Protein AF-A0A8D1FD70-F1 (afdb_monomer)

Secondary structure (DSSP, 8-state):
--HHHH-HHHHHHHHHHHHHGGG--HHHHHHS-TTHHHHSEE--TT-SEEEE-SS-PPPPSSSS-TTS--GGG-TTHHHHHHHHHHTTT-SSSS----HHHHT--SS---EETTEE-HHHHHHHHHHHHHHHHHHHTT-S-----B--HHHHHHHHHTGGG-TTSPP------SSHHHHHHHHHHS-TTS--EEEE-SSS--HHHHHHHHHH-SSHHHHHHHEEEEES-HHHHHHTT--GGGEEE--TTS-TTTTTS-S------SSS-PPPP----TTGGGGTTHHHHHHSSS---EEEEEEEE-S---S-THHHHHHHHHHHHHHHHHHH-B-HHHHHHHHHHHT--HHHHHHHHHHH-B-----EEEEEEEE--THHHHHHHHH-

InterPro domains:
  IPR001672 Phosphoglucose isomerase (PGI) [PF00342] (79-252)
  IPR001672 Phosphoglucose isomerase (PGI) [PF00342] (273-388)
  IPR001672 Phosphoglucose isomerase (PGI) [PS51463] (85-251)
  IPR001672 Phosphoglucose isomerase (PGI) [PS51463] (274-388)
  IPR001672 Phosphoglucose isomerase (PGI) [PTHR11469] (81-251)
  IPR035482 Phosphoglucose isomerase, SIS domain 2 [cd05016] (262-388)
  IPR046348 SIS domain superfamily [SSF53697] (4-388)

Solvent-accessible surface area (backbone atoms only — not comparable to full-atom values): 23304 Å² total; per-residue (Å²): 138,51,75,65,77,65,34,66,60,52,48,51,52,53,54,46,44,74,74,46,50,90,75,67,44,54,59,63,56,55,73,77,32,98,57,43,68,71,75,45,45,50,67,54,89,96,47,71,39,38,40,35,60,42,90,71,84,77,71,63,98,78,88,64,67,90,80,65,62,56,84,86,66,46,87,59,48,68,58,52,52,54,23,47,72,54,11,74,66,50,86,87,55,96,46,45,46,42,54,64,64,81,69,55,82,68,89,73,81,44,49,55,98,87,38,64,49,53,67,60,52,52,50,47,53,49,51,50,51,53,51,52,50,40,49,71,68,59,78,42,74,36,50,31,45,31,48,52,73,19,52,47,50,51,48,66,75,43,50,91,74,39,82,89,49,82,69,78,54,70,68,61,69,68,57,62,65,56,53,52,58,52,54,73,75,55,60,98,83,52,44,26,43,31,46,58,34,60,75,73,66,54,62,41,59,49,54,57,46,58,72,68,51,78,47,75,78,50,34,52,71,32,38,35,37,38,33,55,50,69,68,62,46,51,76,71,52,44,49,77,89,50,53,43,72,55,57,82,35,38,44,80,36,44,57,74,75,42,38,76,78,86,81,78,91,70,89,90,75,77,81,88,86,83,88,65,65,81,70,61,33,64,80,72,49,42,64,54,65,51,70,45,96,63,92,67,79,40,80,48,77,48,61,75,41,73,95,69,89,57,103,54,85,54,58,66,52,51,52,51,50,54,51,53,50,49,57,49,39,34,32,60,33,33,51,65,69,58,33,47,54,54,49,59,73,71,66,64,54,72,72,56,44,68,68,43,44,72,78,54,39,27,68,54,54,43,42,46,30,43,37,43,30,47,55,87,48,91,62,47,65,58,52,52,63,71,73,104

Nearest PDB structures (foldseek):
  1hox-assembly1_B  TM=8.851E-01  e=1.733E-35  Oryctolagus cuniculus
  2cxo-assembly1_A  TM=8.966E-01  e=1.963E-34  Mus musculus
  1u0f-assembly1_B  TM=8.851E-01  e=2.366E-34  Mus musculus
  1iri-assembly2_D  TM=8.971E-01  e=2.366E-33  Homo sapiens
  1jlh-assembly2_D  TM=8.810E-01  e=1.351E-33  Homo sapiens

pLDDT: mean 72.45, std 15.31, range [29.02, 92.81]

Foldseek 3Di:
DDPQVPDPLSVVVVVCCVVCVVVFALVVCCVPDPCSQVVQKDDDVPAQKIKGFWRDDDPPPDDDDPPSPPPCVPPCPVVCVVCLQLQNNDDPPNAGAHLVLLVDPDPDFRDDPRDGCNVVSVVLVVLVVVVQVCVLVVVAAAAEEEDPDFCVVLCVLCVLVCPSPDDYDYFQALPCVRLVVVVVPDDPGGHAYEQEDAALVPPSSVSSVVVVCPDLVVQQRRYAYEYADPVVVVVSNHDPSRYRHDDVSHPPQPVDGGDDDDDDPDPDDDDDDDDDDPPVCVVPCVCVQFAPPDADEEEAEEEQDDSDDDPDPVPSVVRVVSSVVSQVCQAAPADLVRLLVVVVVVPDDPVVSVVCSVVRTTDHRRIYMYMYGHDSDSCVSVVVSVVD

Organism: Sus scrofa (NCBI:txid9823)

Sequence (388 aa):
MTTLTQNLQVKKLWAGYHRHGSDLSLHHLFEGTEECSSHFYLEPQHQPWAYSGGLLHKPCDGGCDADAGGPGQVQGMEVAWECSFSGDISFTEDWTVLHVALSHWSNTPVLVDGKDVMPEVRRVQGKLKSFFQHIQSAEWKGYSGNCDLGPLMVNEALKPYSAEGPQLWFVSNVDGTLIAKTLATLSPKSFLFIIASKTFTTQETIMNFLLLAKDPSAVEKDFTSLFTNTVKVKEFGIDPQKLFEFWDQVGALHAPLCCLLPQPCGPTNKPHCWGEPGTSGQHAFYQLIHQVTKMMPCNFLILVQTQHLVRMDSHPKILLANFLSQVEASMRGKSTEKASKELQAVGISLEDFEKLLHHKVFEENLPANSTVFTKFMPFIPRALIAMY

Structure (mmCIF, N/CA/C/O backbone):
data_AF-A0A8D1FD70-F1
#
_entry.id   AF-A0A8D1FD70-F1
#
loop_
_atom_site.group_PDB
_atom_site.id
_atom_site.type_symbol
_atom_site.label_atom_id
_atom_site.label_alt_id
_atom_site.label_comp_id
_atom_site.label_asym_id
_atom_site.label_entity_id
_atom_site.label_seq_id
_atom_site.pdbx_PDB_ins_code
_atom_site.Cartn_x
_atom_site.Cartn_y
_atom_site.Cartn_z
_atom_site.occupancy
_atom_site.B_iso_or_equiv
_atom_site.auth_seq_id
_atom_site.auth_comp_id
_atom_site.auth_asym_id
_atom_site.auth_atom_id
_atom_site.pdbx_PDB_model_num
ATOM 1 N N . MET A 1 1 ? 15.513 -30.482 0.642 1.00 58.44 1 MET A N 1
ATOM 2 C CA . MET A 1 1 ? 14.617 -30.035 -0.450 1.00 58.44 1 MET A CA 1
ATOM 3 C C . MET A 1 1 ? 13.255 -29.721 0.152 1.00 58.44 1 MET A C 1
ATOM 5 O O . MET A 1 1 ? 12.868 -30.404 1.088 1.00 58.44 1 MET A O 1
ATOM 9 N N . THR A 1 2 ? 12.578 -28.682 -0.329 1.00 75.31 2 THR A N 1
ATOM 10 C CA . THR A 1 2 ? 11.221 -28.269 0.090 1.00 75.31 2 THR A CA 1
ATOM 11 C C . THR A 1 2 ? 10.154 -28.829 -0.858 1.00 75.31 2 THR A C 1
ATOM 13 O O . THR A 1 2 ? 10.480 -29.157 -2.000 1.00 75.31 2 THR A O 1
ATOM 16 N N . THR A 1 3 ? 8.881 -28.853 -0.443 1.00 76.81 3 THR A N 1
ATOM 17 C CA . THR A 1 3 ? 7.738 -29.250 -1.293 1.00 76.81 3 THR A CA 1
ATOM 18 C C . THR A 1 3 ? 7.718 -28.493 -2.627 1.00 76.81 3 THR A C 1
ATOM 20 O O . THR A 1 3 ? 7.507 -29.089 -3.681 1.00 76.81 3 THR A O 1
ATOM 23 N N . LEU A 1 4 ? 8.053 -27.196 -2.606 1.00 73.94 4 LEU A N 1
ATOM 24 C CA . LEU A 1 4 ? 8.153 -26.358 -3.804 1.00 73.94 4 LEU A CA 1
ATOM 25 C C . LEU A 1 4 ? 9.262 -26.831 -4.759 1.00 73.94 4 LEU A 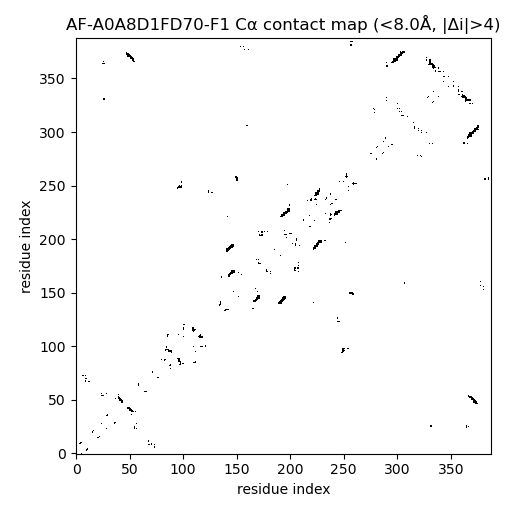C 1
ATOM 27 O O . LEU A 1 4 ? 9.020 -27.011 -5.946 1.00 73.94 4 LEU A O 1
ATOM 31 N N . THR A 1 5 ? 10.471 -27.083 -4.246 1.00 78.50 5 THR A N 1
ATOM 32 C CA . THR A 1 5 ? 11.615 -27.534 -5.074 1.00 78.50 5 THR A CA 1
ATOM 33 C C . THR A 1 5 ? 11.470 -28.972 -5.579 1.00 78.50 5 THR A C 1
ATOM 35 O O . THR A 1 5 ? 12.179 -29.383 -6.498 1.00 78.50 5 THR A O 1
ATOM 38 N N . GLN A 1 6 ? 10.556 -29.753 -5.000 1.00 81.06 6 GLN A N 1
ATOM 39 C CA . GLN A 1 6 ? 10.239 -31.108 -5.447 1.00 81.06 6 GLN A CA 1
ATOM 40 C C . GLN A 1 6 ? 9.113 -31.152 -6.486 1.00 81.06 6 GLN A C 1
ATOM 42 O O . GLN A 1 6 ? 9.078 -32.113 -7.261 1.00 81.06 6 GLN A O 1
ATOM 47 N N . ASN A 1 7 ? 8.264 -30.119 -6.544 1.00 80.50 7 ASN A N 1
ATOM 48 C CA . ASN A 1 7 ? 7.136 -30.018 -7.465 1.00 80.50 7 ASN A CA 1
ATOM 49 C C . ASN A 1 7 ? 7.590 -30.099 -8.937 1.00 80.50 7 ASN A C 1
ATOM 51 O O . ASN A 1 7 ? 8.512 -29.403 -9.366 1.00 80.50 7 ASN A O 1
ATOM 55 N N . LEU A 1 8 ? 6.933 -30.963 -9.719 1.00 79.44 8 LEU A N 1
ATOM 56 C CA . LEU A 1 8 ? 7.306 -31.230 -11.110 1.00 79.44 8 LEU A CA 1
ATOM 57 C C . LEU A 1 8 ? 7.132 -30.002 -12.014 1.00 79.44 8 LEU A C 1
ATOM 59 O O . LEU A 1 8 ? 7.994 -29.758 -12.853 1.00 79.44 8 LEU A O 1
ATOM 63 N N . GLN A 1 9 ? 6.070 -29.215 -11.826 1.00 76.50 9 GLN A N 1
ATOM 64 C CA . GLN A 1 9 ? 5.827 -28.006 -12.621 1.00 76.50 9 GLN A CA 1
ATOM 65 C C . GLN A 1 9 ? 6.868 -26.928 -12.321 1.00 76.50 9 GLN A C 1
ATOM 67 O O . GLN A 1 9 ? 7.416 -26.328 -13.241 1.00 76.50 9 GLN A O 1
ATOM 72 N N . VAL A 1 10 ? 7.243 -26.759 -11.049 1.00 77.06 10 VAL A N 1
ATOM 73 C CA . VAL A 1 10 ? 8.333 -25.847 -10.659 1.00 77.06 10 VAL A CA 1
ATOM 74 C C . VAL A 1 10 ? 9.661 -26.284 -11.277 1.00 77.06 10 VAL A C 1
ATOM 76 O O . VAL A 1 10 ? 10.400 -25.449 -11.792 1.00 77.06 10 VAL A O 1
ATOM 79 N N . LYS A 1 11 ? 9.960 -27.589 -11.296 1.00 80.56 11 LYS A N 1
ATOM 80 C CA . LYS A 1 11 ? 11.161 -28.117 -11.964 1.00 80.56 11 LYS A CA 1
ATOM 81 C C . LYS A 1 11 ? 11.137 -27.884 -13.475 1.00 80.56 11 LYS A C 1
ATOM 83 O O . LYS A 1 11 ? 12.165 -27.495 -14.025 1.00 80.56 11 LYS A O 1
ATOM 88 N N . LYS A 1 12 ? 9.993 -28.095 -14.139 1.00 79.88 12 LYS A N 1
ATOM 89 C CA . LYS A 1 12 ? 9.817 -27.806 -15.573 1.00 79.88 12 LYS A CA 1
ATOM 90 C C . LYS A 1 12 ? 10.026 -26.319 -15.866 1.00 79.88 12 LYS A C 1
ATOM 92 O O . LYS A 1 12 ? 10.799 -25.994 -16.762 1.00 79.88 12 LYS A O 1
ATOM 97 N N . LEU A 1 13 ? 9.415 -25.434 -15.075 1.00 77.25 13 LEU A N 1
ATOM 98 C CA . LEU A 1 13 ? 9.578 -23.983 -15.188 1.00 77.25 13 LEU A CA 1
ATOM 99 C C . LEU A 1 13 ? 11.043 -23.570 -15.003 1.00 77.25 13 LEU A C 1
ATOM 101 O O . LEU A 1 13 ? 11.584 -22.828 -15.818 1.00 77.25 13 LEU A O 1
ATOM 105 N N . TRP A 1 14 ? 11.707 -24.097 -13.972 1.00 80.69 14 TRP A N 1
ATOM 106 C CA . TRP A 1 14 ? 13.112 -23.806 -13.684 1.00 80.69 14 TRP A CA 1
ATOM 107 C C . TRP A 1 14 ? 14.050 -24.301 -14.795 1.00 80.69 14 TRP A C 1
ATOM 109 O O . TRP A 1 14 ? 14.972 -23.595 -15.199 1.00 80.69 14 TRP A O 1
ATOM 119 N N . ALA A 1 15 ? 13.789 -25.490 -15.347 1.00 82.50 15 ALA A N 1
ATOM 120 C CA . ALA A 1 15 ? 14.517 -26.012 -16.501 1.00 82.50 15 ALA A CA 1
ATOM 121 C C . ALA A 1 15 ? 14.248 -25.196 -17.779 1.00 82.50 15 ALA A C 1
ATOM 123 O O . ALA A 1 15 ? 15.162 -24.986 -18.573 1.00 82.50 15 ALA A O 1
ATOM 124 N N . GLY A 1 16 ? 13.017 -24.718 -17.982 1.00 78.38 16 GLY A N 1
ATOM 125 C CA . GLY A 1 16 ? 12.664 -23.797 -19.064 1.00 78.38 16 GLY A CA 1
ATOM 126 C C . GLY A 1 16 ? 13.423 -22.474 -18.958 1.00 78.38 16 GLY A C 1
ATOM 127 O O . GLY A 1 16 ? 14.080 -22.076 -19.916 1.00 78.38 16 GLY A O 1
ATOM 128 N N . TYR A 1 17 ? 13.426 -21.856 -17.774 1.00 80.38 17 TYR A N 1
ATOM 129 C CA . TYR A 1 17 ? 14.181 -20.633 -17.496 1.00 80.38 17 TYR A CA 1
ATOM 130 C C . TYR A 1 17 ? 15.685 -20.809 -17.741 1.00 80.38 17 TYR A C 1
ATOM 132 O O . TYR A 1 17 ? 16.299 -19.978 -18.396 1.00 80.38 17 TYR A O 1
ATOM 140 N N . HIS A 1 18 ? 16.290 -21.910 -17.291 1.00 83.62 18 HIS A N 1
ATOM 141 C CA . HIS A 1 18 ? 17.713 -22.153 -17.553 1.00 83.62 18 HIS A CA 1
ATOM 142 C C . HIS A 1 18 ? 18.047 -22.384 -19.030 1.00 83.62 18 HIS A C 1
ATOM 144 O O . HIS A 1 18 ? 19.178 -22.120 -19.428 1.00 83.62 18 HIS A O 1
ATOM 150 N N . ARG A 1 19 ? 17.099 -22.893 -19.826 1.00 84.81 19 ARG A N 1
ATOM 151 C CA . ARG A 1 19 ? 17.302 -23.141 -21.260 1.00 84.81 19 ARG A CA 1
ATOM 152 C C . ARG A 1 19 ? 17.058 -21.912 -22.130 1.00 84.81 19 ARG A C 1
ATOM 154 O O . ARG A 1 19 ? 17.752 -21.769 -23.124 1.00 84.81 19 ARG A O 1
ATOM 161 N N . HIS A 1 20 ? 16.082 -21.078 -21.774 1.00 81.81 20 HIS A N 1
ATOM 162 C CA . HIS A 1 20 ? 15.566 -20.016 -22.650 1.00 81.81 20 HIS A CA 1
ATOM 163 C C . HIS A 1 20 ? 15.521 -18.633 -21.991 1.00 81.81 20 HIS A C 1
ATOM 165 O O . HIS A 1 20 ? 15.171 -17.654 -22.639 1.00 81.81 20 HIS A O 1
ATOM 171 N N . GLY A 1 21 ? 15.839 -18.517 -20.700 1.00 77.88 21 GLY A N 1
ATOM 172 C CA . GLY A 1 21 ? 15.694 -17.268 -19.947 1.00 77.88 21 GLY A CA 1
ATOM 173 C C . GLY A 1 21 ? 16.577 -16.132 -20.463 1.00 77.88 21 GLY A C 1
ATOM 174 O O . GLY A 1 21 ? 16.165 -14.980 -20.393 1.00 77.88 21 GLY A O 1
ATOM 175 N N . SER A 1 22 ? 17.747 -16.450 -21.026 1.00 81.25 22 SER A N 1
ATOM 176 C CA . SER A 1 22 ? 18.625 -15.480 -21.698 1.00 81.25 22 SER A CA 1
ATOM 177 C C . SER A 1 22 ? 18.050 -14.935 -23.003 1.00 81.25 22 SER A C 1
ATOM 179 O O . SER A 1 22 ? 18.451 -13.860 -23.435 1.00 81.25 22 SER A O 1
ATOM 181 N N . ASP A 1 23 ? 17.126 -15.669 -23.623 1.00 81.12 23 ASP A N 1
ATOM 182 C CA . ASP A 1 23 ? 16.579 -15.349 -24.943 1.00 81.12 23 ASP A CA 1
ATOM 183 C C . ASP A 1 23 ? 15.329 -14.455 -24.831 1.00 81.12 23 ASP A C 1
ATOM 185 O O . ASP A 1 23 ? 14.826 -13.935 -25.829 1.00 81.12 23 ASP A O 1
ATOM 189 N N . LEU A 1 24 ? 14.815 -14.263 -23.609 1.00 78.38 24 LEU A N 1
ATOM 190 C CA . LEU A 1 24 ? 13.638 -13.446 -23.335 1.00 78.38 24 LEU A CA 1
ATOM 191 C C . LEU A 1 24 ? 13.982 -11.955 -23.402 1.00 78.38 24 LEU A C 1
ATOM 193 O O . LEU A 1 24 ? 14.660 -11.420 -22.527 1.00 78.38 24 LEU A O 1
ATOM 197 N N . SER A 1 25 ? 13.433 -11.274 -24.407 1.00 80.06 25 SER A N 1
ATOM 198 C CA . SER A 1 25 ? 13.500 -9.820 -24.570 1.00 80.06 25 SER A CA 1
ATOM 199 C C . SER A 1 25 ? 12.096 -9.241 -24.695 1.00 80.06 25 SER A C 1
ATOM 201 O O . SER A 1 25 ? 11.347 -9.626 -25.595 1.00 80.06 25 SER A O 1
ATOM 203 N N . LEU A 1 26 ? 11.745 -8.287 -23.826 1.00 77.31 26 LEU A N 1
ATOM 204 C CA . LEU A 1 26 ? 10.491 -7.539 -23.919 1.00 77.31 26 LEU A CA 1
ATOM 205 C C . LEU A 1 26 ? 10.332 -6.896 -25.301 1.00 77.31 26 LEU A C 1
ATOM 207 O O . LEU A 1 26 ? 9.246 -6.943 -25.864 1.00 77.31 26 LEU A O 1
ATOM 211 N N . HIS A 1 27 ? 11.409 -6.358 -25.877 1.00 76.75 27 HIS A N 1
ATOM 212 C CA . HIS A 1 27 ? 11.369 -5.737 -27.199 1.00 76.75 27 HIS A CA 1
ATOM 213 C C . HIS A 1 27 ? 10.856 -6.715 -28.264 1.00 76.75 27 HIS A C 1
ATOM 215 O O . HIS A 1 27 ? 9.857 -6.449 -28.930 1.00 76.75 27 HIS A O 1
ATOM 221 N N . HIS A 1 28 ? 11.467 -7.901 -28.346 1.00 75.75 28 HIS A N 1
ATOM 222 C CA . HIS A 1 28 ? 11.075 -8.927 -29.316 1.00 75.75 28 HIS A CA 1
ATOM 223 C C . HIS A 1 28 ? 9.665 -9.479 -29.059 1.00 75.75 28 HIS A C 1
ATOM 225 O O . HIS A 1 28 ? 8.954 -9.805 -30.010 1.00 75.75 28 HIS A O 1
ATOM 231 N N . LEU A 1 29 ? 9.238 -9.563 -27.792 1.00 73.06 29 LEU A N 1
ATOM 232 C CA . LEU A 1 29 ? 7.885 -10.007 -27.440 1.00 73.06 29 LEU A CA 1
ATOM 233 C C . LEU A 1 29 ? 6.804 -9.047 -27.961 1.00 73.06 29 LEU A C 1
ATOM 235 O O . LEU A 1 29 ? 5.736 -9.509 -28.359 1.00 73.06 29 LEU A O 1
ATOM 239 N N . PHE A 1 30 ? 7.071 -7.738 -27.987 1.00 71.69 30 PHE A N 1
ATOM 240 C CA . PHE A 1 30 ? 6.113 -6.731 -28.458 1.00 71.69 30 PHE A CA 1
ATOM 241 C C . PHE A 1 30 ? 6.225 -6.409 -29.959 1.00 71.69 30 PHE A C 1
ATOM 243 O O . PHE A 1 30 ? 5.233 -5.990 -30.549 1.00 71.69 30 PHE A O 1
ATOM 250 N N . GLU A 1 31 ? 7.375 -6.623 -30.605 1.00 69.62 31 GLU A N 1
ATOM 251 C CA . GLU A 1 31 ? 7.529 -6.405 -32.057 1.00 69.62 31 GLU A CA 1
ATOM 252 C C . GLU A 1 31 ? 6.864 -7.486 -32.919 1.00 69.62 31 GLU A C 1
ATOM 254 O O . GLU A 1 31 ? 6.418 -7.204 -34.030 1.00 69.62 31 GLU A O 1
ATOM 259 N N . GLY A 1 32 ? 6.802 -8.727 -32.428 1.00 58.34 32 GLY A N 1
ATOM 260 C CA . GLY A 1 32 ? 6.325 -9.874 -33.208 1.00 58.34 32 GLY A CA 1
ATOM 261 C C . GLY A 1 32 ? 4.815 -10.120 -33.172 1.00 58.34 32 GLY A C 1
ATOM 262 O O . GLY A 1 32 ? 4.339 -11.003 -33.882 1.00 58.34 32 GLY A O 1
ATOM 263 N N . THR A 1 33 ? 4.055 -9.399 -32.340 1.00 56.59 33 THR A N 1
ATOM 264 C CA . THR A 1 33 ? 2.621 -9.665 -32.134 1.00 56.59 33 THR A CA 1
ATOM 265 C C . THR A 1 33 ? 1.836 -8.378 -31.866 1.00 56.59 33 THR A C 1
ATOM 267 O O . THR A 1 33 ? 1.917 -7.807 -30.780 1.00 56.59 33 THR A O 1
ATOM 270 N N . GLU A 1 34 ? 1.008 -7.947 -32.827 1.00 58.06 34 GLU A N 1
ATOM 271 C CA . GLU A 1 34 ? 0.058 -6.830 -32.634 1.00 58.06 34 GLU A CA 1
ATOM 272 C C . GLU A 1 34 ? -0.918 -7.094 -31.464 1.00 58.06 34 GLU A C 1
ATOM 274 O O . GLU A 1 34 ? -1.439 -6.160 -30.858 1.00 58.06 34 GLU A O 1
ATOM 279 N N . GLU A 1 35 ? -1.107 -8.365 -31.089 1.00 59.00 35 GLU A N 1
ATOM 280 C CA . GLU A 1 35 ? -2.018 -8.825 -30.035 1.00 59.00 35 GLU A CA 1
ATOM 281 C C . GLU A 1 35 ? -1.347 -9.070 -28.667 1.00 59.00 35 GLU A C 1
ATOM 283 O O . GLU A 1 35 ? -2.045 -9.429 -27.715 1.00 59.00 35 GLU A O 1
ATOM 288 N N . CYS A 1 36 ? -0.029 -8.858 -28.508 1.00 57.59 36 CYS A N 1
ATOM 289 C CA . CYS A 1 36 ? 0.686 -9.135 -27.245 1.00 57.59 36 CYS A CA 1
ATOM 290 C C . CYS A 1 36 ? 0.030 -8.439 -26.045 1.00 57.59 36 CYS A C 1
ATOM 292 O O . CYS A 1 36 ? -0.228 -9.044 -25.003 1.00 57.59 36 CYS A O 1
ATOM 294 N N . SER A 1 37 ? -0.323 -7.165 -26.228 1.00 60.59 37 SER A N 1
ATOM 295 C CA . SER A 1 37 ? -0.996 -6.362 -25.210 1.00 60.59 37 SER A CA 1
ATOM 296 C C . SER A 1 37 ? -2.350 -6.946 -24.810 1.00 60.59 37 SER A C 1
ATOM 298 O O . SER A 1 37 ? -2.689 -6.890 -23.639 1.00 60.59 37 SER A O 1
ATOM 300 N N . SER A 1 38 ? -3.096 -7.561 -25.730 1.00 62.28 38 SER A N 1
ATOM 301 C CA . SER A 1 38 ? -4.420 -8.135 -25.453 1.00 62.28 38 SER A CA 1
ATOM 302 C C . SER A 1 38 ? -4.369 -9.446 -24.657 1.00 62.28 38 SER A C 1
ATOM 304 O O . SER A 1 38 ? -5.336 -9.803 -23.987 1.00 62.28 38 SER A O 1
ATOM 306 N N . HIS A 1 39 ? -3.235 -10.154 -24.694 1.00 64.69 39 HIS A N 1
ATOM 307 C CA . HIS A 1 39 ? -3.048 -11.431 -24.001 1.00 64.69 39 HIS A CA 1
ATOM 308 C C . HIS A 1 39 ? -2.456 -11.298 -22.593 1.00 64.69 39 HIS A C 1
ATOM 310 O O . HIS A 1 39 ? -2.659 -12.189 -21.769 1.00 64.69 39 HIS A O 1
ATOM 316 N N . PHE A 1 40 ? -1.752 -10.199 -22.305 1.00 68.25 40 PHE A N 1
ATOM 317 C CA . PHE A 1 40 ? -1.103 -9.937 -21.009 1.00 68.25 40 PHE A CA 1
ATOM 318 C C . PHE A 1 40 ? -1.728 -8.759 -20.255 1.00 68.25 40 PHE A C 1
ATOM 320 O O . PHE A 1 40 ? -1.090 -8.111 -19.420 1.00 68.25 40 PHE A O 1
ATOM 327 N N . TYR A 1 41 ? -3.001 -8.509 -20.549 1.00 69.69 41 TYR A N 1
ATOM 328 C CA . TYR A 1 41 ? -3.809 -7.438 -19.997 1.00 69.69 41 TYR A CA 1
ATOM 329 C C . TY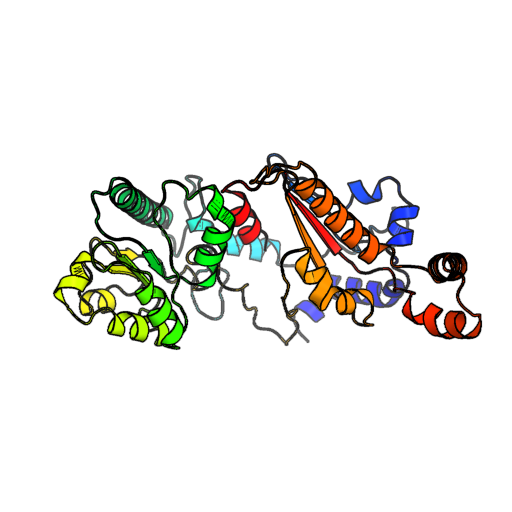R A 1 41 ? -5.079 -8.001 -19.366 1.00 69.69 41 TYR A C 1
ATOM 331 O O . TYR A 1 41 ? -5.759 -8.851 -19.940 1.00 69.69 41 TYR A O 1
ATOM 339 N N . LEU A 1 42 ? -5.396 -7.511 -18.172 1.00 72.19 42 LEU A N 1
ATOM 340 C CA . LEU A 1 42 ? -6.612 -7.821 -17.441 1.00 72.19 42 LEU A CA 1
ATOM 341 C C . LEU A 1 42 ? -7.382 -6.528 -17.186 1.00 72.19 42 LEU A C 1
ATOM 343 O O . LEU A 1 42 ? -6.908 -5.632 -16.487 1.00 72.19 42 LEU A O 1
ATOM 347 N N . GLU A 1 43 ? -8.599 -6.474 -17.712 1.00 71.31 43 GLU A N 1
ATOM 348 C CA . GLU A 1 43 ? -9.591 -5.451 -17.399 1.00 71.31 43 GLU A CA 1
ATOM 349 C C . GLU A 1 43 ? -10.761 -6.132 -16.689 1.00 71.31 43 GLU A C 1
ATOM 351 O O . GLU A 1 43 ? -11.527 -6.871 -17.319 1.00 71.31 43 GLU A O 1
ATOM 356 N N . PRO A 1 44 ? -10.885 -5.979 -15.361 1.00 66.88 44 PRO A N 1
ATOM 357 C CA . PRO A 1 44 ? -11.934 -6.649 -14.623 1.00 66.88 44 PRO A CA 1
ATOM 358 C C . PRO A 1 44 ? -13.297 -6.078 -15.020 1.00 66.88 44 PRO A C 1
ATOM 360 O O . PRO A 1 44 ? -13.529 -4.867 -14.981 1.00 66.88 44 PRO A O 1
ATOM 363 N N . GLN A 1 45 ? -14.231 -6.967 -15.354 1.00 55.44 45 GLN A N 1
ATOM 364 C CA . GLN A 1 45 ? -15.608 -6.586 -15.652 1.00 55.44 45 GLN A CA 1
ATOM 365 C C . GLN A 1 45 ? -16.189 -5.824 -14.450 1.00 55.44 45 GLN A C 1
ATOM 367 O O . GLN A 1 45 ? -16.153 -6.305 -13.318 1.00 55.44 45 GLN A O 1
ATOM 372 N N . HIS A 1 46 ? -16.716 -4.622 -14.702 1.00 57.91 46 HIS A N 1
ATOM 373 C CA . HIS A 1 46 ? -17.298 -3.716 -13.698 1.00 57.91 46 HIS A CA 1
ATOM 374 C C . HIS A 1 46 ? -16.311 -2.998 -12.766 1.00 57.91 46 HIS A C 1
ATOM 376 O O . HIS A 1 46 ? -16.740 -2.425 -11.761 1.00 57.91 46 HIS A O 1
ATOM 382 N N . GLN A 1 47 ? -15.018 -2.968 -13.093 1.00 57.50 47 GLN A N 1
ATOM 383 C CA . GLN A 1 47 ? -14.039 -2.169 -12.364 1.00 57.50 47 GLN A CA 1
ATOM 384 C C . GLN A 1 47 ? -13.356 -1.163 -13.288 1.00 57.50 47 GLN A C 1
ATOM 386 O O . GLN A 1 47 ? -12.992 -1.512 -14.403 1.00 57.50 47 GLN A O 1
ATOM 391 N N . PRO A 1 48 ? -13.157 0.095 -12.861 1.00 55.84 48 PRO A N 1
ATOM 392 C CA . PRO A 1 48 ? -12.646 1.133 -13.744 1.00 55.84 48 PRO A CA 1
ATOM 393 C C . PRO A 1 48 ? -11.113 1.122 -13.778 1.00 55.84 48 PRO A C 1
ATOM 395 O O . PRO A 1 48 ? -10.493 2.187 -13.696 1.00 55.84 48 PRO A O 1
ATOM 398 N N . TRP A 1 49 ? -10.493 -0.058 -13.792 1.00 56.97 49 TRP A N 1
ATOM 399 C CA . TRP A 1 49 ? -9.044 -0.193 -13.787 1.00 56.97 49 TRP A CA 1
ATOM 400 C C . TRP A 1 49 ? -8.559 -1.348 -14.641 1.00 56.97 49 TRP A C 1
ATOM 402 O O . TRP A 1 49 ? -9.295 -2.286 -14.916 1.00 56.97 49 TRP A O 1
ATOM 412 N N . ALA A 1 50 ? -7.30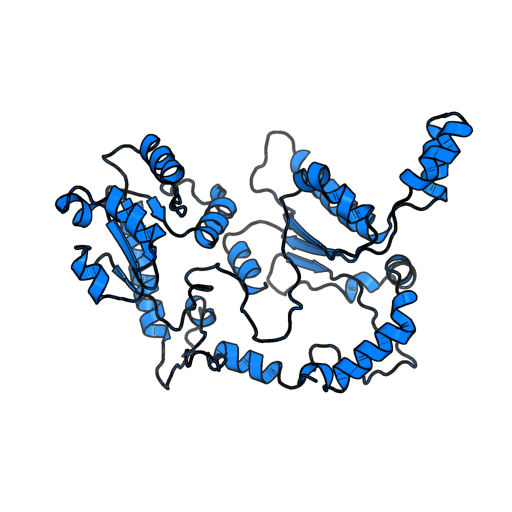7 -1.244 -15.052 1.00 55.25 50 ALA A N 1
ATOM 413 C CA . ALA A 1 50 ? -6.660 -2.170 -15.950 1.00 55.25 50 ALA A CA 1
ATOM 414 C C . ALA A 1 50 ? -5.272 -2.536 -15.427 1.00 55.25 50 ALA A C 1
ATOM 416 O O . ALA A 1 50 ? -4.569 -1.680 -14.881 1.00 55.25 50 ALA A O 1
ATOM 417 N N . TYR A 1 51 ? -4.885 -3.795 -15.605 1.00 53.78 51 TYR A N 1
ATOM 418 C CA . TYR A 1 51 ? -3.579 -4.328 -15.238 1.00 53.78 51 TYR A CA 1
ATOM 419 C C . TYR A 1 51 ? -2.898 -4.911 -16.470 1.00 53.78 51 TYR A C 1
ATOM 421 O O . TYR A 1 51 ? -3.463 -5.780 -17.127 1.00 53.78 51 TYR A O 1
ATOM 429 N N . SER A 1 52 ? -1.674 -4.481 -16.760 1.00 55.66 52 SER A N 1
ATOM 430 C CA . SER A 1 52 ? -0.809 -5.131 -17.748 1.00 55.66 52 SER A CA 1
ATOM 431 C C . SER A 1 52 ? 0.452 -5.651 -17.068 1.00 55.66 52 SER A C 1
ATOM 433 O O . SER A 1 52 ? 1.144 -4.888 -16.383 1.00 55.66 52 SER A O 1
ATOM 435 N N . GLY A 1 53 ? 0.728 -6.943 -17.248 1.00 50.22 53 GLY A N 1
ATOM 436 C CA . GLY A 1 53 ? 1.855 -7.637 -16.627 1.00 50.22 53 GLY A CA 1
ATOM 437 C C . GLY A 1 53 ? 3.142 -7.608 -17.463 1.00 50.22 53 GLY A C 1
ATOM 438 O O . GLY A 1 53 ? 3.085 -7.521 -18.686 1.00 50.22 53 GLY A O 1
ATOM 439 N N . GLY A 1 54 ? 4.297 -7.698 -16.793 1.00 53.19 54 GLY A N 1
ATOM 440 C CA . GLY A 1 54 ? 5.633 -7.808 -17.399 1.00 53.19 54 GLY A CA 1
ATOM 441 C C . GLY A 1 54 ? 5.950 -9.181 -18.024 1.00 53.19 54 GLY A C 1
ATOM 442 O O . GLY A 1 54 ? 5.049 -9.976 -18.258 1.00 53.19 54 GLY A O 1
ATOM 443 N N . LEU A 1 55 ? 7.245 -9.442 -18.283 1.00 45.34 55 LEU A N 1
ATOM 444 C CA . LEU A 1 55 ? 7.838 -10.604 -18.989 1.00 45.34 55 LEU A CA 1
ATOM 445 C C . LEU A 1 55 ? 7.087 -11.941 -18.806 1.00 45.34 55 LEU A C 1
ATOM 447 O O . LEU A 1 55 ? 7.433 -12.765 -17.959 1.00 45.34 55 LEU A O 1
ATOM 451 N N . LEU A 1 56 ? 6.095 -12.187 -19.656 1.00 46.41 56 LEU A N 1
ATOM 452 C CA . LEU A 1 56 ? 5.411 -13.464 -19.787 1.00 46.41 56 LEU A CA 1
ATOM 453 C C . LEU A 1 56 ? 5.432 -13.830 -21.272 1.00 46.41 56 LEU A C 1
ATOM 455 O O . LEU A 1 56 ? 4.941 -13.087 -22.113 1.00 46.41 56 LEU A O 1
ATOM 459 N N . HIS A 1 57 ? 6.046 -14.964 -21.606 1.00 40.88 57 HIS A N 1
ATOM 460 C CA . HIS A 1 57 ? 5.983 -15.534 -22.948 1.00 40.88 57 HIS A CA 1
ATOM 461 C C . HIS A 1 57 ? 4.895 -16.606 -22.951 1.00 40.88 57 HIS A C 1
ATOM 463 O O . HIS A 1 57 ? 4.957 -17.556 -22.168 1.00 40.88 57 HIS A O 1
ATOM 469 N N . LYS A 1 58 ? 3.894 -16.464 -23.822 1.00 40.34 58 LYS A N 1
ATOM 470 C CA . LYS A 1 58 ? 2.992 -17.567 -24.151 1.00 40.34 58 LYS A CA 1
ATOM 471 C C . LYS A 1 58 ? 3.765 -18.429 -25.152 1.00 40.34 58 LYS A C 1
ATOM 473 O O . LYS A 1 58 ? 4.166 -17.870 -26.171 1.00 40.34 58 LYS A O 1
ATOM 478 N N . PRO A 1 59 ? 4.037 -19.721 -24.890 1.00 36.47 59 PRO A N 1
ATOM 479 C CA . PRO A 1 59 ? 4.634 -20.562 -25.916 1.00 36.47 59 PRO A CA 1
ATOM 480 C C . PRO A 1 59 ? 3.721 -20.498 -27.143 1.00 36.47 59 PRO A C 1
ATOM 482 O O . PRO A 1 59 ? 2.519 -20.744 -27.027 1.00 36.47 59 PRO A O 1
ATOM 485 N N . CYS A 1 60 ? 4.275 -20.071 -28.280 1.00 31.66 60 CYS A N 1
ATOM 486 C CA . CYS A 1 60 ? 3.557 -20.047 -29.547 1.00 31.66 60 CYS A CA 1
ATOM 487 C C . CYS A 1 60 ? 2.911 -21.416 -29.784 1.00 31.66 60 CYS A C 1
ATOM 489 O O . CYS A 1 60 ? 3.530 -22.448 -29.504 1.00 31.66 60 CYS A O 1
ATOM 491 N N . ASP A 1 61 ? 1.681 -21.421 -30.297 1.00 35.66 61 ASP A N 1
ATOM 492 C CA . ASP A 1 61 ? 0.975 -22.634 -30.698 1.00 35.66 61 ASP A CA 1
ATOM 493 C C . ASP A 1 61 ? 1.827 -23.402 -31.722 1.00 35.66 61 ASP A C 1
ATOM 495 O O . ASP A 1 61 ? 1.863 -23.079 -32.908 1.00 35.66 61 ASP A O 1
ATOM 499 N N . GLY A 1 62 ? 2.577 -24.394 -31.235 1.00 34.25 62 GLY A N 1
ATOM 500 C CA . GLY A 1 62 ? 3.499 -25.190 -32.041 1.00 34.25 62 GLY A CA 1
ATOM 501 C C . GLY A 1 62 ? 4.846 -25.455 -31.368 1.00 34.25 62 GLY A C 1
ATOM 502 O O . GLY A 1 62 ? 5.852 -24.859 -31.732 1.00 34.25 62 GLY A O 1
ATOM 503 N N . GLY A 1 63 ? 4.891 -26.434 -30.457 1.00 30.55 63 GLY A N 1
ATOM 504 C CA . GLY A 1 63 ? 6.090 -27.272 -30.292 1.00 30.55 63 GLY A CA 1
ATOM 505 C C . GLY A 1 63 ? 6.879 -27.192 -28.982 1.00 30.55 63 GLY A C 1
ATOM 506 O O . GLY A 1 63 ? 7.761 -28.026 -28.795 1.00 30.55 63 GLY A O 1
ATOM 507 N N . CYS A 1 64 ? 6.557 -26.294 -28.049 1.00 32.19 64 CYS A N 1
ATOM 508 C CA . CYS A 1 64 ? 7.209 -26.248 -26.733 1.00 32.19 64 CYS A CA 1
ATOM 509 C C . CYS A 1 64 ? 6.181 -26.498 -25.620 1.00 32.19 64 CYS A C 1
ATOM 511 O O . CYS A 1 64 ? 5.470 -25.579 -25.232 1.00 32.19 64 CYS A O 1
ATOM 513 N N . ASP A 1 65 ? 6.088 -27.754 -25.161 1.00 37.28 65 ASP A N 1
ATOM 514 C CA . ASP A 1 65 ? 5.352 -28.249 -23.983 1.00 37.28 65 ASP A CA 1
ATOM 515 C C . ASP A 1 65 ? 4.155 -27.391 -23.519 1.00 37.28 65 ASP A C 1
ATOM 517 O O . ASP A 1 65 ? 4.214 -26.696 -22.503 1.00 37.28 65 ASP A O 1
ATOM 521 N N . ALA A 1 66 ? 3.012 -27.557 -24.191 1.00 38.88 66 ALA A N 1
ATOM 522 C CA . ALA A 1 66 ? 1.695 -27.123 -23.706 1.00 38.88 66 ALA A CA 1
ATOM 523 C C . ALA A 1 66 ? 1.305 -27.731 -22.328 1.00 38.88 66 ALA A C 1
ATOM 525 O O . ALA A 1 66 ? 0.302 -27.342 -21.739 1.00 38.88 66 ALA A O 1
ATOM 526 N N . ASP A 1 67 ? 2.123 -28.645 -21.791 1.00 40.38 67 ASP A N 1
ATOM 527 C CA . ASP A 1 67 ? 1.962 -29.327 -20.500 1.00 40.38 67 ASP A CA 1
ATOM 528 C C . ASP A 1 67 ? 2.725 -28.670 -19.332 1.00 40.38 67 ASP A C 1
ATOM 530 O O . ASP A 1 67 ? 2.756 -29.209 -18.213 1.00 40.38 67 ASP A O 1
ATOM 534 N N . ALA A 1 68 ? 3.384 -27.531 -19.561 1.00 41.91 68 ALA A N 1
ATOM 535 C CA . ALA A 1 68 ? 3.857 -26.668 -18.485 1.00 41.91 68 ALA A CA 1
ATOM 536 C C . ALA A 1 68 ? 2.696 -25.768 -18.043 1.00 41.91 68 ALA A C 1
ATOM 538 O O . ALA A 1 68 ? 2.688 -24.568 -18.312 1.00 41.91 68 ALA A O 1
ATOM 539 N N . GLY A 1 69 ? 1.681 -26.367 -17.412 1.00 41.69 69 GLY A N 1
ATOM 540 C CA . GLY A 1 69 ? 0.608 -25.626 -16.758 1.00 41.69 69 GLY A CA 1
ATOM 541 C C . GLY A 1 69 ? 1.192 -24.438 -15.997 1.00 41.69 69 GLY A C 1
ATOM 542 O O . GLY A 1 69 ? 2.166 -24.595 -15.255 1.00 41.69 69 GLY A O 1
ATOM 543 N N . GLY A 1 70 ? 0.663 -23.238 -16.243 1.00 41.41 70 GLY A N 1
ATOM 544 C CA . GLY A 1 70 ? 1.161 -22.024 -15.601 1.00 41.41 70 GLY A CA 1
ATOM 545 C C . GLY A 1 70 ? 1.174 -22.156 -14.068 1.00 41.41 70 GLY A C 1
ATOM 546 O O . GLY A 1 70 ? 0.541 -23.056 -13.513 1.00 41.41 70 GLY A O 1
ATOM 547 N N . PRO A 1 71 ? 1.840 -21.245 -13.339 1.00 45.44 71 PRO A N 1
ATOM 548 C CA . PRO A 1 71 ? 1.950 -21.310 -11.876 1.00 45.44 71 PRO A CA 1
ATOM 549 C C . PRO A 1 71 ? 0.598 -21.378 -11.134 1.00 45.44 71 PRO A C 1
ATOM 551 O O . PRO A 1 71 ? 0.562 -21.786 -9.977 1.00 45.44 71 PRO A O 1
ATOM 554 N N . GLY A 1 72 ? -0.522 -21.055 -11.792 1.00 45.97 72 GLY A N 1
ATOM 555 C CA . GLY A 1 72 ? -1.875 -21.284 -11.272 1.00 45.97 72 GLY A CA 1
ATOM 556 C C . GLY A 1 72 ? -2.255 -22.759 -11.061 1.00 45.97 72 GLY A C 1
ATOM 557 O O . GLY A 1 72 ? -3.203 -23.029 -10.339 1.00 45.97 72 GLY A O 1
ATOM 558 N N . GLN A 1 73 ? -1.510 -23.716 -11.624 1.00 51.81 73 GLN A N 1
ATOM 559 C CA . GLN A 1 73 ? -1.715 -25.159 -11.424 1.00 51.81 73 GLN A CA 1
ATOM 560 C C . GLN A 1 73 ? -0.744 -25.769 -10.400 1.00 51.81 73 GLN A C 1
ATOM 562 O O . GLN A 1 73 ? -0.521 -26.984 -10.378 1.00 51.81 73 GLN A O 1
ATOM 567 N N . VAL A 1 74 ? -0.123 -24.949 -9.544 1.00 60.06 74 VAL A N 1
ATOM 568 C CA . VAL A 1 74 ? 0.635 -25.484 -8.408 1.00 60.06 74 VAL A CA 1
ATOM 569 C C . VAL A 1 74 ? -0.334 -26.249 -7.506 1.00 60.06 74 VAL A C 1
ATOM 571 O O . VAL A 1 74 ? -1.295 -25.695 -6.976 1.00 60.06 74 VAL A O 1
ATOM 574 N N . GLN A 1 75 ? -0.072 -27.548 -7.357 1.00 63.28 75 GLN A N 1
ATOM 575 C CA . GLN A 1 75 ? -0.887 -28.468 -6.572 1.00 63.28 75 GLN A CA 1
ATOM 576 C C . GLN A 1 75 ? -1.170 -27.893 -5.176 1.00 63.28 75 GLN A C 1
ATOM 578 O O . GLN A 1 75 ? -0.240 -27.585 -4.430 1.00 63.28 75 GLN A O 1
ATOM 583 N N . GLY A 1 76 ? -2.455 -27.766 -4.837 1.00 66.88 76 GLY A N 1
ATOM 584 C CA . GLY A 1 76 ? -2.915 -27.249 -3.548 1.00 66.88 76 GLY A CA 1
ATOM 585 C C . GLY A 1 76 ? -3.217 -25.749 -3.504 1.00 66.88 76 GLY A C 1
ATOM 586 O O . GLY A 1 76 ? -3.703 -25.302 -2.472 1.00 66.88 76 GLY A O 1
ATOM 587 N N . MET A 1 77 ? -2.998 -24.978 -4.580 1.00 72.31 77 MET A N 1
ATOM 588 C CA . MET A 1 77 ? -3.376 -23.554 -4.613 1.00 72.31 77 MET A CA 1
ATOM 589 C C . MET A 1 77 ? -4.893 -23.358 -4.493 1.00 72.31 77 MET A C 1
ATOM 591 O O . MET A 1 77 ? -5.326 -22.528 -3.707 1.00 72.31 77 MET A O 1
ATOM 595 N N . GLU A 1 78 ? -5.700 -24.141 -5.216 1.00 75.81 78 GLU A N 1
ATOM 596 C CA . GLU A 1 78 ? -7.170 -24.074 -5.135 1.00 75.81 78 GLU A CA 1
ATOM 597 C C . GLU A 1 78 ? -7.675 -24.416 -3.730 1.00 75.81 78 GLU A C 1
ATOM 599 O O . GLU A 1 78 ? -8.490 -23.695 -3.170 1.00 75.81 78 GLU A O 1
ATOM 604 N N . VAL A 1 79 ? -7.109 -25.459 -3.115 1.00 76.25 79 VAL A N 1
ATOM 605 C CA . VAL A 1 79 ? -7.445 -25.852 -1.739 1.00 76.25 79 VAL A CA 1
ATOM 606 C C . VAL A 1 79 ? -7.030 -24.763 -0.748 1.00 76.25 79 VAL A C 1
ATOM 608 O O . VAL A 1 79 ? -7.818 -24.386 0.106 1.00 76.25 79 VAL A O 1
ATOM 611 N N . ALA A 1 80 ? -5.820 -24.208 -0.870 1.00 75.06 80 ALA A N 1
ATOM 612 C CA . ALA A 1 80 ? -5.362 -23.113 -0.013 1.00 75.06 80 ALA A CA 1
ATOM 613 C C . ALA A 1 80 ? -6.207 -21.842 -0.199 1.00 75.06 80 ALA A C 1
ATOM 615 O O . ALA A 1 80 ? -6.491 -21.142 0.772 1.00 75.06 80 ALA A O 1
ATOM 616 N N . TRP A 1 81 ? -6.630 -21.563 -1.434 1.00 77.38 81 TRP A N 1
ATOM 617 C CA . TRP A 1 81 ? -7.564 -20.494 -1.756 1.00 77.38 81 TRP A CA 1
ATOM 618 C C . TRP A 1 81 ? -8.898 -20.722 -1.046 1.00 77.38 81 TRP A C 1
ATOM 620 O O . TRP A 1 81 ? -9.300 -19.867 -0.266 1.00 77.38 81 TRP A O 1
ATOM 630 N N . GLU A 1 82 ? -9.541 -21.877 -1.210 1.00 78.81 82 GLU A N 1
ATOM 631 C CA . GLU A 1 82 ? -10.791 -22.219 -0.514 1.00 78.81 82 GLU A CA 1
ATOM 632 C C . GLU A 1 82 ? -10.650 -22.135 1.016 1.00 78.81 82 GLU A C 1
ATOM 634 O O . GLU A 1 82 ? -11.457 -21.473 1.675 1.00 78.81 82 GLU A O 1
ATOM 639 N N . CYS A 1 83 ? -9.572 -22.699 1.569 1.00 75.12 83 CYS A N 1
ATOM 640 C CA . CYS A 1 83 ? -9.225 -22.613 2.988 1.00 75.12 83 CYS A CA 1
ATOM 641 C C . CYS A 1 83 ? -9.042 -21.165 3.469 1.00 75.12 83 CYS A C 1
ATOM 643 O O . CYS A 1 83 ? -9.347 -20.861 4.616 1.00 75.12 83 CYS A O 1
ATOM 645 N N . SER A 1 84 ? -8.584 -20.237 2.622 1.00 73.94 84 SER A N 1
ATOM 646 C CA . SER A 1 84 ? -8.478 -18.817 2.996 1.00 73.94 84 SER A CA 1
ATOM 647 C C . SER A 1 84 ? -9.845 -18.136 3.164 1.00 73.94 84 SER A C 1
ATOM 649 O O . SER A 1 84 ? -9.963 -17.177 3.930 1.00 73.94 84 SER A O 1
ATOM 651 N N . PHE A 1 85 ? -10.888 -18.650 2.497 1.00 76.06 85 PHE A N 1
ATOM 652 C CA . PHE A 1 85 ? -12.262 -18.160 2.630 1.00 76.06 85 PHE A CA 1
ATOM 653 C C . PHE A 1 85 ? -13.031 -18.838 3.767 1.00 76.06 85 PHE A C 1
ATOM 655 O O . PHE A 1 85 ? -13.916 -18.200 4.341 1.00 76.06 85 PHE A O 1
ATOM 662 N N . SER A 1 86 ? -12.693 -20.084 4.121 1.00 71.31 86 SER A N 1
ATOM 663 C CA . SER A 1 86 ? -13.201 -20.729 5.345 1.00 71.31 86 SER A CA 1
ATOM 664 C C . SER A 1 86 ? -12.423 -20.318 6.600 1.00 71.31 86 SER A C 1
ATOM 666 O O . SER A 1 86 ? -12.953 -20.382 7.703 1.00 71.31 86 SER A O 1
ATOM 668 N N . GLY A 1 87 ? -11.190 -19.834 6.428 1.00 66.38 87 GLY A N 1
ATOM 669 C CA . GLY A 1 87 ? -10.284 -19.431 7.498 1.00 66.38 87 GLY A CA 1
ATOM 670 C C . GLY A 1 87 ? -9.351 -20.537 8.009 1.00 66.38 87 GLY A C 1
ATOM 671 O O . GLY A 1 87 ? -8.511 -20.262 8.871 1.00 66.38 87 GLY A O 1
ATOM 672 N N . ASP A 1 88 ? -9.433 -21.741 7.442 1.00 70.56 88 ASP A N 1
ATOM 673 C CA . ASP A 1 88 ? -8.681 -22.946 7.823 1.00 70.56 88 ASP A CA 1
ATOM 674 C C . ASP A 1 88 ? -7.284 -23.003 7.176 1.00 70.56 88 ASP A C 1
ATOM 676 O O . ASP A 1 88 ? -6.939 -23.956 6.476 1.00 70.56 88 ASP A O 1
ATOM 680 N N . ILE A 1 89 ? -6.475 -21.953 7.352 1.00 68.69 89 ILE A N 1
ATOM 681 C CA . ILE A 1 89 ? -5.174 -21.820 6.662 1.00 68.69 89 ILE A CA 1
ATOM 682 C C . ILE A 1 89 ? -3.953 -21.747 7.593 1.00 68.69 89 ILE A C 1
ATOM 684 O O . ILE A 1 89 ? -2.835 -22.025 7.154 1.00 68.69 89 ILE A O 1
ATOM 688 N N . SER A 1 90 ? -4.122 -21.388 8.869 1.00 65.81 90 SER A N 1
ATOM 689 C CA . SER A 1 90 ? -3.000 -21.331 9.815 1.00 65.81 90 SER A CA 1
ATOM 690 C C . SER A 1 90 ? -2.742 -22.697 10.439 1.00 65.81 90 SER A C 1
ATOM 692 O O . SER A 1 90 ? -3.650 -23.332 10.960 1.00 65.81 90 SER A O 1
ATOM 694 N N . PHE A 1 91 ? -1.486 -23.135 10.416 1.00 67.12 91 PHE A N 1
ATOM 695 C CA . PHE A 1 91 ? -1.051 -24.422 10.973 1.00 67.12 91 PHE A CA 1
ATOM 696 C C . PHE A 1 91 ? 0.002 -24.276 12.084 1.00 67.12 91 PHE A C 1
ATOM 698 O O . PHE A 1 91 ? 0.375 -25.266 12.707 1.00 67.12 91 PHE A O 1
ATOM 705 N N . THR A 1 92 ? 0.529 -23.065 12.312 1.00 60.78 92 THR A N 1
ATOM 706 C CA . THR A 1 92 ? 1.579 -22.792 13.317 1.00 60.78 92 THR A CA 1
ATOM 707 C C . THR A 1 92 ? 1.023 -22.220 14.609 1.00 60.78 92 THR A C 1
ATOM 709 O O . THR A 1 92 ? 1.462 -22.573 15.699 1.00 60.78 92 THR A O 1
ATOM 712 N N . GLU A 1 93 ? 0.064 -21.318 14.470 1.00 53.09 93 GLU A N 1
ATOM 713 C CA . GLU A 1 93 ? -0.742 -20.767 15.545 1.00 53.09 93 GLU A CA 1
ATOM 714 C C . GLU A 1 93 ? -2.140 -21.278 15.217 1.00 53.09 93 GLU A C 1
ATOM 716 O O . GLU A 1 93 ? -2.599 -21.023 14.106 1.00 53.09 93 GLU A O 1
ATOM 721 N N . ASP A 1 94 ? -2.744 -22.084 16.089 1.00 59.31 94 ASP A N 1
ATOM 722 C CA . ASP A 1 94 ? -4.033 -22.782 15.907 1.00 59.31 94 ASP A CA 1
ATOM 723 C C . ASP A 1 94 ? -5.217 -21.789 15.833 1.00 59.31 94 ASP A C 1
ATOM 725 O O . ASP A 1 94 ? -6.133 -21.794 16.650 1.00 59.31 94 ASP A O 1
ATOM 729 N N . TRP A 1 95 ? -5.120 -20.822 14.921 1.00 63.09 95 TRP A N 1
ATOM 730 C CA . TRP A 1 95 ? -5.934 -19.622 14.801 1.00 63.09 95 TRP A CA 1
ATOM 731 C C . TRP A 1 95 ? -6.427 -19.475 13.368 1.00 63.09 95 TRP A C 1
ATOM 733 O O . TRP A 1 95 ? -5.663 -19.497 12.409 1.00 63.09 95 TRP A O 1
ATOM 743 N N . THR A 1 96 ? -7.716 -19.221 13.215 1.00 63.91 96 THR A N 1
ATOM 744 C CA . THR A 1 96 ? -8.332 -18.919 11.923 1.00 63.91 96 THR A CA 1
ATOM 745 C C . THR A 1 96 ? -7.805 -17.593 11.355 1.00 63.91 96 THR A C 1
ATOM 747 O O . THR A 1 96 ? -7.666 -16.624 12.097 1.00 63.91 96 THR A O 1
ATOM 750 N N . VAL A 1 97 ? -7.568 -17.492 10.042 1.00 64.38 97 VAL A N 1
ATOM 751 C CA . VAL A 1 97 ? -7.254 -16.208 9.374 1.00 64.38 97 VAL A CA 1
ATOM 752 C C . VAL A 1 97 ? -8.437 -15.799 8.509 1.00 64.38 97 VAL A C 1
ATOM 754 O O . VAL A 1 97 ? -8.641 -16.372 7.446 1.00 64.38 97 VAL A O 1
ATOM 757 N N . LEU A 1 98 ? -9.214 -14.799 8.940 1.00 75.25 98 LEU A N 1
ATOM 758 C CA . LEU A 1 98 ? -10.517 -14.525 8.315 1.00 75.25 98 LEU A CA 1
ATOM 759 C C . LEU A 1 98 ? -10.797 -13.036 8.058 1.00 75.25 98 LEU A C 1
ATOM 761 O O . LEU A 1 98 ? -11.849 -12.491 8.394 1.00 75.25 98 LEU A O 1
ATOM 765 N N . HIS A 1 99 ? -9.850 -12.349 7.425 1.00 74.69 99 HIS A N 1
ATOM 766 C CA . HIS A 1 99 ? -10.017 -10.940 7.058 1.00 74.69 99 HIS A CA 1
ATOM 767 C C . HIS A 1 99 ? -11.108 -10.721 5.996 1.00 74.69 99 HIS A C 1
ATOM 769 O O . HIS A 1 99 ? -11.781 -9.689 6.001 1.00 74.69 99 HIS A O 1
ATOM 775 N N . VAL A 1 100 ? -11.334 -11.710 5.123 1.00 78.12 100 VAL A N 1
ATOM 776 C CA . VAL A 1 100 ? -12.371 -11.664 4.083 1.00 78.12 100 VAL A CA 1
ATOM 777 C C . VAL A 1 100 ? -13.774 -11.478 4.670 1.00 78.12 100 VAL A C 1
ATOM 779 O O . VAL A 1 100 ? -14.551 -10.695 4.119 1.00 78.12 100 VAL A O 1
ATOM 782 N N . ALA A 1 101 ? -14.063 -12.076 5.836 1.00 80.12 101 ALA A N 1
ATOM 783 C CA . ALA A 1 101 ? -15.355 -11.966 6.520 1.00 80.12 101 ALA A CA 1
ATOM 784 C C . ALA A 1 101 ? -15.687 -10.525 6.935 1.00 80.12 101 ALA A C 1
ATOM 786 O O . ALA A 1 101 ? -16.831 -10.089 6.806 1.00 80.12 101 ALA A O 1
ATOM 787 N N . LEU A 1 102 ? -14.684 -9.732 7.337 1.00 76.81 102 LEU A N 1
ATOM 788 C CA . LEU A 1 102 ? -14.867 -8.314 7.697 1.00 76.81 102 LEU A CA 1
ATOM 789 C C . LEU A 1 102 ? -15.367 -7.468 6.526 1.00 76.81 102 LEU A C 1
ATOM 791 O O . LEU A 1 102 ? -15.938 -6.393 6.706 1.00 76.81 102 LEU A O 1
ATOM 795 N N . SER A 1 103 ? -15.118 -7.949 5.316 1.00 75.06 103 SER A N 1
ATOM 796 C CA . SER A 1 103 ? -15.383 -7.262 4.068 1.00 75.06 103 SER A CA 1
ATOM 797 C C . SER A 1 103 ? -16.526 -7.943 3.282 1.00 75.06 103 SER A C 1
ATOM 799 O O . SER A 1 103 ? -16.932 -7.469 2.220 1.00 75.06 103 SER A O 1
ATOM 801 N N . HIS A 1 104 ? -17.095 -9.021 3.826 1.00 81.31 104 HIS A N 1
ATOM 802 C CA . HIS A 1 104 ? -18.097 -9.853 3.172 1.00 81.31 104 HIS A CA 1
ATOM 803 C C . HIS A 1 104 ? -19.478 -9.193 3.173 1.00 81.31 104 HIS A C 1
ATOM 805 O O . HIS A 1 104 ? -20.151 -9.093 4.201 1.00 81.31 104 HIS A O 1
ATOM 811 N N . TRP A 1 105 ? -19.910 -8.714 2.007 1.00 75.56 105 TRP A N 1
ATOM 812 C CA 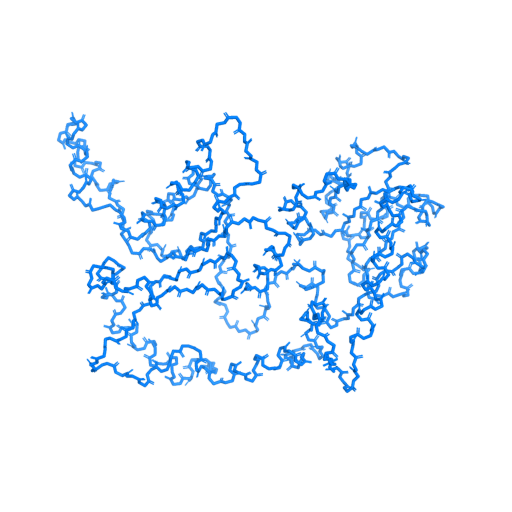. TRP A 1 105 ? -21.174 -7.980 1.854 1.00 75.56 105 TRP A CA 1
ATOM 813 C C . TRP A 1 105 ? -22.386 -8.868 1.609 1.00 75.56 105 TRP A C 1
ATOM 815 O O . TRP A 1 105 ? -23.514 -8.423 1.809 1.00 75.56 105 TRP A O 1
ATOM 825 N N . SER A 1 106 ? -22.171 -10.110 1.180 1.00 81.56 106 SER A N 1
ATOM 826 C CA . SER A 1 106 ? -23.278 -11.037 0.977 1.00 81.56 106 SER A CA 1
ATOM 827 C C . SER A 1 106 ? -23.864 -11.495 2.322 1.00 81.56 106 SER A C 1
ATOM 829 O O . SER A 1 106 ? -23.299 -11.234 3.389 1.00 81.56 106 SER A O 1
ATOM 831 N N . ASN A 1 107 ? -25.013 -12.168 2.262 1.00 77.19 107 ASN A N 1
ATOM 832 C CA . ASN A 1 107 ? -25.656 -12.784 3.424 1.00 77.19 107 ASN A CA 1
ATOM 833 C C . ASN A 1 107 ? -25.276 -14.264 3.589 1.00 77.19 107 ASN A C 1
ATOM 835 O O . ASN A 1 107 ? -25.934 -14.968 4.352 1.00 77.19 107 ASN A O 1
ATOM 839 N N . THR A 1 108 ? -24.274 -14.766 2.856 1.00 86.50 108 THR A N 1
ATOM 840 C CA . THR A 1 108 ? -23.834 -16.150 3.048 1.00 86.50 108 THR A CA 1
ATOM 841 C C . THR A 1 108 ? -23.097 -16.280 4.386 1.00 86.50 108 THR A C 1
ATOM 843 O O . THR A 1 108 ? -22.235 -15.441 4.671 1.00 86.50 108 THR A O 1
ATOM 846 N N . PRO A 1 109 ? -23.425 -17.300 5.202 1.00 86.19 109 PRO A N 1
ATOM 847 C CA . PRO A 1 109 ? -22.719 -17.564 6.451 1.00 86.19 109 PRO A CA 1
ATOM 848 C C . PRO A 1 109 ? -21.228 -17.800 6.217 1.00 86.19 109 PRO A C 1
ATOM 850 O O . PRO A 1 109 ? -20.849 -18.413 5.215 1.00 86.19 109 PRO A O 1
ATOM 853 N N . VAL A 1 110 ? -20.400 -17.360 7.163 1.00 84.31 110 VAL A N 1
ATOM 854 C CA . VAL A 1 110 ? -18.970 -17.696 7.198 1.00 84.31 110 VAL A CA 1
ATOM 855 C C . VAL A 1 110 ? -18.710 -18.402 8.518 1.00 84.31 110 VAL A C 1
ATOM 857 O 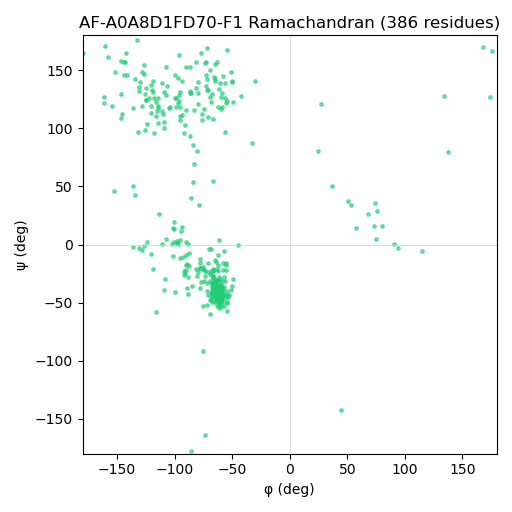O . VAL A 1 110 ? -18.886 -17.814 9.584 1.00 84.31 110 VAL A O 1
ATOM 860 N N . LEU A 1 111 ? -18.372 -19.687 8.447 1.00 82.50 111 LEU A N 1
ATOM 861 C CA . LEU A 1 111 ? -18.306 -20.553 9.618 1.00 82.50 111 LEU A CA 1
ATOM 862 C C . LEU A 1 111 ? -16.879 -20.636 10.153 1.00 82.50 111 LEU A C 1
ATOM 864 O O . LEU A 1 111 ? -15.962 -20.932 9.399 1.00 82.50 111 LEU A O 1
ATOM 868 N N . VAL A 1 112 ? -16.728 -20.448 11.461 1.00 77.38 112 VAL A N 1
ATOM 869 C CA . VAL A 1 112 ? -15.512 -20.759 12.223 1.00 77.38 112 VAL A CA 1
ATOM 870 C C . VAL A 1 112 ? -15.923 -21.681 13.360 1.00 77.38 112 VAL A C 1
ATOM 872 O O . VAL A 1 112 ? -16.863 -21.361 14.090 1.00 77.38 112 VAL A O 1
ATOM 875 N N . ASP A 1 113 ? -15.297 -22.855 13.467 1.00 76.12 113 ASP A N 1
ATOM 876 C CA . ASP A 1 113 ? -15.670 -23.903 14.433 1.00 76.12 113 ASP A CA 1
ATOM 877 C C . ASP A 1 113 ? -17.173 -24.250 14.403 1.00 76.12 113 ASP A C 1
ATOM 879 O O . ASP A 1 113 ? -17.828 -24.457 15.426 1.00 76.12 113 ASP A O 1
ATOM 883 N N . GLY A 1 114 ? -17.759 -24.254 13.199 1.00 81.19 114 GLY A N 1
ATOM 884 C CA . GLY A 1 114 ? -19.184 -24.525 12.983 1.00 81.19 114 GLY A CA 1
ATOM 885 C C . GLY A 1 114 ? -20.134 -23.384 13.373 1.00 81.19 114 GLY A C 1
ATOM 886 O O . GLY A 1 114 ? -21.351 -23.556 13.277 1.00 81.19 114 GLY A O 1
ATOM 887 N N . LYS A 1 115 ? -19.622 -22.216 13.778 1.00 84.50 115 LYS A N 1
ATOM 888 C CA . LYS A 1 115 ? -20.419 -21.038 14.145 1.00 84.50 115 LYS A CA 1
ATOM 889 C C . LYS A 1 115 ? -20.286 -19.929 13.102 1.00 84.50 115 LYS A C 1
ATOM 891 O O . LYS A 1 115 ? -19.181 -19.546 12.738 1.00 84.50 115 LYS A O 1
ATOM 896 N N . ASP A 1 116 ? -21.415 -19.372 12.669 1.00 88.38 116 ASP A N 1
ATOM 897 C CA . ASP A 1 116 ? -21.422 -18.206 11.781 1.00 88.38 116 ASP A CA 1
ATOM 898 C C . ASP A 1 116 ? -20.914 -16.953 12.508 1.00 88.38 116 ASP A C 1
ATOM 900 O O . ASP A 1 116 ? -21.463 -16.552 13.542 1.00 88.38 116 ASP A O 1
ATOM 904 N N . VAL A 1 117 ? -19.866 -16.333 11.964 1.00 84.56 117 VAL A N 1
ATOM 905 C CA . VAL A 1 117 ? -19.244 -15.124 12.529 1.00 84.56 117 VAL A CA 1
ATOM 906 C C . VAL A 1 117 ? -19.875 -13.832 12.010 1.00 84.56 117 VAL A C 1
ATOM 908 O O . VAL A 1 117 ? -19.708 -12.771 12.621 1.00 84.56 117 VAL A O 1
ATOM 911 N N . MET A 1 118 ? -20.632 -13.890 10.909 1.00 87.19 118 MET A N 1
ATOM 912 C CA . MET A 1 118 ? -21.188 -12.702 10.256 1.00 87.19 118 MET A CA 1
ATOM 913 C C . MET A 1 118 ? -22.122 -11.858 11.144 1.00 87.19 118 MET A C 1
ATOM 915 O O . MET A 1 118 ? -22.043 -10.628 11.048 1.00 87.19 118 MET A O 1
ATOM 919 N N . PRO A 1 119 ? -22.962 -12.429 12.034 1.00 89.75 119 PRO A N 1
ATOM 920 C CA . PRO A 1 119 ? -23.788 -11.634 12.945 1.00 89.75 119 PRO A CA 1
ATOM 921 C C . PRO A 1 119 ? -22.967 -10.713 13.855 1.00 89.75 119 PRO A C 1
ATOM 923 O O . PRO A 1 119 ? -23.304 -9.540 14.020 1.00 89.75 119 PRO A O 1
ATOM 926 N N . GLU A 1 120 ? -21.853 -11.211 14.391 1.00 81.75 120 GLU A N 1
ATOM 927 C CA . GLU A 1 120 ? -20.967 -10.439 15.263 1.00 81.75 120 GLU A CA 1
ATOM 928 C C . GLU A 1 120 ? -20.180 -9.380 14.477 1.00 81.75 120 GLU A C 1
ATOM 930 O O . GLU A 1 120 ? -20.107 -8.223 14.904 1.00 81.75 120 GLU A O 1
ATOM 935 N N . VAL A 1 121 ? -19.699 -9.717 13.272 1.00 81.62 121 VAL A N 1
ATOM 936 C CA . VAL A 1 121 ? -19.096 -8.746 12.336 1.00 81.62 121 VAL A CA 1
ATOM 937 C C . VAL A 1 121 ? -20.059 -7.588 12.063 1.00 81.62 121 VAL A C 1
ATOM 939 O O . VAL A 1 121 ? -19.693 -6.418 12.211 1.00 81.62 121 VAL A O 1
ATOM 942 N N . ARG A 1 122 ? -21.315 -7.893 11.721 1.00 84.12 122 ARG A N 1
ATOM 943 C CA . ARG A 1 122 ? -22.355 -6.888 11.447 1.00 84.12 122 ARG A CA 1
ATOM 944 C C . ARG A 1 122 ? -22.703 -6.066 12.688 1.00 84.12 122 ARG A C 1
ATOM 946 O O . ARG A 1 122 ? -22.918 -4.860 12.562 1.00 84.12 122 ARG A O 1
ATOM 953 N N . ARG A 1 123 ? -22.725 -6.677 13.878 1.00 86.12 123 ARG A N 1
ATOM 954 C CA . ARG A 1 123 ? -22.954 -5.972 15.150 1.00 86.12 123 ARG A CA 1
ATOM 955 C C . ARG A 1 123 ? -21.883 -4.908 15.394 1.00 86.12 123 ARG A C 1
ATOM 957 O O . ARG A 1 123 ? -22.229 -3.760 15.677 1.00 86.12 123 ARG A O 1
ATOM 964 N N . VAL A 1 124 ? -20.602 -5.255 15.242 1.00 78.56 124 VAL A N 1
ATOM 965 C CA . VAL A 1 124 ? -19.486 -4.307 15.424 1.00 78.56 124 VAL A CA 1
ATOM 966 C C . VAL A 1 124 ? -19.489 -3.228 14.337 1.00 78.56 124 VAL A C 1
ATOM 968 O O . VAL A 1 124 ? -19.348 -2.048 14.657 1.00 78.56 124 VAL A O 1
ATOM 971 N N . GLN A 1 125 ? -19.732 -3.586 13.071 1.00 78.50 125 GLN A N 1
ATOM 972 C CA . GLN A 1 125 ? -19.888 -2.614 11.977 1.00 78.50 125 GLN A CA 1
ATOM 973 C C . GLN A 1 125 ? -21.037 -1.628 12.239 1.00 78.50 125 GLN A C 1
ATOM 975 O O . GLN A 1 125 ? -20.886 -0.426 12.015 1.00 78.50 125 GLN A O 1
ATOM 980 N N . GLY A 1 126 ? -22.169 -2.117 12.755 1.00 77.31 126 GLY A N 1
ATOM 981 C CA . GLY A 1 126 ? -23.295 -1.286 13.178 1.00 77.31 126 GLY A CA 1
ATOM 982 C C . GLY A 1 126 ? -22.919 -0.347 14.323 1.00 77.31 126 GLY A C 1
ATOM 983 O O . GLY A 1 126 ? -23.206 0.846 14.250 1.00 77.31 126 GLY A O 1
ATOM 984 N N . LYS A 1 127 ? -22.204 -0.852 15.336 1.00 76.31 127 LYS A N 1
ATOM 985 C CA . LYS A 1 127 ? -21.702 -0.046 16.459 1.00 76.31 127 LYS A CA 1
ATOM 986 C C . LYS A 1 127 ? -20.756 1.065 15.988 1.00 76.31 127 LYS A C 1
ATOM 988 O O . LYS A 1 127 ? -20.921 2.209 16.404 1.00 76.31 127 LYS A O 1
ATOM 993 N N . LEU A 1 128 ? -19.812 0.749 15.096 1.00 73.62 128 LEU A N 1
ATOM 994 C CA . LEU A 1 128 ? -18.900 1.722 14.484 1.00 73.62 128 LEU A CA 1
ATOM 995 C C . LEU A 1 128 ? -19.667 2.782 13.694 1.00 73.62 128 LEU A C 1
ATOM 997 O O . LEU A 1 128 ? -19.423 3.972 13.872 1.00 73.62 128 LEU A O 1
ATOM 1001 N N . LYS A 1 129 ? -20.628 2.368 12.860 1.00 75.12 129 LYS A N 1
ATOM 1002 C CA . LYS A 1 129 ? -21.463 3.295 12.087 1.00 75.12 129 LYS A CA 1
ATOM 1003 C C . LYS A 1 129 ? -22.211 4.265 12.999 1.00 75.12 129 LYS A C 1
ATOM 1005 O O . LYS A 1 129 ? -22.143 5.469 12.770 1.00 75.12 129 LYS A O 1
ATOM 1010 N N . SER A 1 130 ? -22.876 3.755 14.035 1.00 76.06 130 SER A N 1
ATOM 1011 C CA . SER A 1 130 ? -23.570 4.596 15.011 1.00 76.06 130 SER A CA 1
ATOM 1012 C C . SER A 1 130 ? -22.599 5.553 15.695 1.00 76.06 130 SER A C 1
ATOM 1014 O O . SER A 1 130 ? -22.873 6.743 15.767 1.00 76.06 130 SER A O 1
ATOM 1016 N N . PHE A 1 131 ? -21.437 5.077 16.142 1.00 73.88 131 PHE A N 1
ATOM 1017 C CA . PHE A 1 131 ? -20.425 5.925 16.773 1.00 73.88 131 PHE A CA 1
ATOM 1018 C C . PHE A 1 131 ? -19.947 7.066 15.865 1.00 73.88 131 PHE A C 1
ATOM 1020 O O . PHE A 1 131 ? -19.934 8.220 16.288 1.00 73.88 131 PHE A O 1
ATOM 1027 N N . PHE A 1 132 ? -19.633 6.777 14.599 1.00 70.81 132 PHE A N 1
ATOM 1028 C CA . PHE A 1 132 ? -19.248 7.810 13.634 1.00 70.81 132 PHE A CA 1
ATOM 1029 C C . PHE A 1 132 ? -20.367 8.821 13.377 1.00 70.81 132 PHE A C 1
ATOM 1031 O O . PHE A 1 132 ? -20.082 10.010 13.265 1.00 70.81 132 PHE A O 1
ATOM 1038 N N . GLN A 1 133 ? -21.629 8.382 13.342 1.00 72.00 133 GLN A N 1
ATOM 1039 C CA . GLN A 1 133 ? -22.771 9.291 13.213 1.00 72.00 133 GLN A CA 1
ATOM 1040 C C . GLN A 1 133 ? -22.871 10.265 14.398 1.00 72.00 133 GLN A C 1
ATOM 1042 O O . GLN A 1 133 ? -23.119 11.444 14.168 1.00 72.00 133 GLN A O 1
ATOM 1047 N N . HIS A 1 134 ? -22.600 9.813 15.629 1.00 71.56 134 HIS A N 1
ATOM 1048 C CA . HIS A 1 134 ? -22.582 10.680 16.822 1.00 71.56 134 HIS A CA 1
ATOM 1049 C C . HIS A 1 134 ? -21.397 11.664 16.832 1.00 71.56 134 HIS A C 1
ATOM 1051 O O . HIS A 1 134 ? -21.497 12.772 17.359 1.00 71.56 134 HIS A O 1
ATOM 1057 N N . ILE A 1 135 ? -20.256 11.273 16.254 1.00 68.19 135 ILE A N 1
ATOM 1058 C CA . ILE A 1 135 ? -19.111 12.177 16.072 1.00 68.19 135 ILE A CA 1
ATOM 1059 C C . ILE A 1 135 ? -19.446 13.252 15.032 1.00 68.19 135 ILE A C 1
ATOM 1061 O O . ILE A 1 135 ? -19.207 14.435 15.266 1.00 68.19 135 ILE A O 1
ATOM 1065 N N . GLN A 1 136 ? -20.005 12.854 13.886 1.00 65.94 136 GLN A N 1
ATOM 1066 C CA . GLN A 1 136 ? -20.344 13.771 12.794 1.00 65.94 136 GLN A CA 1
ATOM 1067 C C . GLN A 1 136 ? -21.482 14.733 13.155 1.00 65.94 136 GLN A C 1
ATOM 1069 O O . GLN A 1 136 ? -21.461 15.880 12.716 1.00 65.94 136 GLN A O 1
ATOM 1074 N N . SER A 1 137 ? -22.444 14.307 13.981 1.00 66.88 137 SER A N 1
ATOM 1075 C CA . SER A 1 137 ? -23.530 15.168 14.473 1.00 66.88 137 SER A CA 1
ATOM 1076 C C . SER A 1 137 ? -23.063 16.234 15.478 1.00 66.88 137 SER A C 1
ATOM 1078 O O . SER A 1 137 ? -23.872 17.056 15.905 1.00 66.88 137 SER A O 1
ATOM 1080 N N . ALA A 1 138 ? -21.776 16.239 15.862 1.00 60.19 138 ALA A N 1
ATOM 1081 C CA . ALA A 1 138 ? -21.202 17.066 16.927 1.00 60.19 138 ALA A CA 1
ATOM 1082 C C . ALA A 1 138 ? -21.868 16.873 18.308 1.00 60.19 138 ALA A C 1
ATOM 1084 O O . ALA A 1 138 ? -21.634 17.661 19.230 1.00 60.19 138 ALA A O 1
ATOM 1085 N N . GLU A 1 139 ? -22.660 15.808 18.478 1.00 55.81 139 GLU A N 1
ATOM 1086 C CA . GLU A 1 139 ? -23.172 15.370 19.782 1.00 55.81 139 GLU A CA 1
ATOM 1087 C C . GLU A 1 139 ? -22.024 14.879 20.672 1.00 55.81 139 GLU A C 1
ATOM 1089 O O . GLU A 1 139 ? -22.070 15.022 21.896 1.00 55.81 139 GLU A O 1
ATOM 1094 N N . TRP A 1 140 ? -20.949 14.383 20.051 1.00 51.12 140 TRP A N 1
ATOM 1095 C CA . TRP A 1 140 ? -19.693 14.072 20.715 1.00 51.12 140 TRP A CA 1
ATOM 1096 C C . TRP A 1 140 ? -18.686 15.218 20.579 1.00 51.12 140 TRP A C 1
ATOM 1098 O O . TRP A 1 140 ? -18.310 15.618 19.477 1.00 51.12 140 TRP A O 1
ATOM 1108 N N . LYS A 1 141 ? -18.189 15.728 21.709 1.00 46.31 141 LYS A N 1
ATOM 1109 C CA . LYS A 1 141 ? -17.081 16.693 21.729 1.00 46.31 141 LYS A CA 1
ATOM 1110 C C . LYS A 1 141 ? -15.765 15.943 21.890 1.00 46.31 141 LYS A C 1
ATOM 1112 O O . LYS A 1 141 ? -15.528 15.369 22.942 1.00 46.31 141 LYS A O 1
ATOM 1117 N N . GLY A 1 142 ? -14.946 15.953 20.842 1.00 42.81 142 GLY A N 1
ATOM 1118 C CA . GLY A 1 142 ? -13.604 15.377 20.838 1.00 42.81 142 GLY A CA 1
ATOM 1119 C C . GLY A 1 142 ? -13.333 14.534 19.596 1.00 42.81 142 GLY A C 1
ATOM 1120 O O . GLY A 1 142 ? -14.127 13.650 19.292 1.00 42.81 142 GLY A O 1
ATOM 1121 N N . TYR A 1 143 ? -12.239 14.783 18.861 1.00 38.00 143 TYR A N 1
ATOM 1122 C CA . TYR A 1 143 ? -11.851 13.892 17.763 1.00 38.00 143 TYR A CA 1
ATOM 1123 C C . TYR A 1 143 ? -10.337 13.726 17.513 1.00 38.00 143 TYR A C 1
ATOM 1125 O O . TYR A 1 143 ? -9.642 14.726 17.374 1.00 38.00 143 TYR A O 1
ATOM 1133 N N . SER A 1 144 ? -9.868 12.468 17.431 1.00 34.06 144 SER A N 1
ATOM 1134 C CA . SER A 1 144 ? -8.787 11.917 16.577 1.00 34.06 144 SER A CA 1
ATOM 1135 C C . SER A 1 144 ? -8.537 10.426 16.911 1.00 34.06 144 SER A C 1
ATOM 1137 O O . SER A 1 144 ? -9.040 9.931 17.919 1.00 34.06 144 SER A O 1
ATOM 1139 N N . GLY A 1 145 ? -7.797 9.667 16.091 1.00 37.75 145 GLY A N 1
ATOM 1140 C CA . GLY A 1 145 ? -7.596 8.230 16.324 1.00 37.75 145 GLY A CA 1
ATOM 1141 C C . GLY A 1 145 ? -6.202 7.705 16.023 1.00 37.75 145 GLY A C 1
ATOM 1142 O O . GLY A 1 145 ? -5.568 8.155 15.081 1.00 37.75 145 GLY A O 1
ATOM 1143 N N . ASN A 1 146 ? -5.747 6.714 16.795 1.00 36.78 146 ASN A N 1
ATOM 1144 C CA . ASN A 1 146 ? -4.452 6.074 16.609 1.00 36.78 146 ASN A CA 1
ATOM 1145 C C . ASN A 1 146 ? -4.602 4.630 16.117 1.00 36.78 146 ASN A C 1
ATOM 1147 O O . ASN A 1 146 ? -5.097 3.770 16.840 1.00 36.78 146 ASN A O 1
ATOM 1151 N N . CYS A 1 147 ? -4.135 4.383 14.897 1.00 45.06 147 CYS A N 1
ATOM 1152 C CA . CYS A 1 147 ? -3.774 3.089 14.329 1.00 45.06 147 CYS A CA 1
ATOM 1153 C C . CYS A 1 147 ? -2.881 3.416 13.127 1.00 45.06 147 CYS A C 1
ATOM 1155 O O . CYS A 1 147 ? -3.295 4.216 12.296 1.00 45.06 147 CYS A O 1
ATOM 1157 N N . ASP A 1 148 ? -1.646 2.911 13.095 1.00 56.78 148 ASP A N 1
ATOM 1158 C CA . ASP A 1 148 ? -0.581 3.600 12.359 1.00 56.78 148 ASP A CA 1
ATOM 1159 C C . ASP A 1 148 ? -0.685 3.428 10.839 1.00 56.78 148 ASP A C 1
ATOM 1161 O O . ASP A 1 148 ? -1.385 4.180 10.178 1.00 56.78 148 ASP A O 1
ATOM 1165 N N . LEU A 1 149 ? -0.041 2.422 10.250 1.00 65.62 149 LEU A N 1
ATOM 1166 C CA . LEU A 1 149 ? 0.206 2.434 8.807 1.00 65.62 149 LEU A CA 1
ATOM 1167 C C . LEU A 1 149 ? -1.056 2.280 7.947 1.00 65.62 149 LEU A C 1
ATOM 1169 O O . LEU A 1 149 ? -1.184 2.976 6.942 1.00 65.62 149 LEU A O 1
ATOM 1173 N N . GLY A 1 150 ? -1.992 1.398 8.313 1.00 68.81 150 GLY A N 1
ATOM 1174 C CA . GLY A 1 150 ? -3.191 1.160 7.506 1.00 68.81 150 GLY A CA 1
ATOM 1175 C C . GLY A 1 150 ? -4.158 2.343 7.503 1.00 68.81 150 GLY A C 1
ATOM 1176 O O . GLY A 1 150 ? -4.409 2.917 6.440 1.00 68.81 150 GLY A O 1
ATOM 1177 N N . PRO A 1 151 ? -4.667 2.765 8.670 1.00 71.75 151 PRO A N 1
ATOM 1178 C CA . PRO A 1 151 ? -5.541 3.930 8.747 1.00 71.75 151 PRO A CA 1
ATOM 1179 C C . PRO A 1 151 ? -4.867 5.241 8.336 1.00 71.75 151 PRO A C 1
ATOM 1181 O O . PRO A 1 151 ? -5.543 6.052 7.705 1.00 71.75 151 PRO A O 1
ATOM 1184 N N . LEU A 1 152 ? -3.561 5.431 8.577 1.00 74.38 152 LEU A N 1
ATOM 1185 C CA . LEU A 1 152 ? -2.814 6.571 8.025 1.00 74.38 152 LEU A CA 1
ATOM 1186 C C . LEU A 1 152 ? -2.822 6.552 6.496 1.00 74.38 152 LEU A C 1
ATOM 1188 O O . LEU A 1 152 ? -3.179 7.555 5.882 1.00 74.38 152 LEU A O 1
ATOM 1192 N N . MET A 1 153 ? -2.467 5.420 5.879 1.00 82.19 153 MET A N 1
ATOM 1193 C CA . MET A 1 153 ? -2.412 5.295 4.421 1.00 82.19 153 MET A CA 1
ATOM 1194 C C . MET A 1 153 ? -3.785 5.538 3.792 1.00 82.19 153 MET A C 1
ATOM 1196 O O . MET A 1 153 ? -3.899 6.336 2.862 1.00 82.19 153 MET A O 1
ATOM 1200 N N . VAL A 1 154 ? -4.841 4.915 4.327 1.00 80.56 154 VAL A N 1
ATOM 1201 C CA . VAL A 1 154 ? -6.208 5.094 3.815 1.00 80.56 154 VAL A CA 1
ATOM 1202 C C . VAL A 1 154 ? -6.690 6.531 4.019 1.00 80.56 154 VAL A C 1
ATOM 1204 O O . VAL A 1 154 ? -7.290 7.096 3.105 1.00 80.56 154 VAL A O 1
ATOM 1207 N N . ASN A 1 155 ? -6.411 7.147 5.173 1.00 81.75 155 ASN A N 1
ATOM 1208 C CA . ASN A 1 155 ? -6.761 8.544 5.430 1.00 81.75 155 ASN A CA 1
ATOM 1209 C C . ASN A 1 155 ? -6.047 9.503 4.469 1.00 81.75 155 ASN A C 1
ATOM 1211 O O . ASN A 1 155 ? -6.692 10.372 3.885 1.00 81.75 155 ASN A O 1
ATOM 1215 N N . GLU A 1 156 ? -4.737 9.343 4.269 1.00 83.56 156 GLU A N 1
ATOM 1216 C CA . GLU A 1 156 ? -3.983 10.189 3.340 1.00 83.56 156 GLU A CA 1
ATOM 1217 C C . GLU A 1 156 ? -4.448 9.990 1.893 1.00 83.56 156 GLU A C 1
ATOM 1219 O O . GLU A 1 156 ? -4.637 10.966 1.166 1.00 83.56 156 GLU A O 1
ATOM 1224 N N . ALA A 1 157 ? -4.735 8.751 1.486 1.00 83.69 157 ALA A N 1
ATOM 1225 C CA . ALA A 1 157 ? -5.241 8.455 0.151 1.00 83.69 157 ALA A CA 1
ATOM 1226 C C . ALA A 1 157 ? -6.662 9.009 -0.088 1.00 83.69 157 ALA A C 1
ATOM 1228 O O . ALA A 1 157 ? -6.991 9.432 -1.199 1.00 83.69 157 ALA A O 1
ATOM 1229 N N . LEU A 1 158 ? -7.513 9.027 0.943 1.00 85.56 158 LEU A N 1
ATOM 1230 C CA . LEU A 1 158 ? -8.912 9.470 0.866 1.00 85.56 158 LEU A CA 1
ATOM 1231 C C . LEU A 1 158 ? -9.151 10.889 1.393 1.00 85.56 158 LEU A C 1
ATOM 1233 O O . LEU A 1 158 ? -10.302 11.296 1.544 1.00 85.56 158 LEU A O 1
ATOM 1237 N N . LYS A 1 159 ? -8.098 11.682 1.589 1.00 85.62 159 LYS A N 1
ATOM 1238 C CA . LYS A 1 159 ? -8.176 13.084 2.032 1.00 85.62 159 LYS A CA 1
ATOM 1239 C C . LYS A 1 159 ? -9.154 13.963 1.226 1.00 85.62 159 LYS A C 1
ATOM 1241 O O . LYS A 1 159 ? -9.842 14.778 1.833 1.00 85.62 159 LYS A O 1
ATOM 1246 N N . PRO A 1 160 ? -9.325 13.796 -0.104 1.00 86.31 160 PRO A N 1
ATOM 1247 C CA . PRO A 1 160 ? -10.348 14.538 -0.853 1.00 86.31 160 PRO A CA 1
ATOM 1248 C C . PRO A 1 160 ? -11.796 14.261 -0.410 1.00 86.31 160 PRO A C 1
ATOM 1250 O O . PRO A 1 160 ? -12.691 15.040 -0.725 1.00 86.31 160 PRO A O 1
ATOM 1253 N N . TYR A 1 161 ? -12.033 13.164 0.312 1.00 83.75 161 TYR A N 1
ATOM 1254 C CA . TYR A 1 161 ? -13.341 12.735 0.808 1.00 83.75 161 TYR A CA 1
ATOM 1255 C C . TYR A 1 161 ? -13.575 13.081 2.288 1.00 83.75 161 TYR A C 1
ATOM 1257 O O . TYR A 1 161 ? -14.628 12.740 2.822 1.00 83.75 161 TYR A O 1
ATOM 1265 N N . SER A 1 162 ? -12.633 13.753 2.962 1.00 80.62 162 SER A N 1
ATOM 1266 C CA . SER A 1 162 ? -12.716 14.057 4.400 1.00 80.62 162 SER A CA 1
ATOM 1267 C C . SER A 1 162 ? -13.159 15.489 4.727 1.00 80.62 162 SER A C 1
ATOM 1269 O O . SER A 1 162 ? -13.045 15.906 5.873 1.00 80.62 162 SER A O 1
ATOM 1271 N N . ALA A 1 163 ? -13.694 16.245 3.759 1.00 73.81 163 ALA A N 1
ATOM 1272 C CA . ALA A 1 163 ? -13.994 17.678 3.911 1.00 73.81 163 ALA A CA 1
ATOM 1273 C C . ALA A 1 163 ? -14.949 18.022 5.074 1.00 73.81 163 ALA A C 1
ATOM 1275 O O . ALA A 1 163 ? -14.768 19.039 5.736 1.00 73.81 163 ALA A O 1
ATOM 1276 N N . GLU A 1 164 ? -15.948 17.175 5.329 1.00 71.88 164 GLU A N 1
ATOM 1277 C CA . GLU A 1 164 ? -16.906 17.317 6.442 1.00 71.88 164 GLU A CA 1
ATOM 1278 C C . GLU A 1 164 ? -16.521 16.448 7.649 1.00 71.88 164 GLU A C 1
ATOM 1280 O O . GLU A 1 164 ? -17.226 16.382 8.656 1.00 71.88 164 GLU A O 1
ATOM 1285 N N . GLY A 1 165 ? -15.404 15.734 7.524 1.00 69.56 165 GLY A N 1
ATOM 1286 C CA . GLY A 1 165 ? -14.871 14.861 8.541 1.00 69.56 165 GLY A CA 1
ATOM 1287 C C . GLY A 1 165 ? -13.982 15.627 9.519 1.00 69.56 165 GLY A C 1
ATOM 1288 O O . GLY A 1 165 ? -13.361 16.637 9.182 1.00 69.56 165 GLY A O 1
ATOM 1289 N N . PRO A 1 166 ? -13.888 15.141 10.752 1.00 72.75 166 PRO A N 1
ATOM 1290 C CA . PRO A 1 166 ? -12.954 15.699 11.713 1.00 72.75 166 PRO A CA 1
ATOM 1291 C C . PRO A 1 166 ? -11.492 15.326 11.382 1.00 72.75 166 PRO A C 1
ATOM 1293 O O . PRO A 1 166 ? -11.207 14.363 10.669 1.00 72.75 166 PRO A O 1
ATOM 1296 N N . GLN A 1 167 ? -10.547 16.125 11.882 1.00 77.44 167 GLN A N 1
ATOM 1297 C CA . GLN A 1 167 ? -9.123 15.974 11.565 1.00 77.44 167 GLN A CA 1
ATOM 1298 C C . GLN A 1 167 ? -8.507 14.754 12.258 1.00 77.44 167 GLN A C 1
ATOM 1300 O O . GLN A 1 167 ? -8.736 14.510 13.437 1.00 77.44 167 GLN A O 1
ATOM 1305 N N . LEU A 1 168 ? -7.696 13.990 11.531 1.00 80.00 168 LEU A N 1
ATOM 1306 C CA . LEU A 1 168 ? -7.041 12.790 12.044 1.00 80.00 168 LEU A CA 1
ATOM 1307 C C . LEU A 1 168 ? -5.548 13.031 12.278 1.00 80.00 168 LEU A C 1
ATOM 1309 O O . LEU A 1 168 ? -4.862 13.588 11.424 1.00 80.00 168 LEU A O 1
ATOM 1313 N N . TRP A 1 169 ? -5.054 12.553 13.419 1.00 80.75 169 TRP A N 1
ATOM 1314 C CA . TRP A 1 169 ? -3.636 12.516 13.776 1.00 80.75 169 TRP A CA 1
ATOM 1315 C C . TRP A 1 169 ? -3.279 11.113 14.252 1.00 80.75 169 TRP A C 1
ATOM 1317 O O . TRP A 1 169 ? -4.045 10.517 15.003 1.00 80.75 169 TRP A O 1
ATOM 1327 N N . PHE A 1 170 ? -2.105 10.621 13.860 1.00 81.56 170 PHE A N 1
ATOM 1328 C CA . PHE A 1 170 ? -1.638 9.264 14.148 1.00 81.56 170 PHE A CA 1
ATOM 1329 C C . PHE A 1 170 ? -0.354 9.320 14.986 1.00 81.56 170 PHE A C 1
ATOM 1331 O O . PHE A 1 170 ? 0.566 10.072 14.663 1.00 81.56 170 PHE A O 1
ATOM 1338 N N . VAL A 1 171 ? -0.299 8.553 16.083 1.00 81.38 171 VAL A N 1
ATOM 1339 C CA . VAL A 1 171 ? 0.816 8.574 17.049 1.00 81.38 171 VAL A CA 1
ATOM 1340 C C . VAL A 1 171 ? 1.262 7.151 17.361 1.00 81.38 171 VAL A C 1
ATOM 1342 O O . VAL A 1 171 ? 0.695 6.488 18.223 1.00 81.38 171 VAL A O 1
ATOM 1345 N N . SER A 1 172 ? 2.306 6.677 16.699 1.00 80.00 172 SER A N 1
ATOM 1346 C CA . SER A 1 172 ? 2.773 5.297 16.857 1.00 80.00 172 SER A CA 1
ATOM 1347 C C . SER A 1 172 ? 4.090 5.160 17.598 1.00 80.00 172 SER A C 1
ATOM 1349 O O . SER A 1 172 ? 4.253 4.246 18.404 1.00 80.00 172 SER A O 1
ATOM 1351 N N . ASN A 1 173 ? 5.024 6.070 17.333 1.00 81.44 173 ASN A N 1
ATOM 1352 C CA . ASN A 1 173 ? 6.374 5.990 17.863 1.00 81.44 173 ASN A CA 1
ATOM 1353 C C . ASN A 1 173 ? 6.391 6.154 19.394 1.00 81.44 173 ASN A C 1
ATOM 1355 O O . ASN A 1 173 ? 5.626 6.940 19.958 1.00 81.44 173 ASN A O 1
ATOM 1359 N N . VAL A 1 174 ? 7.288 5.419 20.054 1.00 82.50 174 VAL A N 1
ATOM 1360 C CA . VAL A 1 174 ? 7.580 5.554 21.489 1.00 82.50 174 VAL A CA 1
ATOM 1361 C C . VAL A 1 174 ? 8.416 6.797 21.793 1.00 82.50 174 VAL A C 1
ATOM 1363 O O . VAL A 1 174 ? 8.409 7.285 22.922 1.00 82.50 174 VAL A O 1
ATOM 1366 N N . ASP A 1 175 ? 9.127 7.331 20.793 1.00 85.62 175 ASP A N 1
ATOM 1367 C CA . ASP A 1 175 ? 9.778 8.634 20.907 1.00 85.62 175 ASP A CA 1
ATOM 1368 C C . ASP A 1 175 ? 8.728 9.716 21.198 1.00 85.62 175 ASP A C 1
ATOM 1370 O O . ASP A 1 175 ? 7.855 10.025 20.377 1.00 85.62 175 ASP A O 1
ATOM 1374 N N . GLY A 1 176 ? 8.866 10.336 22.373 1.00 83.94 176 GLY A N 1
ATOM 1375 C CA . GLY A 1 176 ? 7.982 11.385 22.867 1.00 83.94 176 GLY A CA 1
ATOM 1376 C C . GLY A 1 1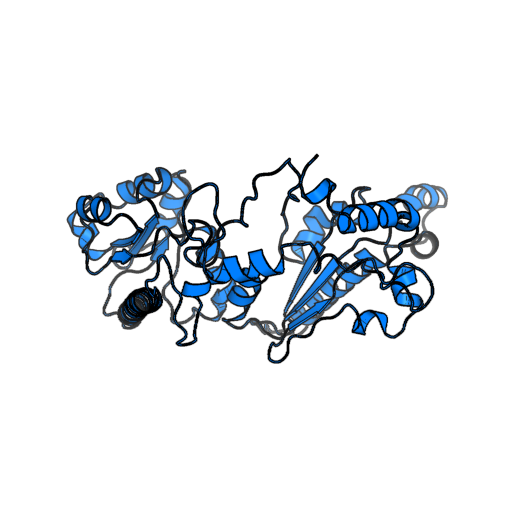76 ? 7.876 12.604 21.944 1.00 83.94 176 GLY A C 1
ATOM 1377 O O . GLY A 1 176 ? 6.939 13.390 22.076 1.00 83.94 176 GLY A O 1
ATOM 1378 N N . THR A 1 177 ? 8.784 12.767 20.980 1.00 87.62 177 THR A N 1
ATOM 1379 C CA . THR A 1 177 ? 8.729 13.837 19.979 1.00 87.62 177 THR A CA 1
ATOM 1380 C C . THR A 1 177 ? 7.431 13.810 19.172 1.00 87.62 177 THR A C 1
ATOM 1382 O O . THR A 1 177 ? 6.850 14.870 18.923 1.00 87.62 177 THR A O 1
ATOM 1385 N N . LEU A 1 178 ? 6.958 12.626 18.764 1.00 84.31 178 LEU A N 1
ATOM 1386 C CA . LEU A 1 178 ? 5.767 12.509 17.916 1.00 84.31 178 LEU A CA 1
ATOM 1387 C C . LEU A 1 178 ? 4.504 12.942 18.668 1.00 84.31 178 LEU A C 1
ATOM 1389 O O . LEU A 1 178 ? 3.744 13.782 18.179 1.00 84.31 178 LEU A O 1
ATOM 1393 N N . ILE A 1 179 ? 4.310 12.421 19.882 1.00 84.56 179 ILE A N 1
ATOM 1394 C CA . ILE A 1 179 ? 3.165 12.784 20.721 1.00 84.56 179 ILE A CA 1
ATOM 1395 C C . ILE A 1 179 ? 3.239 14.251 21.157 1.00 84.56 179 ILE A C 1
ATOM 1397 O O . ILE A 1 179 ? 2.239 14.958 21.069 1.00 84.56 179 ILE A O 1
ATOM 1401 N N . ALA A 1 180 ? 4.419 14.757 21.529 1.00 85.88 180 ALA A N 1
ATOM 1402 C CA . ALA A 1 180 ? 4.587 16.150 21.937 1.00 85.88 180 ALA A CA 1
ATOM 1403 C C . ALA A 1 180 ? 4.257 17.132 20.802 1.00 85.88 180 ALA A C 1
ATOM 1405 O O . ALA A 1 180 ? 3.520 18.094 21.020 1.00 85.88 180 ALA A O 1
ATOM 1406 N N . LYS A 1 181 ? 4.748 16.877 19.579 1.00 87.81 181 LYS A N 1
ATOM 1407 C CA . LYS A 1 181 ? 4.427 17.703 18.402 1.00 87.81 181 LYS A CA 1
ATOM 1408 C C . LYS A 1 181 ? 2.945 17.646 18.054 1.00 87.81 181 LYS A C 1
ATOM 1410 O O . LYS A 1 181 ? 2.367 18.678 17.730 1.00 87.81 181 LYS A O 1
ATOM 1415 N N . THR A 1 182 ? 2.336 16.466 18.153 1.00 86.06 182 THR A N 1
ATOM 1416 C CA . THR A 1 182 ? 0.902 16.291 17.893 1.00 86.06 182 THR A CA 1
ATOM 1417 C C . THR A 1 182 ? 0.084 17.110 18.887 1.00 86.06 182 THR A C 1
ATOM 1419 O O . THR A 1 182 ? -0.681 17.980 18.480 1.00 86.06 182 THR A O 1
ATOM 1422 N N . LEU A 1 183 ? 0.323 16.928 20.190 1.00 82.50 183 LEU A N 1
ATOM 1423 C CA . LEU A 1 183 ? -0.375 17.655 21.253 1.00 82.50 183 LEU A CA 1
ATOM 1424 C C . LEU A 1 183 ? -0.196 19.175 21.164 1.00 82.50 183 L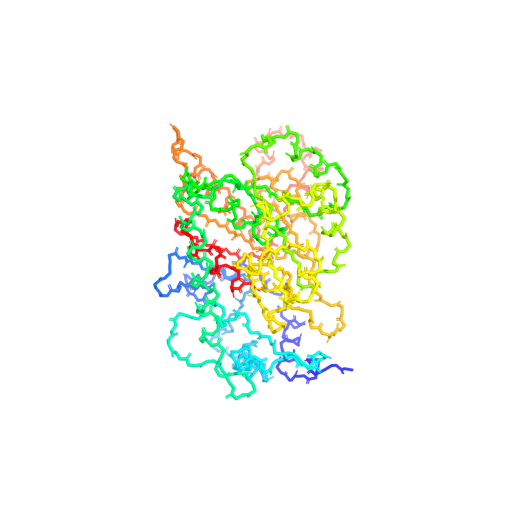EU A C 1
ATOM 1426 O O . LEU A 1 183 ? -1.137 19.905 21.457 1.00 82.50 183 LEU A O 1
ATOM 1430 N N . ALA A 1 184 ? 0.964 19.661 20.713 1.00 86.06 184 ALA A N 1
ATOM 1431 C CA . ALA A 1 184 ? 1.202 21.092 20.519 1.00 86.06 184 ALA A CA 1
ATOM 1432 C C . ALA A 1 184 ? 0.285 21.732 19.456 1.00 86.06 184 ALA A C 1
ATOM 1434 O O . ALA A 1 184 ? 0.102 22.948 19.468 1.00 86.06 184 ALA A O 1
ATOM 1435 N N . THR A 1 185 ? -0.296 20.937 18.550 1.00 83.62 185 THR A N 1
ATOM 1436 C CA . THR A 1 185 ? -1.252 21.414 17.533 1.00 83.62 185 THR A CA 1
ATOM 1437 C C . THR A 1 185 ? -2.716 21.320 17.969 1.00 83.62 185 THR A C 1
ATOM 1439 O O . THR A 1 185 ? -3.585 21.883 17.304 1.00 83.62 185 THR A O 1
ATOM 1442 N N . LEU A 1 186 ? -3.005 20.635 19.081 1.00 79.06 186 LEU A N 1
ATOM 1443 C CA . LEU A 1 186 ? -4.367 20.333 19.519 1.00 79.06 186 LEU A CA 1
ATOM 1444 C C . LEU A 1 186 ? -4.871 21.333 20.568 1.00 79.06 186 LEU A C 1
ATOM 1446 O O . LEU A 1 186 ? -4.143 21.760 21.463 1.00 79.06 186 LEU A O 1
ATOM 1450 N N . SER A 1 187 ? -6.161 21.674 20.493 1.00 68.56 187 SER A N 1
ATOM 1451 C CA . SER A 1 187 ? -6.843 22.426 21.552 1.00 68.56 187 SER A CA 1
ATOM 1452 C C . SER A 1 187 ? -7.382 21.468 22.616 1.00 68.56 187 SER A C 1
ATOM 1454 O O . SER A 1 187 ? -8.095 20.531 22.250 1.00 68.56 187 SER A O 1
ATOM 1456 N N . PRO A 1 188 ? -7.162 21.714 23.925 1.00 60.94 188 PRO A N 1
ATOM 1457 C CA . PRO A 1 188 ? -7.553 20.775 24.970 1.00 60.94 188 PRO A CA 1
ATOM 1458 C C . PRO A 1 188 ? -9.059 20.482 25.103 1.00 60.94 188 PRO A C 1
ATOM 1460 O O . PRO A 1 188 ? -9.452 19.642 25.900 1.00 60.94 188 PRO A O 1
ATOM 1463 N N . LYS A 1 189 ? -9.920 21.226 24.396 1.00 59.03 189 LYS A N 1
ATOM 1464 C CA . LYS A 1 189 ? -11.385 21.175 24.550 1.00 59.03 189 LYS A CA 1
ATOM 1465 C C . LYS A 1 189 ? -12.102 20.386 23.448 1.00 59.03 189 LYS A C 1
ATOM 1467 O O . LYS A 1 189 ? -13.332 20.351 23.450 1.00 59.03 189 LYS A O 1
ATOM 1472 N N . SER A 1 190 ? -11.374 19.817 22.487 1.00 67.12 190 SER A N 1
ATOM 1473 C CA . SER A 1 190 ? -11.976 19.216 21.290 1.00 67.12 190 SER A CA 1
ATOM 1474 C C . SER A 1 190 ? -11.136 18.089 20.675 1.00 67.12 190 SER A C 1
ATOM 1476 O O . SER A 1 190 ? -10.959 18.057 19.459 1.00 67.12 190 SER A O 1
ATOM 1478 N N . PHE A 1 191 ? -10.630 17.151 21.480 1.00 70.31 191 PHE A N 1
ATOM 1479 C CA . PHE A 1 191 ? -9.939 15.950 20.988 1.00 70.31 191 PHE A CA 1
ATOM 1480 C C . PHE A 1 191 ? -10.551 14.663 21.582 1.00 70.31 191 PHE A C 1
ATOM 1482 O O . PHE A 1 191 ? -11.165 14.692 22.640 1.00 70.31 191 PHE A O 1
ATOM 1489 N N . LEU A 1 192 ? -10.406 13.549 20.868 1.00 73.38 192 LEU A N 1
ATOM 1490 C CA . LEU A 1 192 ? -10.725 12.181 21.293 1.00 73.38 192 LEU A CA 1
ATOM 1491 C C . LEU A 1 192 ? -9.470 11.370 20.996 1.00 73.38 192 LEU A C 1
ATOM 1493 O O . LEU A 1 192 ? -8.755 11.668 20.036 1.00 73.38 192 LEU A O 1
ATOM 1497 N N . PHE A 1 193 ? -9.220 10.352 21.800 1.00 76.25 193 PHE A N 1
ATOM 1498 C CA . PHE A 1 193 ? -8.154 9.394 21.591 1.00 76.25 193 PHE A CA 1
ATOM 1499 C C . PHE A 1 193 ? -8.752 8.017 21.319 1.00 76.25 193 PHE A C 1
ATOM 1501 O O . PHE A 1 193 ? -9.430 7.441 22.169 1.00 76.25 193 PHE A O 1
ATOM 1508 N N . ILE A 1 194 ? -8.474 7.464 20.139 1.00 76.44 194 ILE A N 1
ATOM 1509 C CA . ILE A 1 194 ? -8.736 6.050 19.843 1.00 76.44 194 ILE A CA 1
ATOM 1510 C C . ILE A 1 194 ? -7.455 5.265 20.104 1.00 76.44 194 ILE A C 1
ATOM 1512 O O . ILE A 1 194 ? -6.457 5.503 19.432 1.00 76.44 194 ILE A O 1
ATOM 1516 N N . ILE A 1 195 ? -7.482 4.321 21.042 1.00 76.38 195 ILE A N 1
ATOM 1517 C CA . ILE A 1 195 ? -6.353 3.433 21.338 1.00 76.38 195 ILE A CA 1
ATOM 1518 C C . ILE A 1 195 ? -6.532 2.130 20.561 1.00 76.38 195 ILE A C 1
ATOM 1520 O O . ILE A 1 195 ? -7.377 1.307 20.928 1.00 76.38 195 ILE A O 1
ATOM 1524 N N . ALA A 1 196 ? -5.736 1.917 19.513 1.00 74.50 196 ALA A N 1
ATOM 1525 C CA . ALA A 1 196 ? -5.695 0.639 18.809 1.00 74.50 196 ALA A CA 1
ATOM 1526 C C . ALA A 1 196 ? -4.558 -0.244 19.328 1.00 74.50 196 ALA A C 1
ATOM 1528 O O . ALA A 1 196 ? -3.382 0.024 19.085 1.00 74.50 196 ALA A O 1
ATOM 1529 N N . SER A 1 197 ? -4.908 -1.324 20.024 1.00 73.56 197 SER A N 1
ATOM 1530 C CA . SER A 1 197 ? -3.957 -2.372 20.398 1.00 73.56 197 SER A CA 1
ATOM 1531 C C . SER A 1 197 ? -4.705 -3.684 20.580 1.00 73.56 197 SER A C 1
ATOM 1533 O O . SER A 1 197 ? -5.566 -3.791 21.450 1.00 73.56 197 SER A O 1
ATOM 1535 N N . LYS A 1 198 ? -4.350 -4.701 19.782 1.00 69.94 198 LYS A N 1
ATOM 1536 C CA . LYS A 1 198 ? -4.951 -6.043 19.869 1.00 69.94 198 LYS A CA 1
ATOM 1537 C C . LYS A 1 198 ? -4.846 -6.596 21.286 1.00 69.94 198 LYS A C 1
ATOM 1539 O O . LYS A 1 198 ? -5.853 -6.873 21.928 1.00 69.94 198 LYS A O 1
ATOM 1544 N N . THR A 1 199 ? -3.618 -6.684 21.786 1.00 71.75 199 THR A N 1
ATOM 1545 C CA . THR A 1 199 ? -3.330 -7.244 23.107 1.00 71.75 199 THR A CA 1
ATOM 1546 C C . THR A 1 199 ? -3.640 -6.275 24.242 1.00 71.75 199 THR A C 1
ATOM 1548 O O . THR A 1 199 ? -3.773 -6.707 25.387 1.00 71.75 199 THR A O 1
ATOM 1551 N N . PHE A 1 200 ? -3.712 -4.974 23.945 1.00 73.25 200 PHE A N 1
ATOM 1552 C CA . PHE A 1 200 ? -3.726 -3.909 24.944 1.00 73.25 200 PHE A CA 1
ATOM 1553 C C . PHE A 1 200 ? -2.539 -4.022 25.920 1.00 73.25 200 PHE A C 1
ATOM 1555 O O . PHE A 1 200 ? -2.657 -3.760 27.115 1.00 73.25 200 PHE A O 1
ATOM 1562 N N . THR A 1 201 ? -1.392 -4.489 25.407 1.00 76.19 201 THR A N 1
ATOM 1563 C CA . THR A 1 201 ? -0.109 -4.631 26.128 1.00 76.19 201 THR A CA 1
ATOM 1564 C C . THR A 1 201 ? 1.077 -4.046 25.375 1.00 76.19 201 THR A C 1
ATOM 1566 O O . THR A 1 201 ? 2.192 -4.099 25.887 1.00 76.19 201 THR A O 1
ATOM 1569 N N . THR A 1 202 ? 0.865 -3.540 24.158 1.00 78.94 202 THR A N 1
ATOM 1570 C CA . THR A 1 202 ? 1.920 -2.949 23.329 1.00 78.94 202 THR A CA 1
ATOM 1571 C C . THR A 1 202 ? 2.557 -1.789 24.084 1.00 78.94 202 THR A C 1
ATOM 1573 O O . THR A 1 202 ? 1.866 -0.830 24.438 1.00 78.94 202 THR A O 1
ATOM 1576 N N . GLN A 1 203 ? 3.854 -1.899 24.370 1.00 79.94 203 GLN A N 1
ATOM 1577 C CA . GLN A 1 203 ? 4.556 -0.982 25.264 1.00 79.94 203 GLN A CA 1
ATOM 1578 C C . GLN A 1 203 ? 4.473 0.458 24.750 1.00 79.94 203 GLN A C 1
ATOM 1580 O O . GLN A 1 203 ? 4.138 1.362 25.511 1.00 79.94 203 GLN A O 1
ATOM 1585 N N . GLU A 1 204 ? 4.705 0.655 23.457 1.00 81.44 204 GLU A N 1
ATOM 1586 C CA . GLU A 1 204 ? 4.682 1.950 22.783 1.00 81.44 204 GLU A CA 1
ATOM 1587 C C . GLU A 1 204 ? 3.299 2.607 22.895 1.00 81.44 204 GLU A C 1
ATOM 1589 O O . GLU A 1 204 ? 3.177 3.761 23.310 1.00 81.44 204 GLU A O 1
ATOM 1594 N N . THR A 1 205 ? 2.235 1.848 22.613 1.00 80.00 205 THR A N 1
ATOM 1595 C CA . THR A 1 205 ? 0.848 2.321 22.710 1.00 80.00 205 THR A CA 1
ATOM 1596 C C . THR A 1 205 ? 0.460 2.672 24.145 1.00 80.00 205 THR A C 1
ATOM 1598 O O . THR A 1 205 ? -0.144 3.720 24.373 1.00 80.00 205 THR A O 1
ATOM 1601 N N . ILE A 1 206 ? 0.817 1.829 25.120 1.00 80.94 206 ILE A N 1
ATOM 1602 C CA . ILE A 1 206 ? 0.502 2.074 26.534 1.00 80.94 206 ILE A CA 1
ATOM 1603 C C . ILE A 1 206 ? 1.274 3.277 27.062 1.00 80.94 206 ILE A C 1
ATOM 1605 O O . ILE A 1 206 ? 0.689 4.103 27.754 1.00 80.94 206 ILE A O 1
ATOM 1609 N N . MET A 1 207 ? 2.562 3.413 26.738 1.00 81.94 207 MET A N 1
ATOM 1610 C CA . MET A 1 207 ? 3.353 4.567 27.173 1.00 81.94 207 MET A CA 1
ATOM 1611 C C . MET A 1 207 ? 2.765 5.874 26.634 1.00 81.94 207 MET A C 1
ATOM 1613 O O . MET A 1 207 ? 2.589 6.822 27.399 1.00 81.94 207 MET A O 1
ATOM 1617 N N . ASN A 1 208 ? 2.376 5.901 25.356 1.00 82.50 208 ASN A N 1
ATOM 1618 C CA . ASN A 1 208 ? 1.683 7.046 24.770 1.00 82.50 208 ASN A CA 1
ATOM 1619 C C . ASN A 1 208 ? 0.333 7.315 25.452 1.00 82.50 208 ASN A C 1
ATOM 1621 O O . ASN A 1 208 ? 0.025 8.463 25.764 1.00 82.50 208 ASN A O 1
ATOM 1625 N N . PHE A 1 209 ? -0.451 6.278 25.753 1.00 78.12 209 PHE A N 1
ATOM 1626 C CA . PHE A 1 209 ? -1.716 6.427 26.474 1.00 78.12 209 PHE A CA 1
ATOM 1627 C C . PHE A 1 209 ? -1.531 6.978 27.898 1.00 78.12 209 PHE A C 1
ATOM 1629 O O . PHE A 1 209 ? -2.211 7.929 28.280 1.00 78.12 209 PHE A O 1
ATOM 1636 N N . LEU A 1 210 ? -0.584 6.443 28.672 1.00 77.25 210 LEU A N 1
ATOM 1637 C CA . LEU A 1 210 ? -0.321 6.867 30.053 1.00 77.25 210 LEU A CA 1
ATOM 1638 C C . LEU A 1 210 ? 0.147 8.326 30.146 1.00 77.25 210 LEU A C 1
ATOM 1640 O O . LEU A 1 210 ? -0.141 9.005 31.131 1.00 77.25 210 LEU A O 1
ATOM 1644 N N . LEU A 1 211 ? 0.839 8.835 29.121 1.00 75.62 211 LEU A N 1
ATOM 1645 C CA . LEU A 1 211 ? 1.202 10.254 29.041 1.00 75.62 211 LEU A CA 1
ATOM 1646 C C . LEU A 1 211 ? -0.024 11.171 28.929 1.00 75.62 211 LEU A C 1
ATOM 1648 O O . LEU A 1 211 ? 0.027 12.307 29.410 1.00 75.62 211 LEU A O 1
ATOM 1652 N N . LEU A 1 212 ? -1.098 10.682 28.306 1.00 72.00 212 LEU A N 1
ATOM 1653 C CA . LEU A 1 212 ? -2.341 11.413 28.054 1.00 72.00 212 LEU A CA 1
ATOM 1654 C C . LEU A 1 212 ? -3.341 11.266 29.205 1.00 72.00 212 LEU A C 1
ATOM 1656 O O . LEU A 1 212 ? -4.001 12.232 29.578 1.00 72.00 212 LEU A O 1
ATOM 1660 N N . ALA A 1 213 ? -3.416 10.080 29.808 1.00 66.81 213 ALA A N 1
ATOM 1661 C CA . ALA A 1 213 ? -4.369 9.712 30.853 1.00 66.81 213 ALA A CA 1
ATOM 1662 C C . ALA A 1 213 ? -3.999 10.239 32.261 1.00 66.81 213 ALA A C 1
ATOM 1664 O O . ALA A 1 213 ? -4.250 9.574 33.265 1.00 66.81 213 ALA A O 1
ATOM 1665 N N . LYS A 1 214 ? -3.389 11.432 32.365 1.00 64.56 214 LYS A N 1
ATOM 1666 C CA . LYS A 1 214 ? -2.965 12.019 33.656 1.00 64.56 214 LYS A CA 1
ATOM 1667 C C . LYS A 1 214 ? -4.133 12.390 34.579 1.00 64.56 214 LYS A C 1
ATOM 1669 O O . LYS A 1 214 ? -3.922 12.514 35.782 1.00 64.56 214 LYS A O 1
ATOM 1674 N N . ASP A 1 215 ? -5.335 12.562 34.028 1.00 63.19 215 ASP A N 1
ATOM 1675 C CA . ASP A 1 215 ? -6.584 12.764 34.768 1.00 63.19 215 ASP A CA 1
ATOM 1676 C C . ASP A 1 215 ? -7.550 11.593 34.495 1.00 63.19 215 ASP A C 1
ATOM 1678 O O . ASP A 1 215 ? -8.075 11.487 33.382 1.00 63.19 215 ASP A O 1
ATOM 1682 N N . PRO A 1 216 ? -7.824 10.726 35.489 1.00 63.69 216 PRO A N 1
ATOM 1683 C CA . PRO A 1 216 ? -8.747 9.599 35.343 1.00 63.69 216 PRO A CA 1
ATOM 1684 C C . PRO A 1 216 ? -10.165 9.997 34.907 1.00 63.69 216 PRO A C 1
ATOM 1686 O O . PRO A 1 216 ? -10.841 9.213 34.247 1.00 63.69 216 PRO A O 1
ATOM 1689 N N . SER A 1 217 ? -10.623 11.210 35.235 1.00 63.19 217 SER A N 1
ATOM 1690 C CA . SER A 1 217 ? -11.969 11.686 34.882 1.00 63.19 217 SER A CA 1
ATOM 1691 C C . SER A 1 217 ? -12.099 12.127 33.416 1.00 63.19 217 SER A C 1
ATOM 1693 O O . SER A 1 217 ? -13.205 12.157 32.869 1.00 63.19 217 SER A O 1
ATOM 1695 N N . ALA A 1 218 ? -10.970 12.430 32.765 1.00 63.00 218 ALA A N 1
ATOM 1696 C CA . ALA A 1 218 ? -10.895 12.704 31.332 1.00 63.00 218 ALA A CA 1
ATOM 1697 C C . ALA A 1 218 ? -10.877 11.408 30.504 1.00 63.00 218 ALA A C 1
ATOM 1699 O O . ALA A 1 218 ? -11.380 11.390 29.380 1.00 63.00 218 ALA A O 1
ATOM 1700 N N . VAL A 1 219 ? -10.378 10.300 31.075 1.00 65.94 219 VAL A N 1
ATOM 1701 C CA . VAL A 1 219 ? -10.308 8.991 30.398 1.00 65.94 219 VAL A CA 1
ATOM 1702 C C . VAL A 1 219 ? -11.685 8.520 29.934 1.00 65.94 219 VAL A C 1
ATOM 1704 O O . VAL A 1 219 ? -11.851 8.094 28.794 1.00 65.94 219 VAL A O 1
ATOM 1707 N N . GLU A 1 220 ? -12.700 8.670 30.781 1.00 64.12 220 GLU A N 1
ATOM 1708 C CA . GLU A 1 220 ? -14.061 8.244 30.457 1.00 64.12 220 GLU A CA 1
ATOM 1709 C C . GLU A 1 220 ? -14.676 9.057 29.308 1.00 64.12 220 GLU A C 1
ATOM 1711 O O . GLU A 1 220 ? -15.459 8.524 28.522 1.00 64.12 220 GLU A O 1
ATOM 1716 N N . LYS A 1 221 ? -14.341 10.345 29.180 1.00 65.31 221 LYS A N 1
ATOM 1717 C CA . LYS A 1 221 ? -14.959 11.257 28.201 1.00 65.31 221 LYS A CA 1
ATOM 1718 C C . LYS A 1 221 ? -14.244 11.244 26.857 1.00 65.31 221 LYS A C 1
ATOM 1720 O O . LYS A 1 221 ? -14.912 11.160 25.823 1.00 65.31 221 LYS A O 1
ATOM 1725 N N . ASP A 1 222 ? -12.916 11.250 26.902 1.00 70.19 222 ASP A N 1
ATOM 1726 C CA . ASP A 1 222 ? -12.069 11.600 25.764 1.00 70.19 222 ASP A CA 1
ATOM 1727 C C . ASP A 1 222 ? -11.353 10.386 25.154 1.00 70.19 222 ASP A C 1
ATOM 1729 O O . ASP A 1 222 ? -10.558 10.556 24.231 1.00 70.19 222 ASP A O 1
ATOM 1733 N N . PHE A 1 223 ? -11.624 9.157 25.621 1.00 70.19 223 PHE A N 1
ATOM 1734 C CA . PHE A 1 223 ? -10.973 7.945 25.114 1.00 70.19 223 PHE A CA 1
ATOM 1735 C C . PHE A 1 223 ? -11.960 6.860 24.666 1.00 70.19 223 PHE A C 1
ATOM 1737 O O . PHE A 1 223 ? -13.037 6.653 25.227 1.00 70.19 223 PHE A O 1
ATOM 1744 N N . THR A 1 224 ? -11.548 6.130 23.635 1.00 64.81 224 THR A N 1
ATOM 1745 C CA . THR A 1 224 ? -12.182 4.914 23.113 1.00 64.81 224 THR A CA 1
ATOM 1746 C C . THR A 1 224 ? -11.088 3.933 22.676 1.00 64.81 224 THR A C 1
ATOM 1748 O O . THR A 1 224 ? -9.922 4.316 22.546 1.00 64.81 224 THR A O 1
ATOM 1751 N N . SER A 1 225 ? -11.414 2.655 22.467 1.00 66.38 225 SER A N 1
ATOM 1752 C CA . SER A 1 225 ? -10.410 1.647 22.114 1.00 66.38 225 SER A CA 1
ATOM 1753 C C . SER A 1 225 ? -10.902 0.593 21.120 1.00 66.38 225 SER A C 1
ATOM 1755 O O . SER A 1 225 ? -12.063 0.180 21.160 1.00 66.38 225 SER A O 1
ATOM 1757 N N . LEU A 1 226 ? -9.973 0.147 20.262 1.00 64.62 226 LEU A N 1
ATOM 1758 C CA . LEU A 1 226 ? -10.061 -1.038 19.406 1.00 64.62 226 LEU A CA 1
ATOM 1759 C C . LEU A 1 226 ? -9.174 -2.144 20.009 1.00 64.62 226 LEU A C 1
ATOM 1761 O O . LEU A 1 226 ? -7.954 -1.958 20.091 1.00 64.62 226 LEU A O 1
ATOM 1765 N N . PHE A 1 227 ? -9.746 -3.284 20.410 1.00 66.94 227 PHE A N 1
ATOM 1766 C CA . PHE A 1 227 ? -9.001 -4.336 21.128 1.00 66.94 227 PHE A CA 1
ATOM 1767 C C . PHE A 1 227 ? -9.692 -5.716 21.076 1.00 66.94 227 PHE A C 1
ATOM 1769 O O . PHE A 1 227 ? -10.851 -5.825 20.670 1.00 66.94 227 PHE A O 1
ATOM 1776 N N . THR A 1 228 ? -8.994 -6.762 21.544 1.00 60.84 228 THR A N 1
ATOM 1777 C CA . THR A 1 228 ? -9.576 -8.103 21.793 1.00 60.84 228 THR A CA 1
ATOM 1778 C C . THR A 1 228 ? -9.715 -8.417 23.296 1.00 60.84 228 THR A C 1
ATOM 1780 O O . THR A 1 228 ? -10.645 -9.100 23.716 1.00 60.84 228 THR A O 1
ATOM 1783 N N . ASN A 1 229 ? -8.848 -7.859 24.153 1.00 70.06 229 ASN A N 1
ATOM 1784 C CA . ASN A 1 229 ? -8.844 -8.077 25.608 1.00 70.06 229 ASN A CA 1
ATOM 1785 C C . ASN A 1 229 ? -9.775 -7.143 26.429 1.00 70.06 229 ASN A C 1
ATOM 1787 O O . ASN A 1 229 ? -9.368 -6.071 26.882 1.00 70.06 229 ASN A O 1
ATOM 1791 N N . THR A 1 230 ? -11.008 -7.578 26.711 1.00 69.19 230 THR A N 1
ATOM 1792 C CA . THR A 1 230 ? -11.992 -6.812 27.513 1.00 69.19 230 THR A CA 1
ATOM 1793 C C . THR A 1 230 ? -11.619 -6.618 28.982 1.00 69.19 230 THR A C 1
ATOM 1795 O O . THR A 1 230 ? -12.145 -5.707 29.621 1.00 69.19 230 THR A O 1
ATOM 1798 N N . VAL A 1 231 ? -10.765 -7.479 29.547 1.00 74.38 231 VAL A N 1
ATOM 1799 C CA . VAL A 1 231 ? -10.386 -7.410 30.970 1.00 74.38 231 VAL A CA 1
ATOM 1800 C C . VAL A 1 231 ? -9.482 -6.208 31.196 1.00 74.38 231 VAL A C 1
ATOM 1802 O O . VAL A 1 231 ? -9.810 -5.342 32.004 1.00 74.38 231 VAL A O 1
ATOM 1805 N N . LYS A 1 232 ? -8.410 -6.096 30.406 1.00 71.38 232 LYS A N 1
ATOM 1806 C CA . LYS A 1 232 ? -7.452 -4.994 30.542 1.00 71.38 232 LYS A CA 1
ATOM 1807 C C . LYS A 1 232 ? -8.096 -3.644 30.287 1.00 71.38 232 LYS A C 1
ATOM 1809 O O . LYS A 1 232 ? -7.882 -2.714 31.046 1.00 71.38 232 LYS A O 1
ATOM 1814 N N . VAL A 1 233 ? -8.944 -3.528 29.271 1.00 69.44 233 VAL A N 1
ATOM 1815 C CA . VAL A 1 233 ? -9.553 -2.231 28.953 1.00 69.44 233 VAL A CA 1
ATOM 1816 C C . VAL A 1 233 ? -10.452 -1.706 30.081 1.00 69.44 233 VAL A C 1
ATOM 1818 O O . VAL A 1 233 ? -10.461 -0.504 30.345 1.00 69.44 233 VAL A O 1
ATOM 1821 N N . LYS A 1 234 ? -11.137 -2.600 30.807 1.00 72.25 234 LYS A N 1
ATOM 1822 C CA . LYS A 1 234 ? -11.900 -2.226 32.007 1.00 72.25 234 LYS A CA 1
ATOM 1823 C C . LYS A 1 234 ? -10.999 -1.769 33.153 1.00 72.25 234 LYS A C 1
ATOM 1825 O O . LYS A 1 234 ? -11.357 -0.817 33.839 1.00 72.25 234 LYS A O 1
ATOM 1830 N N . GLU A 1 235 ? -9.837 -2.397 33.341 1.00 75.88 235 GLU A N 1
ATOM 1831 C CA . GLU A 1 235 ? -8.845 -1.972 34.347 1.00 75.88 235 GLU A CA 1
ATOM 1832 C C . GLU A 1 235 ? -8.342 -0.542 34.094 1.00 75.88 235 GLU A C 1
ATOM 1834 O O . GLU A 1 235 ? -8.031 0.177 35.039 1.00 75.88 235 GLU A O 1
ATOM 1839 N N . PHE A 1 236 ? -8.321 -0.106 32.832 1.00 70.12 236 PHE A N 1
ATOM 1840 C CA . PHE A 1 236 ? -7.907 1.242 32.434 1.00 70.12 236 PHE A CA 1
ATOM 1841 C C . PHE A 1 236 ? -9.037 2.289 32.435 1.00 70.12 236 PHE A C 1
ATOM 1843 O O . PHE A 1 236 ? -8.776 3.451 32.131 1.00 70.12 236 PHE A O 1
ATOM 1850 N N . GLY A 1 237 ? -10.272 1.919 32.801 1.00 71.88 237 GLY A N 1
ATOM 1851 C CA . GLY A 1 237 ? -11.365 2.873 33.037 1.00 71.88 237 GLY A CA 1
ATOM 1852 C C . GLY A 1 237 ? -12.087 3.397 31.789 1.00 71.88 237 GLY A C 1
ATOM 1853 O O . GLY A 1 237 ? -12.798 4.396 31.880 1.00 71.88 237 GLY A O 1
ATOM 1854 N N . ILE A 1 238 ? -11.935 2.749 30.628 1.00 73.12 238 ILE A N 1
ATOM 1855 C CA . ILE A 1 238 ? -12.690 3.115 29.417 1.00 73.12 238 ILE A CA 1
ATOM 1856 C C . ILE A 1 238 ? -14.099 2.515 29.496 1.00 73.12 238 ILE A C 1
ATOM 1858 O O . ILE A 1 238 ? -14.264 1.320 29.751 1.00 73.12 238 ILE A O 1
ATOM 1862 N N . ASP A 1 239 ? -15.116 3.341 29.244 1.00 71.38 239 ASP A N 1
ATOM 1863 C CA . ASP A 1 239 ? -16.522 2.928 29.228 1.00 71.38 239 ASP A CA 1
ATOM 1864 C C . ASP A 1 239 ? -16.746 1.744 28.254 1.00 71.38 239 ASP A C 1
ATOM 1866 O O . ASP A 1 239 ? -16.461 1.880 27.058 1.00 71.38 239 ASP A O 1
ATOM 1870 N N . PRO A 1 240 ? -17.301 0.600 28.718 1.00 70.88 240 PRO A N 1
ATOM 1871 C CA . PRO A 1 240 ? -17.654 -0.559 27.892 1.00 70.88 240 PRO A CA 1
ATOM 1872 C C . PRO A 1 240 ? -18.479 -0.240 26.636 1.00 70.88 240 PRO A C 1
ATOM 1874 O O . PRO A 1 240 ? -18.387 -0.936 25.618 1.00 70.88 240 PRO A O 1
ATOM 1877 N N . GLN A 1 241 ? -19.290 0.817 26.661 1.00 69.38 241 GLN A N 1
ATOM 1878 C CA . GLN A 1 241 ? -20.075 1.226 25.496 1.00 69.38 241 GLN A CA 1
ATOM 1879 C C . GLN A 1 241 ? -19.195 1.825 24.391 1.00 69.38 241 GLN A C 1
ATOM 1881 O O . GLN A 1 241 ? -19.535 1.703 23.214 1.00 69.38 241 GLN A O 1
ATOM 1886 N N . LYS A 1 242 ? -18.014 2.342 24.742 1.00 68.62 242 LYS A N 1
ATOM 1887 C CA . LYS A 1 242 ? -17.015 2.953 23.847 1.00 68.62 242 LYS A CA 1
ATOM 1888 C C . LYS A 1 242 ? -15.951 1.969 23.367 1.00 68.62 242 LYS A C 1
ATOM 1890 O O . LYS A 1 242 ? -14.902 2.372 22.874 1.00 68.62 242 LYS A O 1
ATOM 1895 N N . LEU A 1 243 ? -16.209 0.679 23.539 1.00 69.62 243 LEU A N 1
ATOM 1896 C CA . LEU A 1 243 ? -15.297 -0.401 23.201 1.00 69.62 243 LEU A CA 1
ATOM 1897 C C . LEU A 1 243 ? -15.643 -1.038 21.859 1.00 69.62 243 LEU A C 1
ATOM 1899 O O . LEU A 1 243 ? -16.774 -1.482 21.652 1.00 69.62 243 LEU A O 1
ATOM 1903 N N . PHE A 1 244 ? -14.674 -1.113 20.957 1.00 70.19 244 PHE A N 1
ATOM 1904 C CA . PHE A 1 244 ? -14.832 -1.755 19.658 1.00 70.19 244 PHE A CA 1
ATOM 1905 C C . PHE A 1 244 ? -14.028 -3.048 19.632 1.00 70.19 244 PHE A C 1
ATOM 1907 O O . PHE A 1 244 ? -12.807 -3.056 19.483 1.00 70.19 244 PHE A O 1
ATOM 1914 N N . GLU A 1 245 ? -14.750 -4.143 19.824 1.00 68.56 245 GLU A N 1
ATOM 1915 C CA . GLU A 1 245 ? -14.196 -5.489 19.826 1.00 68.56 245 GLU A CA 1
ATOM 1916 C C . GLU A 1 245 ? -13.804 -5.904 18.408 1.00 68.56 245 GLU A C 1
ATOM 1918 O O . GLU A 1 245 ? -14.512 -5.624 17.438 1.00 68.56 245 GLU A O 1
ATOM 1923 N N . PHE A 1 246 ? -12.697 -6.624 18.302 1.00 68.75 246 PHE A N 1
ATOM 1924 C CA . PHE A 1 246 ? -12.413 -7.483 17.160 1.00 68.75 246 PHE A CA 1
ATOM 1925 C C . PHE A 1 246 ? -11.944 -8.850 17.663 1.00 68.75 246 PHE A C 1
ATOM 1927 O O . PHE A 1 246 ? -11.849 -9.071 18.870 1.00 68.75 246 PHE A O 1
ATOM 1934 N N . TRP A 1 247 ? -11.714 -9.789 16.748 1.00 68.56 247 TRP A N 1
ATOM 1935 C CA . TRP A 1 247 ? -11.442 -11.186 17.088 1.00 68.56 247 TRP A CA 1
ATOM 1936 C C . TRP A 1 247 ? -9.977 -11.548 16.867 1.00 68.56 247 TRP A C 1
ATOM 1938 O O . TRP A 1 247 ? -9.312 -10.972 16.003 1.00 68.56 247 TRP A O 1
ATOM 1948 N N . ASP A 1 248 ? -9.476 -12.530 17.616 1.00 63.62 248 ASP A N 1
ATOM 1949 C CA . ASP A 1 248 ? -8.096 -13.001 17.475 1.00 63.62 248 ASP A CA 1
ATOM 1950 C C . ASP A 1 248 ? -7.818 -13.579 16.081 1.00 63.62 248 ASP A C 1
ATOM 1952 O O . ASP A 1 248 ? -6.703 -13.430 15.574 1.00 63.62 248 ASP A O 1
ATOM 1956 N N . GLN A 1 249 ? -8.864 -14.099 15.433 1.00 59.16 249 GLN A N 1
ATOM 1957 C CA . GLN A 1 249 ? -8.910 -14.592 14.055 1.00 59.16 249 GLN A CA 1
ATOM 1958 C C . GLN A 1 249 ? -8.677 -13.495 12.998 1.00 59.16 249 GLN A C 1
ATOM 1960 O O . GLN A 1 249 ? -8.445 -13.753 11.812 1.00 59.16 249 GLN A O 1
ATOM 1965 N N . VAL A 1 250 ? -8.731 -12.231 13.421 1.00 56.97 250 VAL A N 1
ATOM 1966 C CA . VAL A 1 250 ? -8.212 -11.115 12.647 1.00 56.97 250 VAL A CA 1
ATOM 1967 C C . VAL A 1 250 ? -6.763 -10.925 13.085 1.00 56.97 250 VAL A C 1
ATOM 1969 O O . VAL A 1 250 ? -6.462 -10.418 14.174 1.00 56.97 250 VAL A O 1
ATOM 1972 N N . GLY A 1 251 ? -5.831 -11.384 12.247 1.00 51.50 251 GLY A N 1
ATOM 1973 C CA . GLY A 1 251 ? -4.410 -11.133 12.470 1.00 51.50 251 GLY A CA 1
ATOM 1974 C C . GLY A 1 251 ? -4.172 -9.637 12.703 1.00 51.50 251 GLY A C 1
ATOM 1975 O O . GLY A 1 251 ? -4.866 -8.804 12.123 1.00 51.50 251 GLY A O 1
ATOM 1976 N N . ALA A 1 252 ? -3.174 -9.273 13.516 1.00 43.31 252 ALA A N 1
ATOM 1977 C CA . ALA A 1 252 ? -2.763 -7.867 13.682 1.00 43.31 252 ALA A CA 1
ATOM 1978 C C . ALA A 1 252 ? -2.403 -7.196 12.334 1.00 43.31 252 ALA A C 1
ATOM 1980 O O . ALA A 1 252 ? -2.390 -5.978 12.215 1.00 43.31 252 ALA A O 1
ATOM 1981 N N . LEU A 1 253 ? -2.164 -8.038 11.325 1.00 40.09 253 LEU A N 1
ATOM 1982 C CA . LEU A 1 253 ? -1.930 -7.765 9.915 1.00 40.09 253 LEU A CA 1
ATOM 1983 C C . LEU A 1 253 ? -3.202 -7.344 9.131 1.00 40.09 253 LEU A C 1
ATOM 1985 O O . LEU A 1 253 ? -3.153 -6.645 8.129 1.00 40.09 253 LEU A O 1
ATOM 1989 N N . HIS A 1 254 ? -4.391 -7.693 9.615 1.00 43.28 254 HIS A N 1
ATOM 1990 C CA . HIS A 1 254 ? -5.637 -7.526 8.862 1.00 43.28 254 HIS A CA 1
ATOM 1991 C C . HIS A 1 254 ? -6.742 -6.751 9.602 1.00 43.28 254 HIS A C 1
ATOM 1993 O O . HIS A 1 254 ? -7.803 -6.494 9.030 1.00 43.28 254 HIS A O 1
ATOM 1999 N N . ALA A 1 255 ? -6.502 -6.325 10.843 1.00 39.72 255 ALA A N 1
ATOM 2000 C CA . ALA A 1 255 ? -7.395 -5.441 11.589 1.00 39.72 255 ALA A CA 1
ATOM 2001 C C . ALA A 1 255 ? -6.903 -3.985 11.514 1.00 39.72 255 ALA A C 1
ATOM 2003 O O . ALA A 1 255 ? -5.795 -3.719 11.969 1.00 39.72 255 ALA A O 1
ATOM 2004 N N . PRO A 1 256 ? -7.713 -3.000 11.097 1.00 44.03 256 PRO A N 1
ATOM 2005 C CA . PRO A 1 256 ? -8.594 -2.926 9.940 1.00 44.03 256 PRO A CA 1
ATOM 2006 C C . PRO A 1 256 ? -7.817 -2.346 8.729 1.00 44.03 256 PRO A C 1
ATOM 2008 O O . PRO A 1 256 ? -7.416 -1.185 8.732 1.00 44.03 256 PRO A O 1
ATOM 2011 N N . LEU A 1 257 ? -7.641 -3.148 7.671 1.00 43.78 257 LEU A N 1
ATOM 2012 C CA . LEU A 1 257 ? -7.205 -2.726 6.320 1.00 43.78 257 LEU A CA 1
ATOM 2013 C C . LEU A 1 257 ? -5.768 -2.202 6.108 1.00 43.78 257 LEU A C 1
ATOM 2015 O O . LEU A 1 257 ? -5.549 -1.484 5.140 1.00 43.78 257 LEU A O 1
ATOM 2019 N N . CYS A 1 258 ? -4.787 -2.599 6.925 1.00 31.17 258 CYS A N 1
ATOM 2020 C CA . CYS A 1 258 ? -3.406 -2.875 6.479 1.00 31.17 258 CYS A CA 1
ATOM 2021 C C . CYS A 1 258 ? -2.506 -3.157 7.677 1.00 31.17 258 CYS A C 1
ATOM 2023 O O . CYS A 1 258 ? -2.378 -2.300 8.545 1.00 31.17 258 CYS A O 1
ATOM 2025 N N . CYS A 1 259 ? -1.805 -4.282 7.641 1.00 29.53 259 CYS A N 1
ATOM 2026 C CA . CYS A 1 259 ? -0.486 -4.502 8.214 1.00 29.53 259 CYS A CA 1
ATOM 2027 C C . CYS A 1 259 ? 0.083 -5.759 7.511 1.00 29.53 259 CYS A C 1
ATOM 2029 O O . CYS A 1 259 ? -0.576 -6.773 7.425 1.00 29.53 259 CYS A O 1
ATOM 2031 N N . LEU A 1 260 ? 1.284 -5.656 6.943 1.00 31.55 260 LEU A N 1
ATOM 2032 C CA . LEU A 1 260 ? 2.198 -6.694 6.418 1.00 31.55 260 LEU A CA 1
ATOM 2033 C C . LEU A 1 260 ? 1.614 -8.041 5.910 1.00 31.55 260 LEU A C 1
ATOM 2035 O O . LEU A 1 260 ? 1.083 -8.854 6.657 1.00 31.55 260 LEU A O 1
ATOM 2039 N N . LEU A 1 261 ? 1.884 -8.316 4.631 1.00 30.91 261 LEU A N 1
ATOM 2040 C CA . LEU A 1 261 ? 1.773 -9.610 3.944 1.00 30.91 261 LEU A CA 1
ATOM 2041 C C . LEU A 1 261 ? 2.012 -10.827 4.869 1.00 30.91 261 LEU A C 1
ATOM 2043 O O . LEU A 1 261 ? 2.959 -10.795 5.671 1.00 30.91 261 LEU A O 1
ATOM 2047 N N . PRO A 1 262 ? 1.247 -11.930 4.723 1.00 29.02 262 PRO A N 1
ATOM 2048 C CA . PRO A 1 262 ? 1.460 -13.144 5.503 1.00 29.02 262 PRO A CA 1
ATOM 2049 C C . PRO A 1 262 ? 2.932 -13.586 5.471 1.00 29.02 262 PRO A C 1
ATOM 2051 O O . PRO A 1 262 ? 3.644 -13.475 4.467 1.00 29.02 262 PRO A O 1
ATOM 2054 N N . GLN A 1 263 ? 3.424 -14.056 6.616 1.00 29.19 263 GLN A N 1
ATOM 2055 C CA . GLN A 1 263 ? 4.752 -14.643 6.754 1.00 29.19 263 GLN A CA 1
ATOM 2056 C C . GLN A 1 263 ? 4.665 -16.161 6.554 1.00 29.19 263 GLN A C 1
ATOM 2058 O O . GLN A 1 263 ? 4.378 -16.860 7.518 1.00 29.19 263 GLN A O 1
ATOM 2063 N N . PRO A 1 264 ? 4.926 -16.710 5.349 1.00 30.50 264 PRO A N 1
ATOM 2064 C CA . PRO A 1 264 ? 5.119 -18.145 5.215 1.00 30.50 264 PRO A CA 1
ATOM 2065 C C . PRO A 1 264 ? 6.460 -18.550 5.832 1.00 30.50 264 PRO A C 1
ATOM 2067 O O . PRO A 1 264 ? 7.505 -17.948 5.564 1.00 30.50 264 PRO A O 1
ATOM 2070 N N . CYS A 1 265 ? 6.428 -19.603 6.642 1.00 32.12 265 CYS A N 1
ATOM 2071 C CA . CYS A 1 265 ? 7.610 -20.263 7.173 1.00 32.12 265 CYS A CA 1
ATOM 2072 C C . CYS A 1 265 ? 8.328 -21.024 6.040 1.00 32.12 265 CYS A C 1
ATOM 2074 O O . CYS A 1 265 ? 7.830 -22.028 5.536 1.00 32.12 265 CYS A O 1
ATOM 2076 N N . GLY A 1 266 ? 9.503 -20.544 5.623 1.00 36.88 266 GLY A N 1
ATOM 2077 C CA . GLY A 1 266 ? 10.357 -21.178 4.613 1.00 36.88 266 GLY A CA 1
ATOM 2078 C C . GLY A 1 266 ? 11.645 -20.376 4.360 1.00 36.88 266 GLY A C 1
ATOM 2079 O O . GLY A 1 266 ? 11.728 -19.223 4.785 1.00 36.88 266 GLY A O 1
ATOM 2080 N N . PRO A 1 267 ? 12.676 -20.953 3.711 1.00 37.69 267 PRO A N 1
ATOM 2081 C CA . PRO A 1 267 ? 13.995 -20.326 3.615 1.00 37.69 267 PRO A CA 1
ATOM 2082 C C . PRO A 1 267 ? 13.965 -19.036 2.769 1.00 37.69 267 PRO A C 1
ATOM 2084 O O . PRO A 1 267 ? 13.795 -19.077 1.555 1.00 37.69 267 PRO A O 1
ATOM 2087 N N . THR A 1 268 ? 14.104 -17.894 3.451 1.00 43.22 268 THR A N 1
ATOM 2088 C CA . THR A 1 268 ? 14.786 -16.644 3.041 1.00 43.22 268 THR A CA 1
ATOM 2089 C C . THR A 1 268 ? 14.710 -16.190 1.572 1.00 43.22 268 THR A C 1
ATOM 2091 O O . THR A 1 268 ? 15.742 -15.835 1.021 1.00 43.22 268 THR A O 1
ATOM 2094 N N . ASN A 1 269 ? 13.534 -16.120 0.939 1.00 52.12 269 ASN A N 1
ATOM 2095 C CA . ASN A 1 269 ? 13.392 -15.545 -0.415 1.00 52.12 269 ASN A CA 1
ATOM 2096 C C . ASN A 1 269 ? 12.191 -14.583 -0.546 1.00 52.12 269 ASN A C 1
ATOM 2098 O O . ASN A 1 269 ? 11.460 -14.623 -1.533 1.00 52.12 269 ASN A O 1
ATOM 2102 N N . LYS A 1 270 ? 11.954 -13.706 0.439 1.00 56.75 270 LYS A N 1
ATOM 2103 C CA . LYS A 1 270 ? 11.015 -12.589 0.237 1.00 56.75 270 LYS A CA 1
ATOM 2104 C C . LYS A 1 270 ? 11.715 -11.446 -0.503 1.00 56.75 270 LYS A C 1
ATOM 2106 O O . LYS A 1 270 ? 12.838 -11.102 -0.123 1.00 56.75 270 LYS A O 1
ATOM 2111 N N . PRO A 1 271 ? 11.085 -10.836 -1.522 1.00 64.69 271 PRO A N 1
ATOM 2112 C CA . PRO A 1 271 ? 11.607 -9.601 -2.079 1.00 64.69 271 PRO A CA 1
ATOM 2113 C C . PRO A 1 271 ? 11.544 -8.503 -1.011 1.00 64.69 271 PRO A C 1
ATOM 2115 O O . PRO A 1 271 ? 10.604 -8.436 -0.220 1.00 64.69 271 PRO A O 1
ATOM 2118 N N . HIS A 1 272 ? 12.558 -7.642 -0.981 1.00 73.44 272 HIS A N 1
ATOM 2119 C CA . HIS A 1 272 ? 12.492 -6.419 -0.190 1.00 73.44 272 HIS A CA 1
ATOM 2120 C C . HIS A 1 272 ? 11.559 -5.452 -0.924 1.00 73.44 272 HIS A C 1
ATOM 2122 O O . HIS A 1 272 ? 11.855 -5.067 -2.054 1.00 73.44 272 HIS A O 1
ATOM 2128 N N . CYS A 1 273 ? 10.439 -5.086 -0.302 1.00 78.00 273 CYS A N 1
ATOM 2129 C CA . CYS A 1 273 ? 9.502 -4.110 -0.854 1.00 78.00 273 CYS A CA 1
ATOM 2130 C C . CYS A 1 273 ? 9.929 -2.695 -0.451 1.00 78.00 273 CYS A C 1
ATOM 2132 O O . CYS A 1 273 ? 10.183 -2.439 0.725 1.00 78.00 273 CYS A O 1
ATOM 2134 N N . TRP A 1 274 ? 9.997 -1.784 -1.416 1.00 83.31 274 TRP A N 1
ATOM 2135 C CA . TRP A 1 274 ? 10.325 -0.375 -1.207 1.00 83.31 274 TRP A CA 1
ATOM 2136 C C . TRP A 1 274 ? 9.783 0.456 -2.378 1.00 83.31 274 TRP A C 1
ATOM 2138 O O . TRP A 1 274 ? 9.478 -0.092 -3.438 1.00 83.31 274 TRP A O 1
ATOM 2148 N N . GLY A 1 275 ? 9.641 1.767 -2.187 1.00 85.81 275 GLY A N 1
ATOM 2149 C CA . GLY A 1 275 ? 9.158 2.677 -3.223 1.00 85.81 275 GLY A CA 1
ATOM 2150 C C . GLY A 1 275 ? 8.802 4.055 -2.673 1.00 85.81 275 GLY A C 1
ATOM 2151 O O . GLY A 1 275 ? 8.739 4.246 -1.464 1.00 85.81 275 GLY A O 1
ATOM 2152 N N . GLU A 1 276 ? 8.560 4.999 -3.580 1.00 83.56 276 GLU A N 1
ATOM 2153 C CA . GLU A 1 276 ? 8.121 6.372 -3.302 1.00 83.56 276 GLU A CA 1
ATOM 2154 C C . GLU A 1 276 ? 7.152 6.831 -4.404 1.00 83.56 276 GLU A C 1
ATOM 2156 O O . GLU A 1 276 ? 7.218 6.307 -5.525 1.00 83.56 276 GLU A O 1
ATOM 2161 N N . PRO A 1 277 ? 6.285 7.829 -4.146 1.00 89.94 277 PRO A N 1
ATOM 2162 C CA . PRO A 1 277 ? 5.432 8.410 -5.173 1.00 89.94 277 PRO A CA 1
ATOM 2163 C C . PRO A 1 277 ? 6.226 8.956 -6.370 1.00 89.94 277 PRO A C 1
ATOM 2165 O O . PRO A 1 277 ? 7.262 9.617 -6.231 1.00 89.94 277 PRO A O 1
ATOM 2168 N N . GLY A 1 278 ? 5.704 8.725 -7.575 1.00 88.38 278 GLY A N 1
ATOM 2169 C CA . GLY A 1 278 ? 6.152 9.425 -8.777 1.00 88.38 278 GLY A CA 1
ATOM 2170 C C . GLY A 1 278 ? 5.667 10.884 -8.778 1.00 88.38 278 GLY A C 1
ATOM 2171 O O . GLY A 1 278 ? 4.582 11.180 -8.291 1.00 88.38 278 GLY A O 1
ATOM 2172 N N . THR A 1 279 ? 6.418 11.844 -9.316 1.00 91.88 279 THR A N 1
ATOM 2173 C CA . THR A 1 279 ? 7.710 11.720 -10.015 1.00 91.88 279 THR A CA 1
ATOM 2174 C C . THR A 1 279 ? 8.927 11.833 -9.089 1.00 91.88 279 THR A C 1
ATOM 2176 O O . THR A 1 279 ? 10.051 11.732 -9.565 1.00 91.88 279 THR A O 1
ATOM 2179 N N . SER A 1 280 ? 8.746 11.989 -7.774 1.00 88.31 280 SER A N 1
ATOM 2180 C CA . SER A 1 280 ? 9.847 12.173 -6.812 1.00 88.31 280 SER A CA 1
ATOM 2181 C C . SER A 1 280 ? 10.883 11.048 -6.870 1.00 88.31 280 SER A C 1
ATOM 2183 O O . SER A 1 280 ? 12.081 11.323 -6.923 1.00 88.31 280 SER A O 1
ATOM 2185 N N . GLY A 1 281 ? 10.436 9.788 -6.958 1.00 85.12 281 GLY A N 1
ATOM 2186 C CA . GLY A 1 281 ? 11.334 8.634 -7.099 1.00 85.12 281 GLY A CA 1
ATOM 2187 C C . GLY A 1 281 ? 12.271 8.724 -8.314 1.00 85.12 281 GLY A C 1
ATOM 2188 O O . GLY A 1 281 ? 13.428 8.300 -8.231 1.00 85.12 281 GLY A O 1
ATOM 2189 N N . GLN A 1 282 ? 11.821 9.366 -9.403 1.00 87.31 282 GLN A N 1
ATOM 2190 C CA . GLN A 1 282 ? 12.615 9.569 -10.623 1.00 87.31 282 GLN A CA 1
ATOM 2191 C C . GLN A 1 282 ? 13.877 10.393 -10.360 1.00 87.31 282 GLN A C 1
ATOM 2193 O O . GLN A 1 282 ? 14.907 10.176 -10.992 1.00 87.31 282 GLN A O 1
ATOM 2198 N N . HIS A 1 283 ? 13.808 11.299 -9.386 1.00 88.75 283 HIS A N 1
ATOM 2199 C CA . HIS A 1 283 ? 14.896 12.189 -8.991 1.00 88.75 283 HIS A CA 1
ATOM 2200 C C . HIS A 1 283 ? 15.679 11.692 -7.767 1.00 88.75 283 HIS A C 1
ATOM 2202 O O . HIS A 1 283 ? 16.580 12.387 -7.306 1.00 88.75 283 HIS A O 1
ATOM 2208 N N . ALA A 1 284 ? 15.344 10.513 -7.235 1.00 87.56 284 ALA A N 1
ATOM 2209 C CA . ALA A 1 284 ? 15.979 9.950 -6.047 1.00 87.56 284 ALA A CA 1
ATOM 2210 C C . ALA A 1 284 ? 16.726 8.648 -6.357 1.00 87.56 284 ALA A C 1
ATOM 2212 O O . ALA A 1 284 ? 17.929 8.554 -6.125 1.00 87.56 284 ALA A O 1
ATOM 2213 N N . PHE A 1 285 ? 16.028 7.644 -6.894 1.00 88.06 285 PHE A N 1
ATOM 2214 C CA . PHE A 1 285 ? 16.566 6.284 -7.004 1.00 88.06 285 PHE A CA 1
ATOM 2215 C C . PHE A 1 285 ? 16.303 5.597 -8.344 1.00 88.06 285 PHE A C 1
ATOM 2217 O O . PHE A 1 285 ? 16.794 4.493 -8.553 1.00 88.06 285 PHE A O 1
ATOM 2224 N N . TYR A 1 286 ? 15.587 6.210 -9.291 1.00 88.75 286 TYR A N 1
ATOM 2225 C CA . TYR A 1 286 ? 15.364 5.572 -10.600 1.00 88.75 286 TYR A CA 1
ATOM 2226 C C . TYR A 1 286 ? 16.657 5.420 -11.403 1.00 88.75 286 TYR A C 1
ATOM 2228 O O . TYR A 1 286 ? 16.758 4.528 -12.237 1.00 88.75 286 TYR A O 1
ATOM 2236 N N . GLN A 1 287 ? 17.673 6.226 -11.091 1.00 87.31 287 GLN A N 1
ATOM 2237 C CA . GLN A 1 287 ? 19.027 6.009 -11.583 1.00 87.31 287 GLN A CA 1
ATOM 2238 C C . GLN A 1 287 ? 19.517 4.585 -11.281 1.00 87.31 287 GLN A C 1
ATOM 2240 O O . GLN A 1 287 ? 20.094 3.933 -12.143 1.00 87.31 287 GLN A O 1
ATOM 2245 N N . LEU A 1 288 ? 19.254 4.097 -10.064 1.00 86.94 288 LEU A N 1
ATOM 2246 C CA . LEU A 1 288 ? 19.610 2.746 -9.643 1.00 86.94 288 LEU A CA 1
ATOM 2247 C C . LEU A 1 288 ? 18.792 1.699 -10.409 1.00 86.94 288 LEU A C 1
ATOM 2249 O O . LEU A 1 288 ? 19.343 0.689 -10.822 1.00 86.94 288 LEU A O 1
ATOM 2253 N N . ILE A 1 289 ? 17.499 1.956 -10.619 1.00 86.31 289 ILE A N 1
ATOM 2254 C CA . ILE A 1 289 ? 16.604 1.041 -11.343 1.00 86.31 289 ILE A CA 1
ATOM 2255 C C . ILE A 1 289 ? 17.066 0.860 -12.795 1.00 86.31 289 ILE A C 1
ATOM 2257 O O . ILE A 1 289 ? 17.093 -0.263 -13.279 1.00 86.31 289 ILE A O 1
ATOM 2261 N N . HIS A 1 290 ? 17.453 1.946 -13.469 1.00 84.94 290 HIS A N 1
ATOM 2262 C CA . HIS A 1 290 ? 17.765 1.932 -14.904 1.00 84.94 290 HIS A CA 1
ATOM 2263 C C . HIS A 1 290 ? 19.233 1.641 -15.250 1.00 84.94 290 HIS A C 1
ATOM 2265 O O . HIS A 1 290 ? 19.520 1.345 -16.405 1.00 84.94 290 HIS A O 1
ATOM 2271 N N . GLN A 1 291 ? 20.180 1.774 -14.312 1.00 81.50 291 GLN A N 1
ATOM 2272 C CA . GLN A 1 291 ? 21.621 1.646 -14.614 1.00 81.50 291 GLN A CA 1
ATOM 2273 C C . GLN A 1 291 ? 22.382 0.606 -13.786 1.00 81.50 291 GLN A C 1
ATOM 2275 O O . GLN A 1 291 ? 23.600 0.488 -13.928 1.00 81.50 291 GLN A O 1
ATOM 2280 N N . VAL A 1 292 ? 21.718 -0.134 -12.899 1.00 75.12 292 VAL A N 1
ATOM 2281 C CA . VAL A 1 292 ? 22.382 -1.187 -12.116 1.00 75.12 292 VAL A CA 1
ATOM 2282 C C . VAL A 1 292 ? 22.105 -2.556 -12.725 1.00 75.12 292 VAL A C 1
ATOM 2284 O O . VAL A 1 292 ? 21.012 -2.838 -13.194 1.00 75.12 292 VAL A O 1
ATOM 2287 N N . THR A 1 293 ? 23.089 -3.448 -12.628 1.00 67.38 293 THR A N 1
ATOM 2288 C CA . THR A 1 293 ? 23.070 -4.818 -13.173 1.00 67.38 293 THR A CA 1
ATOM 2289 C C . THR A 1 293 ? 22.087 -5.772 -12.489 1.00 67.38 293 THR A C 1
ATOM 2291 O O . THR A 1 293 ? 21.966 -6.935 -12.874 1.00 67.38 293 THR A O 1
ATOM 2294 N N . LYS A 1 294 ? 21.399 -5.330 -11.430 1.00 76.44 294 LYS A N 1
ATOM 2295 C CA . LYS A 1 294 ? 20.439 -6.154 -10.699 1.00 76.44 294 LYS A CA 1
ATOM 2296 C C . LYS A 1 294 ? 19.033 -5.825 -11.175 1.00 76.44 294 LYS A C 1
ATOM 2298 O O . LYS A 1 294 ? 18.557 -4.720 -10.953 1.00 76.44 294 LYS A O 1
ATOM 2303 N N . MET A 1 295 ? 18.353 -6.821 -11.731 1.00 80.25 295 MET A N 1
ATOM 2304 C CA . MET A 1 295 ? 16.955 -6.709 -12.142 1.00 80.25 295 MET A CA 1
ATOM 2305 C C . MET A 1 295 ? 16.053 -6.366 -10.941 1.00 80.25 295 MET A C 1
ATOM 2307 O O . MET A 1 295 ? 16.093 -7.044 -9.906 1.00 80.25 295 MET A O 1
ATOM 2311 N N . MET A 1 296 ? 15.255 -5.302 -11.079 1.00 84.38 296 MET A N 1
ATOM 2312 C CA . MET A 1 296 ? 14.313 -4.817 -10.063 1.00 84.38 296 MET A CA 1
ATOM 2313 C C . MET A 1 296 ? 12.904 -4.710 -10.659 1.00 84.38 296 MET A C 1
ATOM 2315 O O . MET A 1 296 ? 12.604 -3.711 -11.315 1.00 84.38 296 MET A O 1
ATOM 2319 N N . PRO A 1 297 ? 12.026 -5.708 -10.440 1.00 83.06 297 PRO A N 1
ATOM 2320 C CA . PRO A 1 297 ? 10.652 -5.636 -10.918 1.00 83.06 297 PRO A CA 1
ATOM 2321 C C . PRO A 1 297 ? 9.934 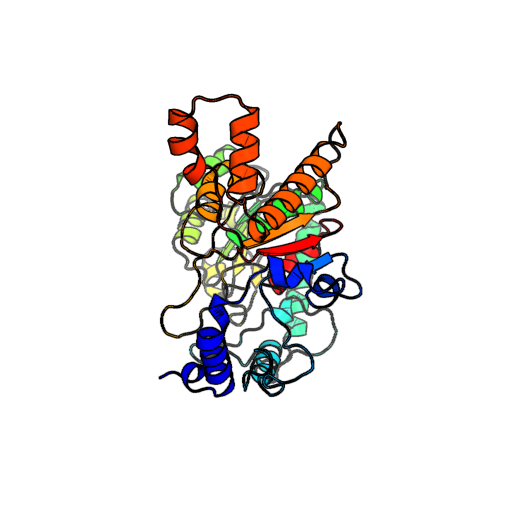-4.446 -10.287 1.00 83.06 297 PRO A C 1
ATOM 2323 O O . PRO A 1 297 ? 10.007 -4.250 -9.071 1.00 83.06 297 PRO A O 1
ATOM 2326 N N . CYS A 1 298 ? 9.220 -3.679 -11.103 1.00 86.44 298 CYS A N 1
ATOM 2327 C CA . CYS A 1 298 ? 8.511 -2.485 -10.654 1.00 86.44 298 CYS A CA 1
ATOM 2328 C C . CYS A 1 298 ? 7.003 -2.620 -10.883 1.00 86.44 298 CYS A C 1
ATOM 2330 O O . CYS A 1 298 ? 6.562 -3.111 -11.918 1.00 86.44 298 CYS A O 1
ATOM 2332 N N . ASN A 1 299 ? 6.208 -2.129 -9.932 1.00 88.50 299 ASN A N 1
ATOM 2333 C CA . ASN A 1 299 ? 4.770 -1.950 -10.099 1.00 88.50 299 ASN A CA 1
ATOM 2334 C C . ASN A 1 299 ? 4.487 -0.450 -10.155 1.00 88.50 299 ASN A C 1
ATOM 2336 O O . ASN A 1 299 ? 4.655 0.251 -9.156 1.00 88.50 299 ASN A O 1
ATOM 2340 N N . PHE A 1 300 ? 4.055 0.041 -11.311 1.00 88.88 300 PHE A N 1
ATOM 2341 C CA . PHE A 1 300 ? 3.633 1.422 -11.482 1.00 88.88 300 PHE A CA 1
ATOM 2342 C C . PHE A 1 300 ? 2.114 1.513 -11.345 1.00 88.88 300 PHE A C 1
ATOM 2344 O O . PHE A 1 300 ? 1.372 0.790 -12.010 1.00 88.88 300 PHE A O 1
ATOM 2351 N N . LEU A 1 301 ? 1.647 2.420 -10.487 1.00 89.06 301 LEU A N 1
ATOM 2352 C CA . LEU A 1 301 ? 0.228 2.672 -10.249 1.00 89.06 301 LEU A CA 1
ATOM 2353 C C . LEU A 1 301 ? -0.095 4.127 -10.596 1.00 89.06 301 LEU A C 1
ATOM 2355 O O . LEU A 1 301 ? 0.622 5.033 -10.164 1.00 89.06 301 LEU A O 1
ATOM 2359 N N . ILE A 1 302 ? -1.171 4.370 -11.349 1.00 89.06 302 ILE A N 1
ATOM 2360 C CA . ILE A 1 302 ? -1.599 5.736 -11.689 1.00 89.06 302 ILE A CA 1
ATOM 2361 C C . ILE A 1 302 ? -3.114 5.885 -11.811 1.00 89.06 302 ILE A C 1
ATOM 2363 O O . ILE A 1 302 ? -3.846 4.932 -12.066 1.00 89.06 302 ILE A O 1
ATOM 2367 N N . LEU A 1 303 ? -3.567 7.129 -11.659 1.00 86.56 303 LEU A N 1
ATOM 2368 C CA . LEU A 1 303 ? -4.935 7.571 -11.873 1.00 86.56 303 LEU A CA 1
ATOM 2369 C C . LEU A 1 303 ? -5.032 8.401 -13.152 1.00 86.56 303 LEU A C 1
ATOM 2371 O O . LEU A 1 303 ? -4.303 9.379 -13.309 1.00 86.56 303 LEU A O 1
ATOM 2375 N N . VAL A 1 304 ? -5.972 8.057 -14.028 1.00 84.31 304 VAL A N 1
ATOM 2376 C CA . VAL A 1 304 ? -6.277 8.826 -15.243 1.00 84.31 304 VAL A CA 1
ATOM 2377 C C . VAL A 1 304 ? -6.897 10.175 -14.872 1.00 84.31 304 VAL A C 1
ATOM 2379 O O . VAL A 1 304 ? -6.507 11.214 -15.402 1.00 84.31 304 VAL A O 1
ATOM 2382 N N . GLN A 1 305 ? -7.851 10.174 -13.939 1.00 84.56 305 GLN A N 1
ATOM 2383 C CA . GLN A 1 305 ? -8.534 11.368 -13.453 1.00 84.56 305 GLN A CA 1
ATOM 2384 C C . GLN A 1 305 ? -8.006 11.759 -12.072 1.00 84.56 305 GLN A C 1
ATOM 2386 O O . GLN A 1 305 ? -8.162 11.029 -11.089 1.00 84.56 305 GLN A O 1
ATOM 2391 N N . THR A 1 306 ? -7.422 12.954 -11.995 1.00 86.75 306 THR A N 1
ATOM 2392 C CA . THR A 1 306 ? -7.015 13.577 -10.731 1.00 86.75 306 THR A CA 1
ATOM 2393 C C . THR A 1 306 ? -8.230 13.997 -9.895 1.00 86.75 306 THR A C 1
ATOM 2395 O O . THR A 1 306 ? -9.272 14.370 -10.434 1.00 86.75 306 THR A O 1
ATOM 2398 N N . GLN A 1 307 ? -8.079 13.996 -8.568 1.00 84.94 307 GLN A N 1
ATOM 2399 C CA . GLN A 1 307 ? -9.059 14.581 -7.643 1.00 84.94 307 GLN A CA 1
ATOM 2400 C C . GLN A 1 307 ? -8.963 16.114 -7.571 1.00 84.94 307 GLN A C 1
ATOM 2402 O O . GLN A 1 307 ? -9.892 16.772 -7.110 1.00 84.94 307 GLN A O 1
ATOM 2407 N N . HIS A 1 308 ? -7.856 16.696 -8.045 1.00 81.62 308 HIS A N 1
ATOM 2408 C CA . HIS A 1 308 ? -7.597 18.133 -7.981 1.00 81.62 308 HIS A CA 1
ATOM 2409 C C . HIS A 1 308 ? -7.331 18.704 -9.374 1.00 81.62 308 HIS A C 1
ATOM 2411 O O . HIS A 1 308 ? -6.237 18.558 -9.923 1.00 81.62 308 HIS A O 1
ATOM 2417 N N . LEU A 1 309 ? -8.329 19.395 -9.927 1.00 73.25 309 LEU A N 1
ATOM 2418 C CA . LEU A 1 309 ? -8.178 20.216 -11.127 1.00 73.25 309 LEU A CA 1
ATOM 2419 C C . LEU A 1 309 ? -7.654 21.592 -10.705 1.00 73.25 309 LEU A C 1
ATOM 2421 O O . LEU A 1 309 ? -8.413 22.519 -10.425 1.00 73.25 309 LEU A O 1
ATOM 2425 N N . VAL A 1 310 ? -6.334 21.704 -10.575 1.00 73.06 310 VAL A N 1
ATOM 2426 C CA . VAL A 1 310 ? -5.674 23.003 -10.377 1.00 73.06 310 VAL A CA 1
ATOM 2427 C C . VAL A 1 310 ? -5.696 23.763 -11.709 1.00 73.06 310 VAL A C 1
ATOM 2429 O O . VAL A 1 310 ? -5.792 23.140 -12.759 1.00 73.06 310 VAL A O 1
ATOM 2432 N N . ARG A 1 311 ? -5.606 25.103 -11.661 1.00 56.72 311 ARG A N 1
ATOM 2433 C CA . ARG A 1 311 ? -5.766 26.111 -12.742 1.00 56.72 311 ARG A CA 1
ATOM 2434 C C . ARG A 1 311 ? -5.069 25.855 -14.099 1.00 56.72 311 ARG A C 1
ATOM 2436 O O . ARG A 1 311 ? -5.203 26.685 -14.992 1.00 56.72 311 ARG A O 1
ATOM 2443 N N . MET A 1 312 ? -4.339 24.757 -14.270 1.00 60.50 312 MET A N 1
ATOM 2444 C CA . MET A 1 312 ? -3.771 24.299 -15.531 1.00 60.50 312 MET A CA 1
ATOM 2445 C C . MET A 1 312 ? -3.990 22.787 -15.692 1.00 60.50 312 MET A C 1
ATOM 2447 O O . MET A 1 312 ? -3.406 21.989 -14.957 1.00 60.50 312 MET A O 1
ATOM 2451 N N . ASP A 1 313 ? -4.737 22.387 -16.727 1.00 66.94 313 ASP A N 1
ATOM 2452 C CA . ASP A 1 313 ? -4.950 20.983 -17.136 1.00 66.94 313 ASP A CA 1
ATOM 2453 C C . ASP A 1 313 ? -3.654 20.247 -17.551 1.00 66.94 313 ASP A C 1
ATOM 2455 O O . ASP A 1 313 ? -3.687 19.110 -18.025 1.00 66.94 313 ASP A O 1
ATOM 2459 N N . SER A 1 314 ? -2.491 20.892 -17.426 1.00 81.56 314 SER A N 1
ATOM 2460 C CA . SER A 1 314 ? -1.183 20.336 -17.761 1.00 81.56 314 SER A CA 1
ATOM 2461 C C . SER A 1 314 ? -0.657 19.369 -16.702 1.00 81.56 314 SER A C 1
ATOM 2463 O O . SER A 1 314 ? 0.008 18.407 -17.070 1.00 81.56 314 SER A O 1
ATOM 2465 N N . HIS A 1 315 ? -0.961 19.565 -15.414 1.00 86.56 315 HIS A N 1
ATOM 2466 C CA . HIS A 1 315 ? -0.384 18.744 -14.340 1.00 86.56 315 HIS A CA 1
ATOM 2467 C C . HIS A 1 315 ? -0.715 17.246 -14.482 1.00 86.56 315 HIS A C 1
ATOM 2469 O O . HIS A 1 315 ? 0.220 16.443 -14.524 1.00 86.56 315 HIS A O 1
ATOM 2475 N N . PRO A 1 316 ? -1.993 16.834 -14.632 1.00 86.62 316 PRO A N 1
ATOM 2476 C CA . PRO A 1 316 ? -2.329 15.424 -14.838 1.00 86.62 316 PRO A CA 1
ATOM 2477 C C . PRO A 1 316 ? -1.735 14.865 -16.133 1.00 86.62 316 PRO A C 1
ATOM 2479 O O . PRO A 1 316 ? -1.283 13.725 -16.158 1.00 86.62 316 PRO A O 1
ATOM 2482 N N . LYS A 1 317 ? -1.674 15.677 -17.199 1.00 87.94 317 LYS A N 1
ATOM 2483 C CA . LYS A 1 317 ? -1.088 15.271 -18.486 1.00 87.94 317 LYS A CA 1
ATOM 2484 C C . LYS A 1 317 ? 0.409 14.999 -18.368 1.00 87.94 317 LYS A C 1
ATOM 2486 O O . LYS A 1 317 ? 0.878 13.983 -18.866 1.00 87.94 317 LYS A O 1
ATOM 2491 N N . ILE A 1 318 ? 1.150 15.878 -17.694 1.00 90.69 318 ILE A N 1
ATOM 2492 C CA . ILE A 1 318 ? 2.589 15.713 -17.458 1.00 90.69 318 ILE A CA 1
ATOM 2493 C C . ILE A 1 318 ? 2.840 14.505 -16.552 1.00 90.69 318 ILE A C 1
ATOM 2495 O O . ILE A 1 318 ? 3.763 13.740 -16.815 1.00 90.69 318 ILE A O 1
ATOM 2499 N N . LEU A 1 319 ? 2.019 14.296 -15.519 1.00 91.44 319 LEU A N 1
ATOM 2500 C CA . LEU A 1 319 ? 2.133 13.124 -14.649 1.00 91.44 319 LEU A CA 1
ATOM 2501 C C . LEU A 1 319 ? 1.915 11.815 -15.426 1.00 91.44 319 LEU A C 1
ATOM 2503 O O . LEU A 1 319 ? 2.734 10.905 -15.320 1.00 91.44 319 LEU A O 1
ATOM 2507 N N . LEU A 1 320 ? 0.866 11.744 -16.252 1.00 90.56 320 LEU A N 1
ATOM 2508 C CA . LEU A 1 320 ? 0.594 10.595 -17.124 1.00 90.56 320 LEU A CA 1
ATOM 2509 C C . LEU A 1 320 ? 1.716 10.370 -18.143 1.00 90.56 320 LEU A C 1
ATOM 2511 O O . LEU A 1 320 ? 2.146 9.236 -18.333 1.00 90.56 320 LEU A O 1
ATOM 2515 N N . ALA A 1 321 ? 2.233 11.437 -18.756 1.00 91.00 321 ALA A N 1
ATOM 2516 C CA . ALA A 1 321 ? 3.356 11.342 -19.685 1.00 91.00 321 ALA A CA 1
ATOM 2517 C C . ALA A 1 321 ? 4.614 10.784 -19.003 1.00 91.00 321 ALA A C 1
ATOM 2519 O O . ALA A 1 321 ? 5.273 9.919 -19.568 1.00 91.00 321 ALA A O 1
ATOM 2520 N N . ASN A 1 322 ? 4.913 11.229 -17.777 1.00 92.81 322 ASN A N 1
ATOM 2521 C CA . ASN A 1 322 ? 6.027 10.703 -16.986 1.00 92.81 322 ASN A CA 1
ATOM 2522 C C . ASN A 1 322 ? 5.822 9.244 -16.572 1.00 92.81 322 ASN A C 1
ATOM 2524 O O . ASN A 1 322 ? 6.781 8.485 -16.523 1.00 92.81 322 ASN A O 1
ATOM 2528 N N . PHE A 1 323 ? 4.596 8.838 -16.256 1.00 92.44 323 PHE A N 1
ATOM 2529 C CA . PHE A 1 323 ? 4.292 7.440 -15.963 1.00 92.44 323 PHE A CA 1
ATOM 2530 C C . PHE A 1 323 ? 4.537 6.550 -17.185 1.00 92.44 323 PHE A C 1
ATOM 2532 O O . PHE A 1 323 ? 5.291 5.584 -17.096 1.00 92.44 323 PHE A O 1
ATOM 2539 N N . LEU A 1 324 ? 3.953 6.910 -18.333 1.00 90.00 324 LEU A N 1
ATOM 2540 C CA . LEU A 1 324 ? 4.078 6.131 -19.566 1.00 90.00 324 LEU A CA 1
ATOM 2541 C C . LEU A 1 324 ? 5.532 6.073 -20.039 1.00 90.00 324 LEU A C 1
ATOM 2543 O O . LEU A 1 324 ? 6.011 5.002 -20.400 1.00 90.00 324 LEU A O 1
ATOM 2547 N N . SER A 1 325 ? 6.247 7.200 -19.982 1.00 89.44 325 SER A N 1
ATOM 2548 C CA . SER A 1 325 ? 7.646 7.254 -20.405 1.00 89.44 325 SER A CA 1
ATOM 2549 C C . SER A 1 325 ? 8.559 6.414 -19.518 1.00 89.44 325 SER A C 1
ATOM 2551 O O . SER A 1 325 ? 9.509 5.836 -20.032 1.00 89.44 325 SER A O 1
ATOM 2553 N N . GLN A 1 326 ? 8.284 6.304 -18.214 1.00 89.62 326 GLN A N 1
ATOM 2554 C CA . GLN A 1 326 ? 9.072 5.447 -17.325 1.00 89.62 326 GLN A CA 1
ATOM 2555 C C . GLN A 1 326 ? 8.822 3.965 -17.587 1.00 89.62 326 GLN A C 1
ATOM 2557 O O . GLN A 1 326 ? 9.782 3.206 -17.668 1.00 89.62 326 GLN A O 1
ATOM 2562 N N . VAL A 1 327 ? 7.562 3.563 -17.778 1.00 87.75 327 VAL A N 1
ATOM 2563 C CA . VAL A 1 327 ? 7.218 2.179 -18.143 1.00 87.75 327 VAL A CA 1
ATOM 2564 C C . VAL A 1 327 ? 7.870 1.800 -19.475 1.00 87.75 327 VAL A C 1
ATOM 2566 O O . VAL A 1 327 ? 8.495 0.745 -19.590 1.00 87.75 327 VAL A O 1
ATOM 2569 N N . GLU A 1 328 ? 7.789 2.683 -20.472 1.00 85.69 328 GLU A N 1
ATOM 2570 C CA . GLU A 1 328 ? 8.428 2.480 -21.772 1.00 85.69 328 GLU A CA 1
ATOM 2571 C C . GLU A 1 328 ? 9.958 2.443 -21.663 1.00 85.69 328 GLU A C 1
ATOM 2573 O O . GLU A 1 328 ? 10.587 1.585 -22.279 1.00 85.69 328 GLU A O 1
ATOM 2578 N N . ALA A 1 329 ? 10.564 3.336 -20.874 1.00 86.00 329 ALA A N 1
ATOM 2579 C CA . ALA A 1 329 ? 12.010 3.373 -20.671 1.00 86.00 329 ALA A CA 1
ATOM 2580 C C . ALA A 1 329 ? 12.525 2.102 -19.986 1.00 86.00 329 ALA A C 1
ATOM 2582 O O . ALA A 1 329 ? 13.558 1.584 -20.398 1.00 86.00 329 ALA A O 1
ATOM 2583 N N . SER A 1 330 ? 11.794 1.562 -19.006 1.00 84.75 330 SER A N 1
ATOM 2584 C CA . SER A 1 330 ? 12.125 0.269 -18.392 1.00 84.75 330 SER A CA 1
ATOM 2585 C C . SER A 1 330 ? 12.125 -0.863 -19.423 1.00 84.75 330 SER A C 1
ATOM 2587 O O . SER A 1 330 ? 12.982 -1.742 -19.386 1.00 84.75 330 SER A O 1
ATOM 2589 N N . MET A 1 331 ? 11.205 -0.823 -20.387 1.00 84.00 331 MET A N 1
ATOM 2590 C CA . MET A 1 331 ? 11.127 -1.832 -21.439 1.00 84.00 331 MET A CA 1
ATOM 2591 C C . MET A 1 331 ? 12.224 -1.676 -22.499 1.00 84.00 331 MET A C 1
ATOM 2593 O O . MET A 1 331 ? 12.910 -2.647 -22.812 1.00 84.00 331 MET A O 1
ATOM 2597 N N . ARG A 1 332 ? 12.350 -0.476 -23.076 1.00 83.56 332 ARG A N 1
ATOM 2598 C CA . ARG A 1 332 ? 13.148 -0.197 -24.282 1.00 83.56 332 ARG A CA 1
ATOM 2599 C C . ARG A 1 332 ? 14.557 0.312 -24.008 1.00 83.56 332 ARG A C 1
ATOM 2601 O O . ARG A 1 332 ? 15.314 0.448 -24.955 1.00 83.56 332 ARG A O 1
ATOM 2608 N N . GLY A 1 333 ? 14.882 0.693 -22.773 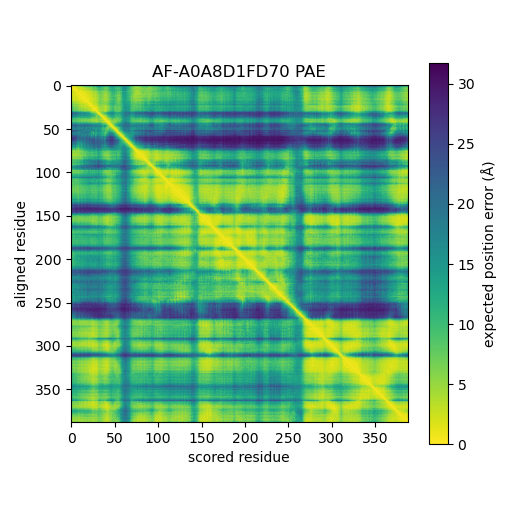1.00 85.62 333 GLY A N 1
ATOM 2609 C CA . GLY A 1 333 ? 16.156 1.326 -22.425 1.00 85.62 333 GLY A CA 1
ATOM 2610 C C . GLY A 1 333 ? 16.583 2.430 -23.405 1.00 85.62 333 GLY A C 1
ATOM 2611 O O . GLY A 1 333 ? 15.769 3.225 -23.900 1.00 85.62 333 GLY A O 1
ATOM 2612 N N . LYS A 1 334 ? 17.887 2.505 -23.679 1.00 87.25 334 LYS A N 1
ATOM 2613 C CA . LYS A 1 334 ? 18.434 3.376 -24.728 1.00 87.25 334 LYS A CA 1
ATOM 2614 C C . LYS A 1 334 ? 19.642 2.719 -25.382 1.00 87.25 334 LYS A C 1
ATOM 2616 O O . LYS A 1 334 ? 20.707 2.657 -24.771 1.00 87.25 334 LYS A O 1
ATOM 2621 N N . SER A 1 335 ? 19.479 2.343 -26.648 1.00 86.38 335 SER A N 1
ATOM 2622 C CA . SER A 1 335 ? 20.539 1.744 -27.459 1.00 86.38 335 SER A CA 1
ATOM 2623 C C . SER A 1 335 ? 21.739 2.674 -27.687 1.00 86.38 335 SER A C 1
ATOM 2625 O O . SER A 1 335 ? 21.632 3.910 -27.666 1.00 86.38 335 SER A O 1
ATOM 2627 N N . THR A 1 336 ? 22.889 2.064 -27.979 1.00 87.25 336 THR A N 1
ATOM 2628 C CA . THR A 1 336 ? 24.132 2.760 -28.333 1.00 87.25 336 THR A CA 1
ATOM 2629 C C . THR A 1 336 ? 23.953 3.662 -29.552 1.00 87.25 336 THR A C 1
ATOM 2631 O O . THR A 1 336 ? 24.451 4.788 -29.548 1.00 87.25 336 THR A O 1
ATOM 2634 N N . GLU A 1 337 ? 23.202 3.242 -30.576 1.00 86.88 337 GLU A N 1
ATOM 2635 C CA . GLU A 1 337 ? 22.962 4.067 -31.768 1.00 86.88 337 GLU A CA 1
ATOM 2636 C C . GLU A 1 337 ? 22.161 5.326 -31.427 1.00 86.88 337 GLU A C 1
ATOM 2638 O O . GLU A 1 337 ? 22.462 6.413 -31.932 1.00 86.88 337 GLU A O 1
ATOM 2643 N N . LYS A 1 338 ? 21.143 5.202 -30.565 1.00 86.44 338 LYS A N 1
ATOM 2644 C CA . LYS A 1 338 ? 20.324 6.342 -30.139 1.00 86.44 338 LYS A CA 1
ATOM 2645 C C . LYS A 1 338 ? 21.135 7.307 -29.275 1.00 86.44 338 LYS A C 1
ATOM 2647 O O . LYS A 1 338 ? 21.130 8.507 -29.552 1.00 86.44 338 LYS A O 1
ATOM 2652 N N . ALA A 1 339 ? 21.883 6.793 -28.298 1.00 88.94 339 ALA A N 1
ATOM 2653 C CA . ALA A 1 339 ? 22.782 7.599 -27.471 1.00 88.94 339 ALA A CA 1
ATOM 2654 C C . ALA A 1 339 ? 23.861 8.306 -28.315 1.00 88.94 339 ALA A C 1
ATOM 2656 O O . ALA A 1 339 ? 24.120 9.493 -28.121 1.00 88.94 339 ALA A O 1
ATOM 2657 N N . SER A 1 340 ? 24.428 7.611 -29.306 1.00 89.31 340 SER A N 1
ATOM 2658 C CA . SER A 1 340 ? 25.400 8.168 -30.252 1.00 89.31 340 SER A CA 1
ATOM 2659 C C . SER A 1 340 ? 24.815 9.338 -31.043 1.00 89.31 340 SER A C 1
ATOM 2661 O O . SER A 1 340 ? 25.434 10.399 -31.116 1.00 89.31 340 SER A O 1
ATOM 2663 N N . LYS A 1 341 ? 23.617 9.180 -31.619 1.00 91.31 341 LYS A N 1
ATOM 2664 C CA . LYS A 1 341 ? 22.949 10.255 -32.376 1.00 91.31 341 LYS A CA 1
ATOM 2665 C C . LYS A 1 341 ? 22.649 11.473 -31.501 1.00 91.31 341 LYS A C 1
ATOM 2667 O O . LYS A 1 341 ? 22.861 12.600 -31.941 1.00 91.31 341 LYS A O 1
ATOM 2672 N N . GLU A 1 342 ? 22.189 11.256 -30.267 1.00 89.94 342 GLU A N 1
ATOM 2673 C CA . GLU A 1 342 ? 21.937 12.338 -29.306 1.00 89.94 342 GLU A CA 1
ATOM 2674 C C . GLU A 1 342 ? 23.227 13.100 -28.968 1.00 89.94 342 GLU A C 1
ATOM 2676 O O . GLU A 1 342 ? 23.244 14.327 -29.028 1.00 89.94 342 GLU A O 1
ATOM 2681 N N . LEU A 1 343 ? 24.326 12.397 -28.675 1.00 89.44 343 LEU A N 1
ATOM 2682 C CA . LEU A 1 343 ? 25.612 13.028 -28.354 1.00 89.44 343 LEU A CA 1
ATOM 2683 C C . LEU A 1 343 ? 26.218 13.781 -29.549 1.00 89.44 343 LEU A C 1
ATOM 2685 O O . LEU A 1 343 ? 26.749 14.877 -29.373 1.00 89.44 343 LEU A O 1
ATOM 2689 N N . GLN A 1 344 ? 26.090 13.242 -30.765 1.00 88.81 344 GLN A N 1
ATOM 2690 C CA . GLN A 1 344 ? 26.524 13.922 -31.992 1.00 88.81 344 GLN A CA 1
ATOM 2691 C C . GLN A 1 344 ? 25.746 15.223 -32.231 1.00 88.81 344 GLN A C 1
ATOM 2693 O O . GLN A 1 344 ? 26.338 16.222 -32.634 1.00 88.81 344 GLN A O 1
ATOM 2698 N N . ALA A 1 345 ? 24.442 15.242 -31.934 1.00 91.12 345 ALA A N 1
ATOM 2699 C CA . ALA A 1 345 ? 23.607 16.433 -32.087 1.00 91.12 345 ALA A CA 1
ATOM 2700 C C . ALA A 1 345 ? 23.962 17.561 -31.100 1.00 91.12 345 ALA A C 1
ATOM 2702 O O . ALA A 1 345 ? 23.745 18.731 -31.409 1.00 91.12 345 ALA A O 1
ATOM 2703 N N . VAL A 1 346 ? 24.525 17.229 -29.931 1.00 88.31 346 VAL A N 1
ATOM 2704 C CA . VAL A 1 346 ? 25.001 18.216 -28.942 1.00 88.31 346 VAL A CA 1
ATOM 2705 C C . VAL A 1 346 ? 26.323 18.870 -29.379 1.00 88.31 346 VAL A C 1
ATOM 2707 O O . VAL A 1 346 ? 26.644 19.959 -28.910 1.00 88.31 346 VAL A O 1
ATOM 2710 N N . GLY A 1 347 ? 27.070 18.256 -30.307 1.00 85.75 347 GLY A N 1
ATOM 2711 C CA . GLY A 1 347 ? 28.300 18.828 -30.867 1.00 85.75 347 GLY A CA 1
ATOM 2712 C C . GLY A 1 347 ? 29.506 18.785 -29.920 1.00 85.75 347 GLY A C 1
ATOM 2713 O O . GLY A 1 347 ? 30.301 19.723 -29.897 1.00 85.75 347 GLY A O 1
ATOM 2714 N N . ILE A 1 348 ? 29.634 17.725 -29.116 1.00 87.75 348 ILE A N 1
ATOM 2715 C CA . ILE A 1 348 ? 30.765 17.523 -28.192 1.00 87.75 348 ILE A CA 1
ATOM 2716 C C . ILE A 1 348 ? 32.042 17.042 -28.904 1.00 87.75 348 ILE A C 1
ATOM 2718 O O . ILE A 1 348 ? 31.998 16.580 -30.045 1.00 87.75 348 ILE A O 1
ATOM 2722 N N . SER A 1 349 ? 33.191 17.136 -28.224 1.00 90.31 349 SER A N 1
ATOM 2723 C CA . SER A 1 349 ? 34.474 16.639 -28.738 1.00 90.31 349 SER A CA 1
ATOM 2724 C C . SER A 1 349 ? 34.469 15.109 -28.898 1.00 90.31 349 SER A C 1
ATOM 2726 O O . SER A 1 349 ? 33.730 14.412 -28.205 1.00 90.31 349 SER A O 1
ATOM 2728 N N . LEU A 1 350 ? 35.313 14.570 -29.788 1.00 86.62 350 LEU A N 1
ATOM 2729 C CA . LEU A 1 350 ? 35.449 13.116 -29.970 1.00 86.62 350 LEU A CA 1
ATOM 2730 C C . LEU A 1 350 ? 35.896 12.423 -28.670 1.00 86.62 350 LEU A C 1
ATOM 2732 O O . LEU A 1 350 ? 35.394 11.360 -28.322 1.00 86.62 350 LEU A O 1
ATOM 2736 N N . GLU A 1 351 ? 36.801 13.063 -27.928 1.00 88.00 351 GLU A N 1
ATOM 2737 C CA . GLU A 1 351 ? 37.311 12.543 -26.660 1.00 88.00 351 GLU A CA 1
ATOM 2738 C C . GLU A 1 351 ? 36.205 12.459 -25.594 1.00 88.00 351 GLU A C 1
ATOM 2740 O O . GLU A 1 351 ? 36.090 11.455 -24.888 1.00 88.00 351 GLU A O 1
ATOM 2745 N N . ASP A 1 352 ? 35.353 13.483 -25.492 1.00 88.81 352 ASP A N 1
ATOM 2746 C CA . ASP A 1 352 ? 34.211 13.466 -24.571 1.00 88.81 352 ASP A CA 1
ATOM 2747 C C . ASP A 1 352 ? 33.116 12.508 -25.045 1.00 88.81 352 ASP A C 1
ATOM 2749 O O . ASP A 1 352 ? 32.444 11.884 -24.225 1.00 88.81 352 ASP A O 1
ATOM 2753 N N . PHE A 1 353 ? 32.943 12.357 -26.359 1.00 90.56 353 PHE A N 1
ATOM 2754 C CA . PHE A 1 353 ? 31.981 11.428 -26.942 1.00 90.56 353 PHE A CA 1
ATOM 2755 C C . PHE A 1 353 ? 32.278 9.985 -26.528 1.00 90.56 353 PHE A C 1
ATOM 2757 O O . PHE A 1 353 ? 31.390 9.306 -26.010 1.00 90.56 353 PHE A O 1
ATOM 2764 N N . GLU A 1 354 ? 33.524 9.534 -26.687 1.00 88.25 354 GLU A N 1
ATOM 2765 C CA . GLU A 1 354 ? 33.936 8.176 -26.309 1.00 88.25 354 GLU A CA 1
ATOM 2766 C C . GLU A 1 354 ? 33.778 7.935 -24.800 1.00 88.25 354 GLU A C 1
ATOM 2768 O O . GLU A 1 354 ? 33.282 6.886 -24.375 1.00 88.25 354 GLU A O 1
ATOM 2773 N N . LYS A 1 355 ? 34.114 8.940 -23.980 1.00 90.38 355 LYS A N 1
ATOM 2774 C CA . LYS A 1 355 ? 33.942 8.875 -22.522 1.00 90.38 355 LYS A CA 1
ATOM 2775 C C . LYS A 1 355 ? 32.475 8.855 -22.100 1.00 90.38 355 LYS A C 1
ATOM 2777 O O . LYS A 1 355 ? 32.147 8.198 -21.122 1.00 90.38 355 LYS A O 1
ATOM 2782 N N . LEU A 1 356 ? 31.581 9.559 -22.791 1.00 90.12 356 LEU A N 1
ATOM 2783 C CA . LEU A 1 356 ? 30.187 9.705 -22.362 1.00 90.12 356 LEU A CA 1
ATOM 2784 C C . LEU A 1 356 ? 29.250 8.646 -22.935 1.00 90.12 356 LEU A C 1
ATOM 2786 O O . LEU A 1 356 ? 28.231 8.363 -22.304 1.00 90.12 356 LEU A O 1
ATOM 2790 N N . LEU A 1 357 ? 29.562 8.063 -24.095 1.00 89.19 357 LEU A N 1
ATOM 2791 C CA . LEU A 1 357 ? 28.653 7.157 -24.799 1.00 89.19 357 LEU A CA 1
ATOM 2792 C C . LEU A 1 357 ? 28.183 6.005 -23.905 1.00 89.19 357 LEU A C 1
ATOM 2794 O O . LEU A 1 357 ? 26.981 5.806 -23.746 1.00 89.19 357 LEU A O 1
ATOM 2798 N N . HIS A 1 358 ? 29.114 5.313 -23.250 1.00 86.31 358 HIS A N 1
ATOM 2799 C CA . HIS A 1 358 ? 28.790 4.172 -22.392 1.00 86.31 358 HIS A CA 1
ATOM 2800 C C . HIS A 1 358 ? 27.969 4.557 -21.146 1.00 86.31 358 HIS A C 1
ATOM 2802 O O . HIS A 1 358 ? 27.147 3.771 -20.695 1.00 86.31 358 HIS A O 1
ATOM 2808 N N . HIS A 1 359 ? 28.119 5.781 -20.626 1.00 87.50 359 HIS A N 1
ATOM 2809 C CA . HIS A 1 359 ? 27.321 6.297 -19.504 1.00 87.50 359 HIS A CA 1
ATOM 2810 C C . HIS A 1 359 ? 25.911 6.761 -19.907 1.00 87.50 359 HIS A C 1
ATOM 2812 O O . HIS A 1 359 ? 25.079 7.056 -19.042 1.00 87.50 359 HIS A O 1
ATOM 2818 N N . LYS A 1 360 ? 25.652 6.901 -21.213 1.00 86.19 360 LYS A N 1
ATOM 2819 C CA . LYS A 1 360 ? 24.368 7.347 -21.774 1.00 86.19 360 LYS A CA 1
ATOM 2820 C C . LYS A 1 360 ? 23.517 6.197 -22.310 1.00 86.19 360 LYS A C 1
ATOM 2822 O O . LYS A 1 360 ? 22.352 6.439 -22.623 1.00 86.19 360 LYS A O 1
ATOM 2827 N N . VAL A 1 361 ? 24.077 4.995 -22.411 1.00 85.75 361 VAL A N 1
ATOM 2828 C CA . VAL A 1 361 ? 23.352 3.760 -22.730 1.00 85.75 361 VAL A CA 1
ATOM 2829 C C . VAL A 1 361 ? 22.663 3.247 -21.467 1.00 85.75 361 VAL A C 1
ATOM 2831 O O . VAL A 1 361 ? 23.225 3.320 -20.375 1.00 85.75 361 VAL A O 1
ATOM 2834 N N . PHE A 1 362 ? 21.437 2.756 -21.618 1.00 83.69 362 PHE A N 1
ATOM 2835 C CA . PHE A 1 362 ? 20.678 2.120 -20.541 1.00 83.69 362 PHE A CA 1
ATOM 2836 C C . PHE A 1 362 ? 20.252 0.741 -21.027 1.00 83.69 362 PHE A C 1
ATOM 2838 O O . PHE A 1 362 ? 19.707 0.639 -22.130 1.00 83.69 362 PHE A O 1
ATOM 2845 N N . GLU A 1 363 ? 20.524 -0.288 -20.222 1.00 75.94 363 GLU A N 1
ATOM 2846 C CA . GLU A 1 363 ? 20.115 -1.658 -20.530 1.00 75.94 363 GLU A CA 1
ATOM 2847 C C . GLU A 1 363 ? 18.586 -1.736 -20.636 1.00 75.94 363 GLU A C 1
ATOM 2849 O O . GLU A 1 363 ? 17.851 -1.089 -19.888 1.00 75.94 363 GLU A O 1
ATOM 2854 N N . GLU A 1 364 ? 18.111 -2.486 -21.625 1.00 75.19 364 GLU A N 1
ATOM 2855 C CA . GLU A 1 364 ? 16.687 -2.690 -21.884 1.00 75.19 364 GLU A CA 1
ATOM 2856 C C . GLU A 1 364 ? 16.158 -3.852 -21.018 1.00 75.19 364 GLU A C 1
ATOM 2858 O O . GLU A 1 364 ? 16.911 -4.475 -20.268 1.00 75.19 364 GLU A O 1
ATOM 2863 N N . ASN A 1 365 ? 14.878 -4.209 -21.164 1.00 82.56 365 ASN A N 1
ATOM 2864 C CA . ASN A 1 365 ? 14.321 -5.460 -20.626 1.00 82.56 365 ASN A CA 1
ATOM 2865 C C . ASN A 1 365 ? 14.058 -5.501 -19.102 1.00 82.56 365 ASN A C 1
ATOM 2867 O O . ASN A 1 365 ? 14.072 -6.577 -18.496 1.00 82.56 365 ASN A O 1
ATOM 2871 N N . LEU A 1 366 ? 13.764 -4.362 -18.466 1.00 84.06 366 LEU A N 1
ATOM 2872 C CA . LEU A 1 366 ? 13.319 -4.328 -17.068 1.00 84.06 366 LEU A CA 1
ATOM 2873 C C . LEU A 1 366 ? 11.803 -4.593 -16.983 1.00 84.06 366 LEU A C 1
ATOM 2875 O O . LEU A 1 366 ? 11.011 -3.782 -17.472 1.00 84.06 366 LEU A O 1
ATOM 2879 N N . PRO A 1 367 ? 11.357 -5.700 -16.357 1.00 83.38 367 PRO A N 1
ATOM 2880 C CA . PRO A 1 367 ? 9.938 -6.012 -16.261 1.00 83.38 367 PRO A CA 1
ATOM 2881 C C . PRO A 1 367 ? 9.221 -5.036 -15.326 1.00 83.38 367 PRO A C 1
ATOM 2883 O O . PRO A 1 367 ? 9.580 -4.879 -14.155 1.00 83.38 367 PRO A O 1
ATOM 2886 N N . ALA A 1 368 ? 8.152 -4.432 -15.837 1.00 83.88 368 ALA A N 1
ATOM 2887 C CA . ALA A 1 368 ? 7.285 -3.542 -15.087 1.00 83.88 368 ALA A CA 1
ATOM 2888 C C . ALA A 1 368 ? 5.816 -3.933 -15.277 1.00 83.88 368 ALA A C 1
ATOM 2890 O O . ALA A 1 368 ? 5.377 -4.180 -16.400 1.00 83.88 368 ALA A O 1
ATOM 2891 N N . ASN A 1 369 ? 5.053 -3.950 -14.186 1.00 86.00 369 ASN A N 1
ATOM 2892 C CA . ASN A 1 369 ? 3.599 -4.024 -14.243 1.00 86.00 369 ASN A CA 1
ATOM 2893 C C . ASN A 1 369 ? 3.023 -2.610 -14.198 1.00 86.00 369 ASN A C 1
ATOM 2895 O O . ASN A 1 369 ? 3.487 -1.768 -13.424 1.00 86.00 369 ASN A O 1
ATOM 2899 N N . SER A 1 370 ? 1.977 -2.370 -14.981 1.00 84.88 370 SER A N 1
ATOM 2900 C CA . SER A 1 370 ? 1.237 -1.107 -14.968 1.00 84.88 370 SER A CA 1
ATOM 2901 C C . SER A 1 370 ? -0.189 -1.355 -14.512 1.00 84.88 370 SER A C 1
ATOM 2903 O O . SER A 1 370 ? -0.905 -2.147 -15.120 1.00 84.88 370 SER A O 1
ATOM 2905 N N . THR A 1 371 ? -0.602 -0.673 -13.444 1.00 85.44 371 THR A N 1
ATOM 2906 C CA . THR A 1 371 ? -1.989 -0.678 -12.968 1.00 85.44 371 THR A CA 1
ATOM 2907 C C . THR A 1 371 ? -2.570 0.721 -13.095 1.00 85.44 371 THR A C 1
ATOM 2909 O O . THR A 1 371 ? -2.111 1.669 -12.451 1.00 85.44 371 THR A O 1
ATOM 2912 N N . VAL A 1 372 ? -3.576 0.862 -13.950 1.00 84.94 372 VAL A N 1
ATOM 2913 C CA . VAL A 1 372 ? -4.169 2.153 -14.302 1.00 84.94 372 VAL A CA 1
ATOM 2914 C C . VAL A 1 372 ? -5.599 2.195 -13.798 1.00 84.94 372 VAL A C 1
ATOM 2916 O O . VAL A 1 372 ? -6.401 1.335 -14.134 1.00 84.94 372 VAL A O 1
ATOM 2919 N N . PHE A 1 373 ? -5.931 3.221 -13.025 1.00 82.44 373 PHE A N 1
ATOM 2920 C CA . PHE A 1 373 ? -7.261 3.452 -12.471 1.00 82.44 373 PHE A CA 1
ATOM 2921 C C . PHE A 1 373 ? -7.899 4.667 -13.132 1.00 82.44 373 PHE A C 1
ATOM 2923 O O . PHE A 1 373 ? -7.255 5.700 -13.291 1.00 82.44 373 PHE A O 1
ATOM 2930 N N . THR A 1 374 ? -9.189 4.614 -13.446 1.00 80.94 374 THR A N 1
ATOM 2931 C CA . THR A 1 374 ? -9.880 5.764 -14.047 1.00 80.94 374 THR A CA 1
ATOM 2932 C C . THR A 1 374 ? -9.947 6.930 -13.069 1.00 80.94 374 THR A C 1
ATOM 2934 O O . THR A 1 374 ? -9.582 8.045 -13.420 1.00 80.94 374 THR A O 1
ATOM 2937 N N . LYS A 1 375 ? -10.391 6.686 -11.831 1.00 81.50 375 LYS A N 1
ATOM 2938 C CA . LYS A 1 375 ? -10.539 7.701 -10.779 1.00 81.50 375 LYS A CA 1
ATOM 2939 C C . LYS A 1 375 ? -10.371 7.063 -9.404 1.00 81.50 375 LYS A C 1
ATOM 2941 O O . LYS A 1 375 ? -10.761 5.915 -9.200 1.00 81.50 375 LYS A O 1
ATOM 2946 N N . PHE A 1 376 ? -9.845 7.822 -8.444 1.00 82.31 376 PHE A N 1
ATOM 2947 C CA . PHE A 1 376 ? -9.608 7.320 -7.090 1.00 82.31 376 PHE A CA 1
ATOM 2948 C C . PHE A 1 376 ? -10.877 7.316 -6.240 1.00 82.31 376 PHE A C 1
ATOM 2950 O O . PHE A 1 376 ? -11.114 8.239 -5.471 1.00 82.31 376 PHE A O 1
ATOM 2957 N N . MET A 1 377 ? -11.731 6.310 -6.393 1.00 84.25 377 MET A N 1
ATOM 2958 C CA . MET A 1 377 ? -12.942 6.182 -5.574 1.00 84.25 377 MET A CA 1
ATOM 2959 C C . MET A 1 377 ? -12.630 5.560 -4.200 1.00 84.25 377 MET A C 1
ATOM 2961 O O . MET A 1 377 ? -11.677 4.790 -4.106 1.00 84.25 377 MET A O 1
ATOM 2965 N N . PRO A 1 378 ? -13.459 5.776 -3.156 1.00 81.44 378 PRO A N 1
ATOM 2966 C CA . PRO A 1 378 ? -13.249 5.188 -1.823 1.00 81.44 378 PRO A CA 1
ATOM 2967 C C . PRO A 1 378 ? -13.126 3.656 -1.789 1.00 81.44 378 PRO A C 1
ATOM 2969 O O . PRO A 1 378 ? -12.544 3.092 -0.869 1.00 81.44 378 PRO A O 1
ATOM 2972 N N . PHE A 1 379 ? -13.651 2.972 -2.804 1.00 79.38 379 PHE A N 1
ATOM 2973 C CA . PHE A 1 379 ? -13.502 1.529 -2.979 1.00 79.38 379 PHE A CA 1
ATOM 2974 C C . PHE A 1 379 ? -12.087 1.108 -3.446 1.00 79.38 379 PHE A C 1
ATOM 2976 O O . PHE A 1 379 ? -11.658 -0.003 -3.138 1.00 79.38 379 PHE A O 1
ATOM 2983 N N . ILE A 1 380 ? -11.344 1.975 -4.147 1.00 78.25 380 ILE A N 1
ATOM 2984 C CA . ILE A 1 380 ? -10.054 1.641 -4.778 1.00 78.25 380 ILE A CA 1
ATOM 2985 C C . ILE A 1 380 ? -8.970 1.240 -3.766 1.00 78.25 380 ILE A C 1
ATOM 2987 O O . ILE A 1 380 ? -8.377 0.184 -3.982 1.00 78.25 380 ILE A O 1
ATOM 2991 N N . PRO A 1 381 ? -8.715 1.974 -2.656 1.00 79.19 381 PRO A N 1
ATOM 2992 C CA . PRO A 1 381 ? -7.737 1.535 -1.658 1.00 79.19 381 PRO A CA 1
ATOM 2993 C C . PRO A 1 381 ? -8.020 0.121 -1.158 1.00 79.19 381 PRO A C 1
ATOM 2995 O O . PRO A 1 381 ? -7.123 -0.706 -1.087 1.00 79.19 381 PRO A O 1
ATOM 2998 N N . ARG A 1 382 ? -9.290 -0.185 -0.879 1.00 73.19 382 ARG A N 1
ATOM 2999 C CA . ARG A 1 382 ? -9.702 -1.510 -0.417 1.00 73.19 382 ARG A CA 1
ATOM 3000 C C . ARG A 1 382 ? -9.448 -2.590 -1.468 1.00 73.19 382 ARG A C 1
ATOM 3002 O O . ARG A 1 382 ? -8.990 -3.667 -1.108 1.00 73.19 382 ARG A O 1
ATOM 3009 N N . ALA A 1 383 ? -9.757 -2.322 -2.735 1.00 76.56 383 ALA A N 1
ATOM 3010 C CA . ALA A 1 383 ? -9.507 -3.266 -3.820 1.00 76.56 383 ALA A CA 1
ATOM 3011 C C . ALA A 1 383 ? -8.009 -3.533 -4.008 1.00 76.56 383 ALA A C 1
ATOM 3013 O O . ALA A 1 383 ? -7.609 -4.682 -4.138 1.00 76.56 383 ALA A O 1
ATOM 3014 N N . LEU A 1 384 ? -7.187 -2.481 -3.955 1.00 76.06 384 LEU A N 1
ATOM 3015 C CA . LEU A 1 384 ? -5.731 -2.579 -4.040 1.00 76.06 384 LEU A CA 1
ATOM 3016 C C . LEU A 1 384 ? -5.135 -3.373 -2.878 1.00 76.06 384 LEU A C 1
ATOM 3018 O O . LEU A 1 384 ? -4.329 -4.264 -3.108 1.00 76.06 384 LEU A O 1
ATOM 3022 N N . ILE A 1 385 ? -5.558 -3.081 -1.647 1.00 76.50 385 ILE A N 1
ATOM 3023 C CA . ILE A 1 385 ? -5.099 -3.793 -0.447 1.00 76.50 385 ILE A CA 1
ATOM 3024 C C . ILE A 1 385 ? -5.536 -5.260 -0.463 1.00 76.50 385 ILE A C 1
ATOM 3026 O O . ILE A 1 385 ? -4.839 -6.088 0.091 1.00 76.50 385 ILE A O 1
ATOM 3030 N N . ALA A 1 386 ? -6.686 -5.584 -1.059 1.00 74.69 386 ALA A N 1
ATOM 3031 C CA . ALA A 1 386 ? -7.134 -6.970 -1.194 1.00 74.69 386 ALA A CA 1
ATOM 3032 C C . ALA A 1 386 ? -6.448 -7.719 -2.350 1.00 74.69 386 ALA A C 1
ATOM 3034 O O . ALA A 1 386 ? -6.435 -8.945 -2.356 1.00 74.69 386 ALA A O 1
ATOM 3035 N N . MET A 1 387 ? -5.947 -6.992 -3.354 1.00 75.88 387 MET A N 1
ATOM 3036 C CA . MET A 1 387 ? -5.226 -7.558 -4.496 1.00 75.88 387 MET A CA 1
ATOM 3037 C C . MET A 1 387 ? -3.779 -7.925 -4.137 1.00 75.88 387 MET A C 1
ATOM 3039 O O . MET A 1 387 ? -3.264 -8.910 -4.665 1.00 75.88 387 MET A O 1
ATOM 3043 N N . TYR A 1 388 ? -3.129 -7.115 -3.297 1.00 75.94 388 TYR A N 1
ATOM 3044 C CA . TYR A 1 388 ? -1.786 -7.361 -2.758 1.00 75.94 388 TYR A CA 1
ATOM 3045 C C . TYR A 1 388 ? -1.830 -8.243 -1.515 1.00 75.94 388 TYR A C 1
ATOM 3047 O O . TYR A 1 388 ? -0.890 -9.058 -1.363 1.00 75.94 388 TYR A O 1
#

Radius of gyration: 26.32 Å; Cα contacts (8 Å, |Δi|>4): 427; chains: 1; bounding box: 63×57×69 Å

Mean predicted aligned error: 11.99 Å